Protein AF-A0A4Z2HVF2-F1 (afdb_monomer_lite)

Radius of gyration: 69.21 Å; chains: 1; bounding box: 169×72×236 Å

Foldseek 3Di:
DVVVVVVVVVVVVVVVVVVVVVVVVVVVVVVVVVVVVVVVVVVVVVVVVVVVVVVVVVVVVVVVVVVVVVVVVVVVVVVVVVVVVVVVVVVVVVVVVVVVVVVVVVVVVVVVVVVVVVVVVVVVVVVVVVVVVVVVVVVVVVVVVVVVVVVVVVVVVVVVVVVVVVVVVVVVVVVVVVVVVVVVVVVVVVVVVVVVVCVVCCVPVVPPPPPPPPPPPPPVPPPVVVVVVVVVVVVVVVVVVVVVVVVVVVVVVVVVVVVVVVVVVVVVVVVVVVVVVVVVVVVVVVVVVVVVVLVVVLVVLVVVLVVLVVVLVVLVVVLVVLVVVVVVDPDDDCVVVSVVVNVVSVVVSVVSVVVSVVSVVVSVVSVVVVVVVVVVVVVVVVVVVVVVVVVVVVVVVVVVVVVVVPDDDPDDDPPPPVVVVVVVVVVVVVVVVVVVVVVVVVVVVVVVVVVVVVVVVVVVVVVVVVVVVVVVVVVCVVPPDVVVVVVVVVVVVVVVVVVVVVVVVVVD

Structure (mmCIF, N/CA/C/O backbone):
data_AF-A0A4Z2HVF2-F1
#
_entry.id   AF-A0A4Z2HVF2-F1
#
loop_
_atom_site.group_PDB
_atom_site.id
_atom_site.type_symbol
_atom_site.label_atom_id
_atom_site.label_alt_id
_atom_site.label_comp_id
_atom_site.label_asym_id
_atom_site.label_entity_id
_atom_site.label_seq_id
_atom_site.pdbx_PDB_ins_code
_atom_site.Cartn_x
_atom_site.Cartn_y
_atom_site.Cartn_z
_atom_site.occupancy
_atom_site.B_iso_or_equiv
_atom_site.auth_seq_id
_atom_site.auth_comp_id
_atom_site.auth_asym_id
_atom_site.auth_atom_id
_atom_site.pdbx_PDB_model_num
ATOM 1 N N . MET A 1 1 ? 98.915 38.001 -119.840 1.00 54.41 1 MET A N 1
ATOM 2 C CA . MET A 1 1 ? 99.800 37.610 -118.722 1.00 54.41 1 MET A CA 1
ATOM 3 C C . MET A 1 1 ? 99.458 38.220 -117.356 1.00 54.41 1 MET A C 1
ATOM 5 O O . MET A 1 1 ? 99.476 37.451 -116.409 1.00 54.41 1 MET A O 1
ATOM 9 N N . MET A 1 2 ? 99.127 39.516 -117.177 1.00 54.62 2 MET A N 1
ATOM 10 C CA . MET A 1 2 ? 98.705 40.011 -115.836 1.00 54.62 2 MET A CA 1
ATOM 11 C C . MET A 1 2 ? 97.279 39.586 -115.437 1.00 54.62 2 MET A C 1
ATOM 13 O O . MET A 1 2 ? 97.072 39.146 -114.314 1.00 54.62 2 MET A O 1
ATOM 17 N N . LYS A 1 3 ? 96.329 39.585 -116.382 1.00 58.31 3 LYS A N 1
ATOM 18 C CA . LYS A 1 3 ? 94.930 39.187 -116.129 1.00 58.31 3 LYS A CA 1
ATOM 19 C C . LYS A 1 3 ? 94.741 37.699 -115.782 1.00 58.31 3 LYS A C 1
ATOM 21 O O . LYS A 1 3 ? 93.771 37.351 -115.129 1.00 58.31 3 LYS A O 1
ATOM 26 N N . GLU A 1 4 ? 95.658 36.816 -116.184 1.00 60.16 4 GLU A N 1
ATOM 27 C CA . GLU A 1 4 ? 95.572 35.376 -115.868 1.00 60.16 4 GLU A CA 1
ATOM 28 C C . GLU A 1 4 ? 95.997 35.071 -114.427 1.00 60.16 4 GLU A C 1
ATOM 30 O O . GLU A 1 4 ? 95.377 34.227 -113.791 1.00 60.16 4 GLU A O 1
ATOM 35 N N . LYS A 1 5 ? 96.988 35.797 -113.885 1.00 64.69 5 LYS A N 1
ATOM 36 C CA . LYS A 1 5 ? 97.424 35.654 -112.484 1.00 64.69 5 LYS A CA 1
ATOM 37 C C . LYS A 1 5 ? 96.377 36.168 -111.492 1.00 64.69 5 LYS A C 1
ATOM 39 O O . LYS A 1 5 ? 96.221 35.610 -110.410 1.00 64.69 5 LYS A O 1
ATOM 44 N N . GLU A 1 6 ? 95.646 37.207 -111.883 1.00 67.94 6 GLU A N 1
ATOM 45 C CA . GLU A 1 6 ? 94.556 37.798 -111.102 1.00 67.94 6 GLU A CA 1
ATOM 46 C C . GLU A 1 6 ? 93.340 36.857 -111.047 1.00 67.94 6 GLU A C 1
ATOM 48 O O . GLU A 1 6 ? 92.784 36.615 -109.982 1.00 67.94 6 GLU A O 1
ATOM 53 N N . VAL A 1 7 ? 92.999 36.212 -112.170 1.00 72.50 7 VAL A N 1
ATOM 54 C CA . VAL A 1 7 ? 91.928 35.202 -112.235 1.00 72.50 7 VAL A CA 1
ATOM 55 C C . VAL A 1 7 ? 92.284 33.939 -111.442 1.00 72.50 7 VAL A C 1
ATOM 57 O O . VAL A 1 7 ? 91.407 33.358 -110.806 1.00 72.50 7 VAL A O 1
ATOM 60 N N . THR A 1 8 ? 93.551 33.506 -111.427 1.00 70.75 8 THR A N 1
ATOM 61 C CA . THR A 1 8 ? 93.975 32.368 -110.590 1.00 70.75 8 THR A CA 1
ATOM 62 C C . THR A 1 8 ? 93.982 32.704 -109.100 1.00 70.75 8 THR A C 1
ATOM 64 O O . THR A 1 8 ? 93.539 31.876 -108.311 1.00 70.75 8 THR A O 1
ATOM 67 N N . ALA A 1 9 ? 94.398 33.916 -108.713 1.00 74.94 9 ALA A N 1
ATOM 68 C CA . ALA A 1 9 ? 94.361 34.365 -107.320 1.00 74.94 9 ALA A CA 1
ATOM 69 C C . ALA A 1 9 ? 92.918 34.480 -106.799 1.00 74.94 9 ALA A C 1
ATOM 71 O O . ALA A 1 9 ? 92.613 33.939 -105.741 1.00 74.94 9 ALA A O 1
ATOM 72 N N . LEU A 1 10 ? 92.007 35.060 -107.593 1.00 76.62 10 LEU A N 1
ATOM 73 C CA . LEU A 1 10 ? 90.577 35.127 -107.266 1.00 76.62 10 LEU A CA 1
ATOM 74 C C . LEU A 1 10 ? 89.929 33.737 -107.177 1.00 76.62 10 LEU A C 1
ATOM 76 O O . LEU A 1 10 ? 89.015 33.527 -106.385 1.00 76.62 10 LEU A O 1
ATOM 80 N N . ARG A 1 11 ? 90.399 32.762 -107.966 1.00 75.12 11 ARG A N 1
ATOM 81 C CA . ARG A 1 11 ? 89.903 31.378 -107.916 1.00 75.12 11 ARG A CA 1
ATOM 82 C C . ARG A 1 11 ? 90.407 30.622 -106.685 1.00 75.12 11 ARG A C 1
ATOM 84 O O . ARG A 1 11 ? 89.641 29.862 -106.101 1.00 75.12 11 ARG A O 1
ATOM 91 N N . GLU A 1 12 ? 91.657 30.837 -106.279 1.00 76.88 12 GLU A N 1
ATOM 92 C CA . GLU A 1 12 ? 92.207 30.289 -105.031 1.00 76.88 12 GLU A CA 1
ATOM 93 C C . GLU A 1 12 ? 91.579 30.936 -103.791 1.00 76.88 12 GLU A C 1
ATOM 95 O O . GLU A 1 12 ? 91.306 30.239 -102.816 1.00 76.88 12 GLU A O 1
ATOM 100 N N . GLU A 1 13 ? 91.305 32.240 -103.831 1.00 78.69 13 GLU A N 1
ATOM 101 C CA . GLU A 1 13 ? 90.608 32.976 -102.774 1.00 78.69 13 GLU A CA 1
ATOM 102 C C . GLU A 1 13 ? 89.149 32.520 -102.653 1.00 78.69 13 GLU A C 1
ATOM 104 O O . GLU A 1 13 ? 88.727 32.125 -101.570 1.00 78.69 13 GLU A O 1
ATOM 109 N N . ALA A 1 14 ? 88.424 32.394 -103.770 1.00 79.62 14 ALA A N 1
ATOM 110 C CA . ALA A 1 14 ? 87.077 31.820 -103.784 1.00 79.62 14 ALA A CA 1
ATOM 111 C C . ALA A 1 14 ? 87.047 30.362 -103.285 1.00 79.62 14 ALA A C 1
ATOM 113 O O . ALA A 1 14 ? 86.094 29.946 -102.626 1.00 79.62 14 ALA A O 1
ATOM 114 N N . GLN A 1 15 ? 88.085 29.567 -103.567 1.00 81.81 15 GLN A N 1
ATOM 115 C CA . GLN A 1 15 ? 88.184 28.192 -103.072 1.00 81.81 15 GLN A CA 1
ATOM 116 C C . GLN A 1 15 ? 88.533 28.127 -101.576 1.00 81.81 15 GLN A C 1
ATOM 118 O O . GLN A 1 15 ? 88.050 27.232 -100.881 1.00 81.81 15 GLN A O 1
ATOM 123 N N . LYS A 1 16 ? 89.351 29.055 -101.064 1.00 81.56 16 LYS A N 1
ATOM 124 C CA . LYS A 1 16 ? 89.611 29.203 -99.623 1.00 81.56 16 LYS A CA 1
ATOM 125 C C . LYS A 1 16 ? 88.353 29.644 -98.888 1.00 81.56 16 LYS A C 1
ATOM 127 O O . LYS A 1 16 ? 87.978 28.978 -97.933 1.00 81.56 16 LYS A O 1
ATOM 132 N N . GLU A 1 17 ? 87.646 30.651 -99.396 1.00 81.12 17 GLU A N 1
ATOM 133 C CA . GLU A 1 17 ? 86.355 31.069 -98.846 1.00 81.12 17 GLU A CA 1
ATOM 134 C C . GLU A 1 17 ? 85.331 29.933 -98.854 1.00 81.12 17 GLU A C 1
ATOM 136 O O . GLU A 1 17 ? 84.559 29.799 -97.911 1.00 81.12 17 GLU A O 1
ATOM 141 N N . HIS A 1 18 ? 85.301 29.100 -99.899 1.00 80.62 18 HIS A N 1
ATOM 142 C CA . HIS A 1 18 ? 84.403 27.947 -99.937 1.00 80.62 18 HIS A CA 1
ATOM 143 C C . HIS A 1 18 ? 84.735 26.934 -98.837 1.00 80.62 18 HIS A C 1
ATOM 145 O O . HIS A 1 18 ? 83.837 26.478 -98.138 1.00 80.62 18 HIS A O 1
ATOM 151 N N . LYS A 1 19 ? 86.021 26.617 -98.638 1.00 85.69 19 LYS A N 1
ATOM 152 C CA . LYS A 1 19 ? 86.470 25.712 -97.568 1.00 85.69 19 LYS A CA 1
ATOM 153 C C . LYS A 1 19 ? 86.231 26.295 -96.176 1.00 85.69 19 LYS A C 1
ATOM 155 O O . LYS A 1 19 ? 85.876 25.560 -95.262 1.00 85.69 19 LYS A O 1
ATOM 160 N N . GLU A 1 20 ? 86.408 27.603 -96.009 1.00 85.44 20 GLU A N 1
ATOM 161 C CA . GLU A 1 20 ? 86.086 28.305 -94.765 1.00 85.44 20 GLU A CA 1
ATOM 162 C C . GLU A 1 20 ? 84.579 28.300 -94.502 1.00 85.44 20 GLU A C 1
ATOM 164 O O . GLU A 1 20 ? 84.167 28.006 -93.385 1.00 85.44 20 GLU A O 1
ATOM 169 N N . LYS A 1 21 ? 83.744 28.529 -95.524 1.00 83.06 21 LYS A N 1
ATOM 170 C CA . LYS A 1 21 ? 82.281 28.414 -95.422 1.00 83.06 21 LYS A CA 1
ATOM 171 C C . LYS A 1 21 ? 81.849 26.992 -95.077 1.00 83.06 21 LYS A C 1
ATOM 173 O O . LYS A 1 21 ? 81.005 26.837 -94.205 1.00 83.06 21 LYS A O 1
ATOM 178 N N . GLU A 1 22 ? 82.444 25.968 -95.689 1.00 86.69 22 GLU A N 1
ATOM 179 C CA . GLU A 1 22 ? 82.188 24.562 -95.345 1.00 86.69 22 GLU A CA 1
ATOM 180 C C . GLU A 1 22 ? 82.606 24.240 -93.906 1.00 86.69 22 GLU A C 1
ATOM 182 O O . GLU A 1 22 ? 81.837 23.625 -93.172 1.00 86.69 22 GLU A O 1
ATOM 187 N N . TYR A 1 23 ? 83.779 24.701 -93.465 1.00 89.25 23 TYR A N 1
ATOM 188 C CA . TYR A 1 23 ? 84.242 24.518 -92.088 1.00 89.25 23 TYR A CA 1
ATOM 189 C C . TYR A 1 23 ? 83.333 25.237 -91.077 1.00 89.25 23 TYR A C 1
ATOM 191 O O . TYR A 1 23 ? 82.935 24.663 -90.061 1.00 89.25 23 TYR A O 1
ATOM 199 N N . VAL A 1 24 ? 82.939 26.481 -91.365 1.00 87.75 24 VAL A N 1
ATOM 200 C CA . VAL A 1 24 ? 81.997 27.250 -90.540 1.00 87.75 24 VAL A CA 1
ATOM 201 C C . VAL A 1 24 ? 80.624 26.577 -90.518 1.00 87.75 24 VAL A C 1
ATOM 203 O O . VAL A 1 24 ? 80.025 26.445 -89.457 1.00 87.75 24 VAL A O 1
ATOM 206 N N . GLN A 1 25 ? 80.141 26.076 -91.652 1.00 88.12 25 GLN A N 1
ATOM 207 C CA . GLN A 1 25 ? 78.884 25.339 -91.719 1.00 88.12 25 GLN A CA 1
ATOM 208 C C . GLN A 1 25 ? 78.952 24.028 -90.928 1.00 88.12 25 GLN A C 1
ATOM 210 O O . GLN A 1 25 ? 78.017 23.706 -90.203 1.00 88.12 25 GLN A O 1
ATOM 215 N N . GLU A 1 26 ? 80.054 23.281 -91.004 1.00 89.25 26 GLU A N 1
ATOM 216 C CA . GLU A 1 26 ? 80.221 22.042 -90.243 1.00 89.25 26 GLU A CA 1
ATOM 217 C C . GLU A 1 26 ? 80.300 22.307 -88.732 1.00 89.25 26 GLU A C 1
ATOM 219 O O . GLU A 1 26 ? 79.666 21.605 -87.942 1.00 89.25 26 GLU A O 1
ATOM 224 N N . THR A 1 27 ? 81.038 23.340 -88.316 1.00 89.25 27 THR A N 1
ATOM 225 C CA . THR A 1 27 ? 81.101 23.762 -86.907 1.00 89.25 27 THR A CA 1
ATOM 226 C C . THR A 1 27 ? 79.752 24.259 -86.393 1.00 89.25 27 THR A C 1
ATOM 228 O O . THR A 1 27 ? 79.365 23.875 -85.292 1.00 89.25 27 THR A O 1
ATOM 231 N N . LEU A 1 28 ? 78.993 25.006 -87.198 1.00 89.62 28 LEU A N 1
ATOM 232 C CA . LEU A 1 28 ? 77.630 25.437 -86.879 1.00 89.62 28 LEU A CA 1
ATOM 233 C C . LEU A 1 28 ? 76.669 24.242 -86.768 1.00 89.62 28 LEU A C 1
ATOM 235 O O . LEU A 1 28 ? 75.921 24.140 -85.805 1.00 89.62 28 LEU A O 1
ATOM 239 N N . MET A 1 29 ? 76.758 23.262 -87.672 1.00 88.00 29 MET A N 1
ATOM 240 C CA . MET A 1 29 ? 75.983 22.017 -87.575 1.00 88.00 29 MET A CA 1
ATOM 241 C C . MET A 1 29 ? 76.338 21.200 -86.322 1.00 88.00 29 MET A C 1
ATOM 243 O O . MET A 1 29 ? 75.484 20.496 -85.778 1.00 88.00 29 MET A O 1
ATOM 247 N N . ARG A 1 30 ? 77.595 21.245 -85.858 1.00 90.50 30 ARG A N 1
ATOM 248 C CA . ARG A 1 30 ? 78.015 20.596 -84.603 1.00 90.50 30 ARG A CA 1
ATOM 249 C C . ARG A 1 30 ? 77.453 21.331 -83.387 1.00 90.50 30 ARG A C 1
ATOM 251 O O . ARG A 1 30 ? 76.879 20.670 -82.526 1.00 90.50 30 ARG A O 1
ATOM 258 N N . THR A 1 31 ? 77.543 22.660 -83.342 1.00 88.81 31 THR A N 1
ATOM 259 C CA . THR A 1 31 ? 77.005 23.449 -82.223 1.00 88.81 31 THR A CA 1
ATOM 260 C C . THR A 1 31 ? 75.480 23.397 -82.170 1.00 88.81 31 THR A C 1
ATOM 262 O O . THR A 1 31 ? 74.923 23.251 -81.088 1.00 88.81 31 THR A O 1
ATOM 265 N N . GLU A 1 32 ? 74.781 23.403 -83.308 1.00 87.88 32 GLU A N 1
ATOM 266 C CA . GLU A 1 32 ? 73.329 23.190 -83.358 1.00 87.88 32 GLU A CA 1
ATOM 267 C C . GLU A 1 32 ? 72.934 21.814 -82.811 1.00 87.88 32 GLU A C 1
ATOM 269 O O . GLU A 1 32 ? 71.981 21.706 -82.038 1.00 87.88 32 GLU A O 1
ATOM 274 N N . LYS A 1 33 ? 73.683 20.756 -83.150 1.00 90.56 33 LYS A N 1
ATOM 275 C CA . LYS A 1 33 ? 73.463 19.413 -82.589 1.00 90.56 33 LYS A CA 1
ATOM 276 C C . LYS A 1 33 ? 73.728 19.361 -81.085 1.00 90.56 33 LYS A C 1
ATOM 278 O O . LYS A 1 33 ? 72.997 18.671 -80.375 1.00 90.56 33 LYS A O 1
ATOM 283 N N . GLU A 1 34 ? 74.742 20.065 -80.591 1.00 90.94 34 GLU A N 1
ATOM 284 C CA . GLU A 1 34 ? 75.025 20.174 -79.154 1.00 90.94 34 GLU A CA 1
ATOM 285 C C . GLU A 1 34 ? 73.916 20.932 -78.421 1.00 90.94 34 GLU A C 1
ATOM 287 O O . GLU A 1 34 ? 73.387 20.423 -77.436 1.00 90.94 34 GLU A O 1
ATOM 292 N N . VAL A 1 35 ? 73.465 22.069 -78.959 1.00 91.69 35 VAL A N 1
ATOM 293 C CA . VAL A 1 35 ? 72.330 22.832 -78.420 1.00 91.69 35 VAL A CA 1
ATOM 294 C C . VAL A 1 35 ? 71.056 21.987 -78.416 1.00 91.69 35 VAL A C 1
ATOM 296 O O . VAL A 1 35 ? 70.349 21.959 -77.411 1.00 91.69 35 VAL A O 1
ATOM 299 N N . GLN A 1 36 ? 70.769 21.242 -79.488 1.00 91.12 36 GLN A N 1
ATOM 300 C CA . GLN A 1 36 ? 69.631 20.318 -79.525 1.00 91.12 36 GLN A CA 1
ATOM 301 C C . GLN A 1 36 ? 69.764 19.201 -78.482 1.00 91.12 36 GLN A C 1
ATOM 303 O O . GLN A 1 36 ? 68.779 18.836 -77.839 1.00 91.12 36 GLN A O 1
ATOM 308 N N . LYS A 1 37 ? 70.969 18.653 -78.291 1.00 93.06 37 LYS A N 1
ATOM 309 C CA . LYS A 1 37 ? 71.235 17.620 -77.281 1.00 93.06 37 LYS A CA 1
ATOM 310 C C . LYS A 1 37 ? 71.032 18.158 -75.864 1.00 93.06 37 LYS A C 1
ATOM 312 O O . LYS A 1 37 ? 70.430 17.469 -75.044 1.00 93.06 37 LYS A O 1
ATOM 317 N N . ASP A 1 38 ? 71.480 19.374 -75.582 1.00 92.81 38 ASP A N 1
ATOM 318 C CA . ASP A 1 38 ? 71.315 20.005 -74.272 1.00 92.81 38 ASP A CA 1
ATOM 319 C C . ASP A 1 38 ? 69.866 20.437 -74.015 1.00 92.81 38 ASP A C 1
ATOM 321 O O . ASP A 1 38 ? 69.369 20.277 -72.900 1.00 92.81 38 ASP A O 1
ATOM 325 N N . GLN A 1 39 ? 69.142 20.888 -75.045 1.00 90.31 39 GLN A N 1
ATOM 326 C CA . GLN A 1 39 ? 67.699 21.129 -74.957 1.00 90.31 39 GLN A CA 1
ATOM 327 C C . GLN A 1 39 ? 66.929 19.847 -74.619 1.00 90.31 39 GLN A C 1
ATOM 329 O O . GLN A 1 39 ? 66.069 19.880 -73.741 1.00 90.31 39 GLN A O 1
ATOM 334 N N . ARG A 1 40 ? 67.266 18.713 -75.252 1.00 90.88 40 ARG A N 1
ATOM 335 C CA . ARG A 1 40 ? 66.664 17.406 -74.929 1.00 90.88 40 ARG A CA 1
ATOM 336 C C . ARG A 1 40 ? 66.937 16.997 -73.486 1.00 90.88 40 ARG A C 1
ATOM 338 O O . ARG A 1 40 ? 65.992 16.725 -72.761 1.00 90.88 40 ARG A O 1
ATOM 345 N N . LYS A 1 41 ? 68.192 17.072 -73.030 1.00 94.06 41 LYS A N 1
ATOM 346 C CA . LYS A 1 41 ? 68.548 16.778 -71.630 1.00 94.06 41 LYS A CA 1
ATOM 347 C C . LYS A 1 41 ? 67.829 17.683 -70.630 1.00 94.06 41 LYS A C 1
ATOM 349 O O . LYS A 1 41 ? 67.467 17.235 -69.549 1.00 94.06 41 LYS A O 1
ATOM 354 N N . LYS A 1 42 ? 67.638 18.967 -70.959 1.00 93.19 42 LYS A N 1
ATOM 355 C CA . LYS A 1 42 ? 66.912 19.909 -70.096 1.00 93.19 42 LYS A CA 1
ATOM 356 C C . LYS A 1 42 ? 65.433 19.535 -69.977 1.00 93.19 42 LYS A C 1
ATOM 358 O O . LYS A 1 42 ? 64.893 19.615 -68.877 1.00 93.19 42 LYS A O 1
ATOM 363 N N . LEU A 1 43 ? 64.802 19.134 -71.082 1.00 93.31 43 LEU A N 1
ATOM 364 C CA . LEU A 1 43 ? 63.425 18.635 -71.078 1.00 93.31 43 LEU A CA 1
ATOM 365 C C . LEU A 1 43 ? 63.315 17.324 -70.294 1.00 93.31 43 LEU A C 1
ATOM 367 O O . LEU A 1 43 ? 62.481 17.242 -69.402 1.00 93.31 43 LEU A O 1
ATOM 371 N N . GLU A 1 44 ? 64.210 16.363 -70.533 1.00 92.25 44 GLU A N 1
ATOM 372 C CA . GLU A 1 44 ? 64.268 15.094 -69.789 1.00 92.25 44 GLU A CA 1
ATOM 373 C C . GLU A 1 44 ? 64.429 15.332 -68.277 1.00 92.25 44 GLU A C 1
ATOM 375 O O . GLU A 1 44 ? 63.673 14.788 -67.477 1.00 92.25 44 GLU A O 1
ATOM 380 N N . ALA A 1 45 ? 65.344 16.218 -67.867 1.00 93.38 45 ALA A N 1
ATOM 381 C CA . ALA A 1 45 ? 65.522 16.574 -66.459 1.00 93.38 45 ALA A CA 1
ATOM 382 C C . ALA A 1 45 ? 64.284 17.269 -65.861 1.00 93.38 45 ALA A C 1
ATOM 384 O O . ALA A 1 45 ? 63.958 17.061 -64.691 1.00 93.38 45 ALA A O 1
ATOM 385 N N . GLN A 1 46 ? 63.581 18.096 -66.641 1.00 91.19 46 GLN A N 1
ATOM 386 C CA . GLN A 1 46 ? 62.337 18.729 -66.204 1.00 91.19 46 GLN A CA 1
ATOM 387 C C . GLN A 1 46 ? 61.206 17.702 -66.057 1.00 91.19 46 GLN A C 1
ATOM 389 O O . GLN A 1 46 ? 60.468 17.761 -65.076 1.00 91.19 46 GLN A O 1
ATOM 394 N N . GLU A 1 47 ? 61.090 16.751 -66.982 1.00 92.56 47 GLU A N 1
ATOM 395 C CA . GLU A 1 47 ? 60.130 15.649 -66.907 1.00 92.56 47 GLU A CA 1
ATOM 396 C C . GLU A 1 47 ? 60.407 14.737 -65.709 1.00 92.56 47 GLU A C 1
ATOM 398 O O . GLU A 1 47 ? 59.479 14.401 -64.979 1.00 92.56 47 GLU A O 1
ATOM 403 N N . GLU A 1 48 ? 61.667 14.384 -65.436 1.00 93.19 48 GLU A N 1
ATOM 404 C CA . GLU A 1 48 ? 62.031 13.619 -64.236 1.00 93.19 48 GLU A CA 1
ATOM 405 C C . GLU A 1 48 ? 61.696 14.371 -62.943 1.00 93.19 48 GLU A C 1
ATOM 407 O O . GLU A 1 48 ? 61.189 13.778 -61.990 1.00 93.19 48 GLU A O 1
ATOM 412 N N . LEU A 1 49 ? 61.942 15.685 -62.898 1.00 94.56 49 LEU A N 1
ATOM 413 C CA . LEU A 1 49 ? 61.550 16.514 -61.758 1.00 94.56 49 LEU A CA 1
ATOM 414 C C . LEU A 1 49 ? 60.029 16.563 -61.580 1.00 94.56 49 LEU A C 1
ATOM 416 O O . LEU A 1 49 ? 59.560 16.529 -60.443 1.00 94.56 49 LEU A O 1
ATOM 420 N N . MET A 1 50 ? 59.265 16.638 -62.672 1.00 91.81 50 MET A N 1
ATOM 421 C CA . MET A 1 50 ? 57.802 16.589 -62.622 1.00 91.81 50 MET A CA 1
ATOM 422 C C . MET A 1 50 ? 57.314 15.228 -62.127 1.00 91.81 50 MET A C 1
ATOM 424 O O . MET A 1 50 ? 56.518 15.199 -61.195 1.00 91.81 50 MET A O 1
ATOM 428 N N . LYS A 1 51 ? 57.874 14.122 -62.630 1.00 94.62 51 LYS A N 1
ATOM 429 C CA . LYS A 1 51 ? 57.550 12.765 -62.163 1.00 94.62 51 LYS A CA 1
ATOM 430 C C . LYS A 1 51 ? 57.812 12.587 -60.670 1.00 94.62 51 LYS A C 1
ATOM 432 O O . LYS A 1 51 ? 56.917 12.174 -59.947 1.00 94.62 51 LYS A O 1
ATOM 437 N N . ARG A 1 52 ? 58.983 13.000 -60.167 1.00 94.38 52 ARG A N 1
ATOM 438 C CA . ARG A 1 52 ? 59.290 12.930 -58.722 1.00 94.38 52 ARG A CA 1
ATOM 439 C C . ARG A 1 52 ? 58.338 13.773 -57.875 1.00 94.38 52 ARG A C 1
ATOM 441 O O . ARG A 1 52 ? 58.007 13.396 -56.754 1.00 94.38 52 ARG A O 1
ATOM 448 N N . ARG A 1 53 ? 57.920 14.939 -58.381 1.00 93.62 53 ARG A N 1
ATOM 449 C CA . ARG A 1 53 ? 56.927 15.787 -57.702 1.00 93.62 53 ARG A CA 1
ATOM 450 C C . ARG A 1 53 ? 55.553 15.130 -57.692 1.00 93.62 53 ARG A C 1
ATOM 452 O O . ARG A 1 53 ? 54.900 15.163 -56.657 1.00 93.62 53 ARG A O 1
ATOM 459 N N . GLU A 1 54 ? 55.129 14.545 -58.806 1.00 91.69 54 GLU A N 1
ATOM 460 C CA . GLU A 1 54 ? 53.866 13.811 -58.912 1.00 91.69 54 GLU A CA 1
ATOM 461 C C . GLU A 1 54 ? 53.849 12.607 -57.969 1.00 91.69 54 GLU A C 1
ATOM 463 O O . GLU A 1 54 ? 52.918 12.484 -57.178 1.00 91.69 54 GLU A O 1
ATOM 468 N N . GLU A 1 55 ? 54.916 11.805 -57.957 1.00 93.75 55 GLU A N 1
ATOM 469 C CA . GLU A 1 55 ? 55.100 10.685 -57.027 1.00 93.75 55 GLU A CA 1
ATOM 470 C C . GLU A 1 55 ? 55.016 11.153 -55.566 1.00 93.75 55 GLU A C 1
ATOM 472 O O . GLU A 1 55 ? 54.234 10.613 -54.782 1.00 93.75 55 GLU A O 1
ATOM 477 N N . HIS A 1 56 ? 55.734 12.219 -55.198 1.00 94.50 56 HIS A N 1
ATOM 478 C CA . HIS A 1 56 ? 55.678 12.758 -53.839 1.00 94.50 56 HIS A CA 1
ATOM 479 C C . HIS A 1 56 ? 54.277 13.264 -53.462 1.00 94.50 56 HIS A C 1
ATOM 481 O O . HIS A 1 56 ? 53.809 13.004 -52.355 1.00 94.50 56 HIS A O 1
ATOM 487 N N . ILE A 1 57 ? 53.579 13.937 -54.384 1.00 94.94 57 ILE A N 1
ATOM 488 C CA . ILE A 1 57 ? 52.194 14.381 -54.177 1.00 94.94 57 ILE A CA 1
ATOM 489 C C . ILE A 1 57 ? 51.268 13.176 -53.983 1.00 94.94 57 ILE A C 1
ATOM 491 O O . ILE A 1 57 ? 50.390 13.234 -53.124 1.00 94.94 57 ILE A O 1
ATOM 495 N N . THR A 1 58 ? 51.446 12.089 -54.740 1.00 92.81 58 THR A N 1
ATOM 496 C CA . THR A 1 58 ? 50.643 10.872 -54.558 1.00 92.81 58 THR A CA 1
ATOM 497 C C . THR A 1 58 ? 50.900 10.212 -53.207 1.00 92.81 58 THR A C 1
ATOM 499 O O . THR A 1 58 ? 49.938 9.944 -52.493 1.00 92.81 58 THR A O 1
ATOM 502 N N . SER A 1 59 ? 52.161 10.066 -52.785 1.00 93.50 59 SER A N 1
ATOM 503 C CA . SER A 1 59 ? 52.488 9.508 -51.466 1.00 93.50 59 SER A CA 1
ATOM 504 C C . SER A 1 59 ? 51.934 10.355 -50.319 1.00 93.50 59 SER A C 1
ATOM 506 O O . SER A 1 59 ? 51.367 9.804 -49.380 1.00 93.50 59 SER A O 1
ATOM 508 N N . LEU A 1 60 ? 52.029 11.688 -50.411 1.00 95.12 60 LEU A N 1
ATOM 509 C CA . LEU A 1 60 ? 51.450 12.594 -49.413 1.00 95.12 60 LEU A CA 1
ATOM 510 C C . LEU A 1 60 ? 49.921 12.502 -49.368 1.00 95.12 60 LEU A C 1
ATOM 512 O O . LEU A 1 60 ? 49.336 12.549 -48.292 1.00 95.12 60 LEU A O 1
ATOM 516 N N . ARG A 1 61 ? 49.249 12.357 -50.518 1.00 93.38 61 ARG A N 1
ATOM 517 C CA . ARG A 1 61 ? 47.789 12.163 -50.555 1.00 93.38 61 ARG A CA 1
ATOM 518 C C . ARG A 1 61 ? 47.377 10.863 -49.878 1.00 93.38 61 ARG A C 1
ATOM 520 O O . ARG A 1 61 ? 46.401 10.864 -49.137 1.00 93.38 61 ARG A O 1
ATOM 527 N N . GLU A 1 62 ? 48.109 9.782 -50.119 1.00 94.31 62 GLU A N 1
ATOM 528 C CA . GLU A 1 62 ? 47.859 8.500 -49.457 1.00 94.31 62 GLU A CA 1
ATOM 529 C C . GLU A 1 62 ? 48.096 8.577 -47.945 1.00 94.31 62 GLU A C 1
ATOM 531 O O . GLU A 1 62 ? 47.344 7.981 -47.180 1.00 94.31 62 GLU A O 1
ATOM 536 N N . GLU A 1 63 ? 49.119 9.312 -47.506 1.00 93.56 63 GLU A N 1
ATOM 537 C CA . GLU A 1 63 ? 49.408 9.524 -46.085 1.00 93.56 63 GLU A CA 1
ATOM 538 C C . GLU A 1 63 ? 48.310 10.331 -45.395 1.00 93.56 63 GLU A C 1
ATOM 540 O O . GLU A 1 63 ? 47.752 9.865 -44.407 1.00 93.56 63 GLU A O 1
ATOM 545 N N . VAL A 1 64 ? 47.888 11.449 -45.991 1.00 94.50 64 VAL A N 1
ATOM 546 C CA . VAL A 1 64 ? 46.753 12.239 -45.491 1.00 94.50 64 VAL A CA 1
ATOM 547 C C . VAL A 1 64 ? 45.468 11.407 -45.447 1.00 94.50 64 VAL A C 1
ATOM 549 O O . VAL A 1 64 ? 44.713 11.498 -44.484 1.00 94.50 64 VAL A O 1
ATOM 552 N N . GLN A 1 65 ? 45.206 10.565 -46.452 1.00 93.56 65 GLN A N 1
ATOM 553 C CA . GLN A 1 65 ? 44.038 9.675 -46.437 1.00 93.56 65 GLN A CA 1
ATOM 554 C C . GLN A 1 65 ? 44.117 8.607 -45.340 1.00 93.56 65 GLN A C 1
ATOM 556 O O . GLN A 1 65 ? 43.091 8.265 -44.753 1.00 93.56 65 GLN A O 1
ATOM 561 N N . ARG A 1 66 ? 45.308 8.062 -45.063 1.00 94.94 66 ARG A N 1
ATOM 562 C CA . ARG A 1 66 ? 45.515 7.122 -43.951 1.00 94.94 66 ARG A CA 1
ATOM 563 C C . ARG A 1 66 ? 45.256 7.804 -42.612 1.00 94.94 66 ARG A C 1
ATOM 565 O O . ARG A 1 66 ? 44.455 7.294 -41.838 1.00 94.94 66 ARG A O 1
ATOM 572 N N . GLU A 1 67 ? 45.828 8.984 -42.395 1.00 93.00 67 GLU A N 1
ATOM 573 C CA . GLU A 1 67 ? 45.599 9.771 -41.178 1.00 93.00 67 GLU A CA 1
ATOM 574 C C . GLU A 1 67 ? 44.126 10.171 -41.005 1.00 93.00 67 GLU A C 1
ATOM 576 O O . GLU A 1 67 ? 43.616 10.192 -39.888 1.00 93.00 67 GLU A O 1
ATOM 581 N N . GLN A 1 68 ? 43.409 10.472 -42.091 1.00 89.94 68 GLN A N 1
ATOM 582 C CA . GLN A 1 68 ? 41.970 10.753 -42.034 1.00 89.94 68 GLN A CA 1
ATOM 583 C C . GLN A 1 68 ? 41.176 9.541 -41.543 1.00 89.94 68 GLN A C 1
ATOM 585 O O . GLN A 1 68 ? 40.389 9.675 -40.610 1.00 89.94 68 GLN A O 1
ATOM 590 N N . LYS A 1 69 ? 41.439 8.355 -42.102 1.00 93.31 69 LYS A N 1
ATOM 591 C CA . LYS A 1 69 ? 40.790 7.109 -41.667 1.00 93.31 69 LYS A CA 1
ATOM 592 C C . LYS A 1 69 ? 41.137 6.746 -40.224 1.00 93.31 69 LYS A C 1
ATOM 594 O O . LYS A 1 69 ? 40.274 6.292 -39.480 1.00 93.31 69 LYS A O 1
ATOM 599 N N . GLU A 1 70 ? 42.389 6.947 -39.817 1.00 94.31 70 GLU A N 1
ATOM 600 C CA . GLU A 1 70 ? 42.812 6.728 -38.430 1.00 94.31 70 GLU A CA 1
ATOM 601 C C . GLU A 1 70 ? 42.113 7.694 -37.467 1.00 94.31 70 GLU A C 1
ATOM 603 O O . GLU A 1 70 ? 41.649 7.269 -36.412 1.00 94.31 70 GLU A O 1
ATOM 608 N N . ASN A 1 71 ? 41.966 8.970 -37.833 1.00 92.00 71 ASN A N 1
ATOM 609 C CA . ASN A 1 71 ? 41.227 9.943 -37.026 1.00 92.00 71 ASN A CA 1
ATOM 610 C C . ASN A 1 71 ? 39.733 9.611 -36.927 1.00 92.00 71 ASN A C 1
ATOM 612 O O . ASN A 1 71 ? 39.169 9.731 -35.843 1.00 92.00 71 ASN A O 1
ATOM 616 N N . GLU A 1 72 ? 39.100 9.170 -38.018 1.00 94.38 72 GLU A N 1
ATOM 617 C CA . GLU A 1 72 ? 37.704 8.710 -38.008 1.00 94.38 72 GLU A CA 1
ATOM 618 C C . GLU A 1 72 ? 37.531 7.516 -37.060 1.00 94.38 72 GLU A C 1
ATOM 620 O O . GLU A 1 72 ? 36.682 7.550 -36.169 1.00 94.38 72 GLU A O 1
ATOM 625 N N . TYR A 1 73 ? 38.408 6.513 -37.163 1.00 93.94 73 TYR A N 1
ATOM 626 C CA . TYR A 1 73 ? 38.412 5.363 -36.258 1.00 93.94 73 TYR A CA 1
ATOM 627 C C . TYR A 1 73 ? 38.613 5.777 -34.791 1.00 93.94 73 TYR A C 1
ATOM 629 O O . TYR A 1 73 ? 37.895 5.325 -33.896 1.00 93.94 73 TYR A O 1
ATOM 637 N N . LEU A 1 74 ? 39.558 6.680 -34.517 1.00 94.69 74 LEU A N 1
ATOM 638 C CA . LEU A 1 74 ? 39.772 7.198 -33.167 1.00 94.69 74 LEU A CA 1
ATOM 639 C C . LEU A 1 74 ? 38.546 7.962 -32.655 1.00 94.69 74 LEU A C 1
ATOM 641 O O . LEU A 1 74 ? 38.175 7.791 -31.499 1.00 94.69 74 LEU A O 1
ATOM 645 N N . GLN A 1 75 ? 37.869 8.743 -33.495 1.00 91.00 75 GLN A N 1
ATOM 646 C CA . GLN A 1 75 ? 36.660 9.466 -33.105 1.00 91.00 75 GLN A CA 1
ATOM 647 C C . GLN A 1 75 ? 35.498 8.516 -32.783 1.00 91.00 75 GLN A C 1
ATOM 649 O O . GLN A 1 75 ? 34.776 8.740 -31.809 1.00 91.00 75 GLN A O 1
ATOM 654 N N . GLU A 1 76 ? 35.333 7.439 -33.552 1.00 93.88 76 GLU A N 1
ATOM 655 C CA . GLU A 1 76 ? 34.333 6.404 -33.276 1.00 93.88 76 GLU A CA 1
ATOM 656 C C . GLU A 1 76 ? 34.617 5.679 -31.958 1.00 93.88 76 GLU A C 1
ATOM 658 O O . GLU A 1 76 ? 33.720 5.542 -31.122 1.00 93.88 76 GLU A O 1
ATOM 663 N N . THR A 1 77 ? 35.867 5.265 -31.727 1.00 93.50 77 THR A N 1
ATOM 664 C CA . THR A 1 77 ? 36.246 4.623 -30.455 1.00 93.50 77 THR A CA 1
ATOM 665 C C . THR A 1 77 ? 36.029 5.559 -29.265 1.00 93.50 77 THR A C 1
ATOM 667 O O . THR A 1 77 ? 35.472 5.141 -28.251 1.00 93.50 77 THR A O 1
ATOM 670 N N . LEU A 1 78 ? 36.368 6.843 -29.403 1.00 94.94 78 LEU A N 1
ATOM 671 C CA . LEU A 1 78 ? 36.136 7.855 -28.375 1.00 94.94 78 LEU A CA 1
ATOM 672 C C . LEU A 1 78 ? 34.633 8.007 -28.088 1.00 94.94 78 LEU A C 1
ATOM 674 O O . LEU A 1 78 ? 34.231 7.921 -26.928 1.00 94.94 78 LEU A O 1
ATOM 678 N N . MET A 1 79 ? 33.784 8.088 -29.120 1.00 92.75 79 MET A N 1
ATOM 679 C CA . MET A 1 79 ? 32.324 8.143 -28.959 1.00 92.75 79 MET A CA 1
ATOM 680 C C . MET A 1 79 ? 31.770 6.910 -28.224 1.00 92.75 79 MET A C 1
ATOM 682 O O . MET A 1 79 ? 30.874 7.037 -27.387 1.00 92.75 79 MET A O 1
ATOM 686 N N . MET A 1 80 ? 32.285 5.713 -28.518 1.00 93.25 80 MET A N 1
ATOM 687 C CA . MET A 1 80 ? 31.877 4.487 -27.824 1.00 93.25 80 MET A CA 1
ATOM 688 C C . MET A 1 80 ? 32.271 4.522 -26.346 1.00 93.25 80 MET A C 1
ATOM 690 O O . MET A 1 80 ? 31.426 4.282 -25.485 1.00 93.25 80 MET A O 1
ATOM 694 N N . THR A 1 81 ? 33.507 4.919 -26.039 1.00 92.38 81 THR A N 1
ATOM 695 C CA . THR A 1 81 ? 33.963 5.034 -24.644 1.00 92.38 81 THR A CA 1
ATOM 696 C C . THR A 1 81 ? 33.219 6.121 -23.865 1.00 92.38 81 THR A C 1
ATOM 698 O O . THR A 1 81 ? 32.935 5.948 -22.682 1.00 92.38 81 THR A O 1
ATOM 701 N N . GLU A 1 82 ? 32.834 7.228 -24.506 1.00 93.00 82 GLU A N 1
ATOM 702 C CA . GLU A 1 82 ? 32.007 8.262 -23.878 1.00 93.00 82 GLU A CA 1
ATOM 703 C C . GLU A 1 82 ? 30.615 7.733 -23.522 1.00 93.00 82 GLU A C 1
ATOM 705 O O . GLU A 1 82 ? 30.141 7.977 -22.409 1.00 93.00 82 GLU A O 1
ATOM 710 N N . LYS A 1 83 ? 29.988 6.958 -24.419 1.00 93.69 83 LYS A N 1
ATOM 711 C CA . LYS A 1 83 ? 28.706 6.289 -24.146 1.00 93.69 83 LYS A CA 1
ATOM 712 C C . LYS A 1 83 ? 28.828 5.312 -22.975 1.00 93.69 83 LYS A C 1
ATOM 714 O O . LYS A 1 83 ? 28.007 5.359 -22.058 1.00 93.69 83 LYS A O 1
ATOM 719 N N . GLU A 1 84 ? 29.873 4.487 -22.952 1.00 93.88 84 GLU A N 1
ATOM 720 C CA 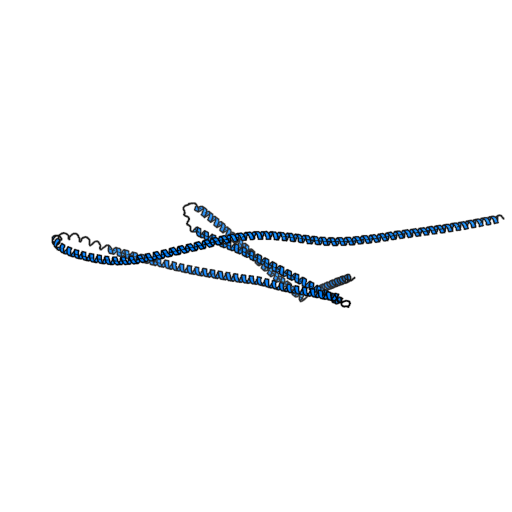. GLU A 1 84 ? 30.148 3.570 -21.837 1.00 93.88 84 GLU A CA 1
ATOM 721 C C . GLU A 1 84 ? 30.339 4.321 -20.511 1.00 93.88 84 GLU A C 1
ATOM 723 O O . GLU A 1 84 ? 29.760 3.948 -19.491 1.00 93.88 84 GLU A O 1
ATOM 728 N N . LEU A 1 85 ? 31.079 5.434 -20.515 1.00 91.44 85 LEU A N 1
ATOM 729 C CA . LEU A 1 85 ? 31.263 6.269 -19.327 1.00 91.44 85 LEU A CA 1
ATOM 730 C C . LEU A 1 85 ? 29.957 6.908 -18.846 1.00 91.44 85 LEU A C 1
ATOM 732 O O . LEU A 1 85 ? 29.780 7.080 -17.639 1.00 91.44 85 LEU A O 1
ATOM 736 N N . THR A 1 86 ? 29.049 7.287 -19.748 1.00 91.75 86 THR A N 1
ATOM 737 C CA . THR A 1 86 ? 27.729 7.789 -19.343 1.00 91.75 86 THR A CA 1
ATOM 738 C C . THR A 1 86 ? 26.872 6.698 -18.710 1.00 91.75 86 THR A C 1
ATOM 740 O O . THR A 1 86 ? 26.317 6.944 -17.641 1.00 91.75 86 THR A O 1
ATOM 743 N N . ALA A 1 87 ? 26.862 5.489 -19.278 1.00 93.00 87 ALA A N 1
ATOM 744 C CA . ALA A 1 87 ? 26.139 4.349 -18.716 1.00 93.00 87 ALA A CA 1
ATOM 745 C C . ALA A 1 87 ? 26.674 3.971 -17.324 1.00 93.00 87 ALA A C 1
ATOM 747 O O . ALA A 1 87 ? 25.913 3.877 -16.364 1.00 93.00 87 ALA A O 1
ATOM 748 N N . LEU A 1 88 ? 28.000 3.879 -17.162 1.00 93.06 88 LEU A N 1
ATOM 749 C CA . LEU A 1 88 ? 28.619 3.595 -15.862 1.00 93.06 88 LEU A CA 1
ATOM 750 C C . LEU A 1 88 ? 28.319 4.678 -14.813 1.00 93.06 88 LEU A C 1
ATOM 752 O O . LEU A 1 88 ? 28.161 4.369 -13.633 1.00 93.06 88 LEU A O 1
ATOM 756 N N . LYS A 1 89 ? 28.223 5.954 -15.209 1.00 93.38 89 LYS A N 1
ATOM 757 C CA . LYS A 1 89 ? 27.820 7.033 -14.290 1.00 93.38 89 LYS A CA 1
ATOM 758 C C . LYS A 1 89 ? 26.374 6.883 -13.822 1.00 93.38 89 LYS A C 1
ATOM 760 O O . LYS A 1 89 ? 26.086 7.231 -12.680 1.00 93.38 89 LYS A O 1
ATOM 765 N N . GLU A 1 90 ? 25.476 6.426 -14.686 1.00 93.31 90 GLU A N 1
ATOM 766 C CA . GLU A 1 90 ? 24.083 6.153 -14.320 1.00 93.31 90 GLU A CA 1
ATOM 767 C C . GLU A 1 90 ? 23.998 4.959 -13.363 1.00 93.31 90 GLU A C 1
ATOM 769 O O . GLU A 1 90 ? 23.422 5.102 -12.286 1.00 93.31 90 GLU A O 1
ATOM 774 N N . GLU A 1 91 ? 24.699 3.858 -13.652 1.00 93.25 91 GLU A N 1
ATOM 775 C CA . GLU A 1 91 ? 24.770 2.695 -12.752 1.00 93.25 91 GLU A CA 1
ATOM 776 C C . GLU A 1 91 ? 25.314 3.046 -11.356 1.00 93.25 91 GLU A C 1
ATOM 778 O O . GLU A 1 91 ? 24.861 2.507 -10.344 1.00 93.25 91 GLU A O 1
ATOM 783 N N . VAL A 1 92 ? 26.301 3.945 -11.266 1.00 91.69 92 VAL A N 1
ATOM 784 C CA . VAL A 1 92 ? 26.830 4.404 -9.970 1.00 91.69 92 VAL A CA 1
ATOM 785 C C . VAL A 1 92 ? 25.769 5.177 -9.185 1.00 91.69 92 VAL A C 1
ATOM 787 O O . VAL A 1 92 ? 25.604 4.920 -7.993 1.00 91.69 92 VAL A O 1
ATOM 790 N N . LYS A 1 93 ? 25.002 6.060 -9.836 1.00 93.38 93 LYS A N 1
ATOM 791 C CA . LYS A 1 93 ? 23.900 6.788 -9.181 1.00 93.38 93 LYS A CA 1
ATOM 792 C C . LYS A 1 93 ? 22.801 5.843 -8.699 1.00 93.38 93 LYS A C 1
ATOM 794 O O . LYS A 1 93 ? 22.267 6.034 -7.610 1.00 93.38 93 LYS A O 1
ATOM 799 N N . GLU A 1 94 ? 22.473 4.819 -9.485 1.00 92.62 94 GLU A N 1
ATOM 800 C CA . GLU A 1 94 ? 21.510 3.790 -9.081 1.00 92.62 94 GLU A CA 1
ATOM 801 C C . GLU A 1 94 ? 21.998 3.016 -7.852 1.00 92.62 94 GLU A C 1
ATOM 803 O O . GLU A 1 94 ? 21.238 2.820 -6.904 1.00 92.62 94 GLU A O 1
ATOM 808 N N . LYS A 1 95 ? 23.281 2.634 -7.815 1.00 90.06 95 LYS A N 1
ATOM 809 C CA . LYS A 1 95 ? 23.883 1.971 -6.647 1.00 90.06 95 LYS A CA 1
ATOM 810 C C . LYS A 1 95 ? 23.867 2.855 -5.401 1.00 90.06 95 LYS A C 1
ATOM 812 O O . LYS A 1 95 ? 23.561 2.352 -4.323 1.00 90.06 95 LYS A O 1
ATOM 817 N N . GLU A 1 96 ? 24.151 4.149 -5.531 1.00 92.81 96 GLU A N 1
ATOM 818 C CA . GLU A 1 96 ? 24.065 5.107 -4.419 1.00 92.81 96 GLU A CA 1
ATOM 819 C C . GLU A 1 96 ? 22.629 5.237 -3.892 1.00 92.81 96 GLU A C 1
ATOM 821 O O . GLU A 1 96 ? 22.407 5.187 -2.680 1.00 92.81 96 GLU A O 1
ATOM 826 N N . TYR A 1 97 ? 21.644 5.325 -4.790 1.00 91.88 97 TYR A N 1
ATOM 827 C CA . TYR A 1 97 ? 20.230 5.351 -4.416 1.00 91.88 97 TYR A CA 1
ATOM 828 C C . TYR A 1 97 ? 19.816 4.068 -3.682 1.00 91.88 97 TYR A C 1
ATOM 830 O O . TYR A 1 97 ? 19.227 4.129 -2.600 1.00 91.88 97 TYR A O 1
ATOM 838 N N . LEU A 1 98 ? 20.180 2.899 -4.219 1.00 93.25 98 LEU A N 1
ATOM 839 C CA . LEU A 1 98 ? 19.910 1.613 -3.578 1.00 93.25 98 LEU A CA 1
ATOM 840 C C . LEU A 1 98 ? 20.575 1.522 -2.199 1.00 93.25 98 LEU A C 1
ATOM 842 O O . LEU A 1 98 ? 19.937 1.088 -1.241 1.00 93.25 98 LEU A O 1
ATOM 846 N N . GLN A 1 99 ? 21.810 2.001 -2.055 1.00 91.06 99 GLN A N 1
ATOM 847 C CA . GLN A 1 99 ? 22.496 2.045 -0.765 1.00 91.06 99 GLN A CA 1
ATOM 848 C C . GLN A 1 99 ? 21.770 2.943 0.248 1.00 91.06 99 GLN A C 1
ATOM 850 O O . GLN A 1 99 ? 21.639 2.572 1.416 1.00 91.06 99 GLN A O 1
ATOM 855 N N . GLU A 1 100 ? 21.259 4.102 -0.173 1.00 93.25 100 GLU A N 1
ATOM 856 C CA . GLU A 1 100 ? 20.483 4.975 0.709 1.00 93.25 100 GLU A CA 1
ATOM 857 C C . GLU A 1 100 ? 19.165 4.320 1.144 1.00 93.25 100 GLU A C 1
ATOM 859 O O . GLU A 1 100 ? 18.809 4.369 2.325 1.00 93.25 100 GLU A O 1
ATOM 864 N N . THR A 1 101 ? 18.454 3.665 0.220 1.00 92.19 101 THR A N 1
ATOM 865 C CA . THR A 1 101 ? 17.221 2.932 0.554 1.00 92.19 101 THR A CA 1
ATOM 866 C C . THR A 1 101 ? 17.488 1.784 1.526 1.00 92.19 101 THR A C 1
ATOM 868 O O . THR A 1 101 ? 16.753 1.634 2.502 1.00 92.19 101 THR A O 1
ATOM 871 N N . LEU A 1 102 ? 18.591 1.054 1.344 1.00 93.81 102 LEU A N 1
ATOM 872 C CA . LEU A 1 102 ? 19.021 -0.006 2.250 1.00 93.81 102 LEU A CA 1
ATOM 873 C C . LEU A 1 102 ? 19.324 0.546 3.649 1.00 93.81 102 LEU A C 1
ATOM 875 O O . LEU A 1 102 ? 18.815 0.012 4.630 1.00 93.81 102 LEU A O 1
ATOM 879 N N . MET A 1 103 ? 20.048 1.667 3.762 1.00 92.56 103 MET A N 1
ATOM 880 C CA . MET A 1 103 ? 20.302 2.311 5.061 1.00 92.56 103 MET A CA 1
ATOM 881 C C . MET A 1 103 ? 19.016 2.765 5.767 1.00 92.56 103 MET A C 1
ATOM 883 O O . MET A 1 103 ? 18.946 2.751 6.998 1.00 92.56 103 MET A O 1
ATOM 887 N N . ARG A 1 104 ? 17.993 3.204 5.021 1.00 94.12 104 ARG A N 1
ATOM 888 C CA . ARG A 1 104 ? 16.682 3.550 5.598 1.00 94.12 104 ARG A CA 1
ATOM 889 C C . ARG A 1 104 ? 15.973 2.305 6.122 1.00 94.12 104 ARG A C 1
ATOM 891 O O . ARG A 1 104 ? 15.532 2.309 7.268 1.00 94.12 104 ARG A O 1
ATOM 898 N N . MET A 1 105 ? 15.948 1.234 5.331 1.00 91.19 105 MET A N 1
ATOM 899 C CA . MET A 1 105 ? 15.363 -0.042 5.742 1.00 91.19 105 MET A CA 1
ATOM 900 C C . MET A 1 105 ? 16.067 -0.638 6.965 1.00 91.19 105 MET A C 1
ATOM 902 O O . MET A 1 105 ? 15.404 -1.124 7.875 1.00 91.19 105 MET A O 1
ATOM 906 N N . GLU A 1 106 ? 17.397 -0.569 7.045 1.00 91.56 106 GLU A N 1
ATOM 907 C CA . GLU A 1 106 ? 18.141 -1.047 8.216 1.00 91.56 106 GLU A CA 1
ATOM 908 C C . GLU A 1 106 ? 17.745 -0.297 9.493 1.00 91.56 106 GLU A C 1
ATOM 910 O O . GLU A 1 106 ? 17.531 -0.924 10.533 1.00 91.56 106 GLU A O 1
ATOM 915 N N . LYS A 1 107 ? 17.573 1.030 9.413 1.00 92.44 107 LYS A N 1
ATOM 916 C CA . LYS A 1 107 ? 17.083 1.839 10.541 1.00 92.44 107 LYS A CA 1
ATOM 917 C C . LYS A 1 107 ? 15.670 1.432 10.958 1.00 92.44 107 LYS A C 1
ATOM 919 O O . LYS A 1 107 ? 15.414 1.274 12.152 1.00 92.44 107 LYS A O 1
ATOM 924 N N . GLU A 1 108 ? 14.774 1.212 9.999 1.00 90.94 108 GLU A N 1
ATOM 925 C CA . GLU A 1 108 ? 13.414 0.732 10.274 1.00 90.94 108 GLU A CA 1
ATOM 926 C C . GLU A 1 108 ? 13.426 -0.647 10.945 1.00 90.94 108 GLU A C 1
ATOM 928 O O . GLU A 1 108 ? 12.755 -0.846 11.956 1.00 90.94 108 GLU A O 1
ATOM 933 N N . VAL A 1 109 ? 14.257 -1.577 10.468 1.00 91.31 109 VAL A N 1
ATOM 934 C CA . VAL A 1 109 ? 14.418 -2.903 11.084 1.00 91.31 109 VAL A CA 1
ATOM 935 C C . VAL A 1 109 ? 14.938 -2.790 12.517 1.00 91.31 109 VAL A C 1
ATOM 937 O O . VAL A 1 109 ? 14.479 -3.528 13.390 1.00 91.31 109 VAL A O 1
ATOM 940 N N . THR A 1 110 ? 15.877 -1.882 12.797 1.00 90.94 110 THR A N 1
ATOM 941 C CA . THR A 1 110 ? 16.350 -1.673 14.174 1.00 90.94 110 THR A CA 1
ATOM 942 C C . THR A 1 110 ? 15.263 -1.107 15.085 1.00 90.94 110 THR A C 1
ATOM 944 O O . THR A 1 110 ? 15.103 -1.622 16.189 1.00 90.94 110 THR A O 1
ATOM 947 N N . ALA A 1 111 ? 14.462 -0.149 14.608 1.00 92.81 111 ALA A N 1
ATOM 948 C CA . ALA A 1 111 ? 13.344 0.406 15.370 1.00 92.81 111 ALA A CA 1
ATOM 949 C C . ALA A 1 111 ? 12.269 -0.658 15.655 1.00 92.81 111 ALA A C 1
ATOM 951 O O . ALA A 1 111 ? 11.849 -0.830 16.796 1.00 92.81 111 ALA A O 1
ATOM 952 N N . LEU A 1 112 ? 11.898 -1.460 14.650 1.00 91.56 112 LEU A N 1
ATOM 953 C CA . LEU A 1 112 ? 10.943 -2.559 14.823 1.00 91.56 112 LEU A CA 1
ATOM 954 C C . LEU A 1 112 ? 11.446 -3.615 15.818 1.00 91.56 112 LEU A C 1
ATOM 956 O O . LEU A 1 112 ? 10.664 -4.153 16.598 1.00 91.56 112 LEU A O 1
ATOM 960 N N . ARG A 1 113 ? 12.753 -3.906 15.838 1.00 91.75 113 ARG A N 1
ATOM 961 C CA . ARG A 1 113 ? 13.343 -4.813 16.838 1.00 91.75 113 ARG A CA 1
ATOM 962 C C . ARG A 1 113 ? 13.239 -4.266 18.262 1.00 91.75 113 ARG A C 1
ATOM 964 O O . ARG A 1 113 ? 13.123 -5.063 19.189 1.00 91.75 113 ARG A O 1
ATOM 971 N N . GLU A 1 114 ? 13.316 -2.953 18.453 1.00 93.56 114 GLU A N 1
ATOM 972 C CA . GLU A 1 114 ? 13.117 -2.323 19.763 1.00 93.56 114 GLU A CA 1
ATOM 973 C C . GLU A 1 114 ? 11.644 -2.377 20.182 1.00 93.56 114 GLU A C 1
ATOM 975 O O . GLU A 1 114 ? 11.354 -2.837 21.285 1.00 93.56 114 GLU A O 1
ATOM 980 N N . GLU A 1 115 ? 10.713 -2.055 19.278 1.00 91.75 115 GLU A N 1
ATOM 981 C CA . GLU A 1 115 ? 9.270 -2.166 19.542 1.00 91.75 115 GLU A CA 1
ATOM 982 C C . GLU A 1 115 ? 8.847 -3.600 19.910 1.00 91.75 115 GLU A C 1
ATOM 984 O O . GLU A 1 115 ? 8.009 -3.802 20.790 1.00 91.75 115 GLU A O 1
ATOM 989 N N . VAL A 1 116 ? 9.434 -4.622 19.273 1.00 90.12 116 VAL A N 1
ATOM 990 C CA . VAL A 1 116 ? 9.174 -6.030 19.622 1.00 90.12 116 VAL A CA 1
ATOM 991 C C . VAL A 1 116 ? 9.627 -6.340 21.051 1.00 90.12 116 VAL A C 1
ATOM 993 O O . VAL A 1 116 ? 8.868 -6.954 21.800 1.00 90.12 116 VAL A O 1
ATOM 996 N N . LYS A 1 117 ? 10.809 -5.868 21.469 1.00 91.75 117 LYS A N 1
ATOM 997 C CA . LYS A 1 117 ? 11.290 -6.051 22.850 1.00 91.75 117 LYS A CA 1
ATOM 998 C C . LYS A 1 117 ? 10.384 -5.360 23.871 1.00 91.75 117 LYS A C 1
ATOM 1000 O O . LYS A 1 117 ? 10.140 -5.908 24.943 1.00 91.75 117 LYS A O 1
ATOM 1005 N N . GLU A 1 118 ? 9.869 -4.172 23.551 1.00 93.12 118 GLU A N 1
ATOM 1006 C CA . GLU A 1 118 ? 8.908 -3.476 24.414 1.00 93.12 118 GLU A CA 1
ATOM 1007 C C . GLU A 1 118 ? 7.591 -4.251 24.538 1.00 93.12 118 GLU A C 1
ATOM 1009 O O . GLU A 1 118 ? 7.066 -4.400 25.645 1.00 93.12 118 GLU A O 1
ATOM 1014 N N . LYS A 1 119 ? 7.075 -4.801 23.431 1.00 89.31 119 LYS A N 1
ATOM 1015 C CA . LYS A 1 119 ? 5.873 -5.648 23.450 1.00 89.31 119 LYS A CA 1
ATOM 1016 C C . LYS A 1 119 ? 6.070 -6.908 24.291 1.00 89.31 119 LYS A C 1
ATOM 1018 O O . LYS A 1 119 ? 5.177 -7.246 25.063 1.00 89.31 119 LYS A O 1
ATOM 1023 N N . GLU A 1 120 ? 7.222 -7.568 24.196 1.00 91.56 120 GLU A N 1
ATOM 1024 C CA . GLU A 1 120 ? 7.554 -8.732 25.031 1.00 91.56 120 GLU A CA 1
ATOM 1025 C C . GLU A 1 120 ? 7.571 -8.375 26.526 1.00 91.56 120 GLU A C 1
ATOM 1027 O O . GLU A 1 120 ? 6.976 -9.083 27.341 1.00 91.56 120 GLU A O 1
ATOM 1032 N N . TYR A 1 121 ? 8.172 -7.238 26.892 1.00 92.38 121 TYR A N 1
ATOM 1033 C CA . TYR A 1 121 ? 8.166 -6.750 28.274 1.00 92.38 121 TYR A CA 1
ATOM 1034 C C . TYR A 1 121 ? 6.742 -6.453 28.780 1.00 92.38 121 TYR A C 1
ATOM 1036 O O . TYR A 1 121 ? 6.362 -6.844 29.889 1.00 92.38 121 TYR A O 1
ATOM 1044 N N . LEU A 1 122 ? 5.914 -5.799 27.960 1.00 93.31 122 LEU A N 1
ATOM 1045 C CA . LEU A 1 122 ? 4.514 -5.537 28.298 1.00 93.31 122 LEU A CA 1
ATOM 1046 C C . LEU A 1 122 ? 3.702 -6.832 28.422 1.00 93.31 122 LEU A C 1
ATOM 1048 O O . LEU A 1 122 ? 2.878 -6.958 29.325 1.00 93.31 122 LEU A O 1
ATOM 1052 N N . GLN A 1 123 ? 3.967 -7.829 27.582 1.00 91.50 123 GLN A N 1
ATOM 1053 C CA . GLN A 1 123 ? 3.319 -9.134 27.674 1.00 91.50 123 GLN A CA 1
ATOM 1054 C C . GLN A 1 123 ? 3.695 -9.869 28.968 1.00 91.50 123 GLN A C 1
ATOM 1056 O O . GLN A 1 123 ? 2.832 -10.470 29.609 1.00 91.50 123 GLN A O 1
ATOM 1061 N N . GLU A 1 124 ? 4.956 -9.796 29.400 1.00 93.38 124 GLU A N 1
ATOM 1062 C CA . GLU A 1 124 ? 5.377 -10.385 30.674 1.00 93.38 124 GLU A CA 1
ATOM 1063 C C . GLU A 1 124 ? 4.705 -9.698 31.871 1.00 93.38 124 GLU A C 1
ATOM 1065 O O . GLU A 1 124 ? 4.246 -10.369 32.799 1.00 93.38 124 GLU A O 1
ATOM 1070 N N . THR A 1 125 ? 4.596 -8.367 31.849 1.00 91.88 125 THR A N 1
ATOM 1071 C CA . THR A 1 125 ? 3.913 -7.624 32.921 1.00 91.88 125 THR A CA 1
ATOM 1072 C C . THR A 1 125 ? 2.411 -7.914 32.954 1.00 91.88 125 THR A C 1
ATOM 1074 O O . THR A 1 125 ? 1.866 -8.116 34.040 1.00 91.88 125 THR A O 1
ATOM 1077 N N . LEU A 1 126 ? 1.756 -8.047 31.796 1.00 93.06 126 LEU A N 1
ATOM 1078 C CA . LEU A 1 126 ? 0.368 -8.512 31.701 1.00 93.06 126 LEU A CA 1
ATOM 1079 C C . LEU A 1 126 ? 0.196 -9.917 32.284 1.00 93.06 126 LEU A C 1
ATOM 1081 O O . LEU A 1 126 ? -0.669 -10.104 33.134 1.00 93.06 126 LEU A O 1
ATOM 1085 N N . MET A 1 127 ? 1.061 -10.876 31.934 1.00 92.88 127 MET A N 1
ATOM 1086 C CA . MET A 1 127 ? 1.007 -12.229 32.508 1.00 92.88 127 MET A CA 1
ATOM 1087 C C . MET A 1 127 ? 1.164 -12.237 34.036 1.00 92.88 127 MET A C 1
ATOM 1089 O O . MET A 1 127 ? 0.588 -13.093 34.710 1.00 92.88 127 MET A O 1
ATOM 1093 N N . ARG A 1 128 ? 1.950 -11.315 34.610 1.00 94.69 128 ARG A N 1
ATOM 1094 C CA . ARG A 1 128 ? 2.055 -11.166 36.073 1.00 94.69 128 ARG A CA 1
ATOM 1095 C C . ARG A 1 128 ? 0.755 -10.632 36.671 1.00 94.69 128 ARG A C 1
ATOM 1097 O O . ARG A 1 128 ? 0.251 -11.230 37.616 1.00 94.69 128 ARG A O 1
ATOM 1104 N N . MET A 1 129 ? 0.188 -9.580 36.085 1.00 91.75 129 MET A N 1
ATOM 1105 C CA . MET A 1 129 ? -1.080 -9.006 36.549 1.00 91.75 129 MET A CA 1
ATOM 1106 C C . MET A 1 129 ? -2.247 -9.992 36.420 1.00 91.75 129 MET A C 1
ATOM 1108 O O . MET A 1 129 ? -3.072 -10.080 37.322 1.00 91.75 129 MET A O 1
ATOM 1112 N N . GLU A 1 130 ? -2.313 -10.784 35.348 1.00 90.75 130 GLU A N 1
ATOM 1113 C CA . GLU A 1 130 ? -3.343 -11.819 35.185 1.00 90.75 130 GLU A CA 1
ATOM 1114 C C . GLU A 1 130 ? -3.275 -12.869 36.298 1.00 90.75 130 GLU A C 1
ATOM 1116 O O . GLU A 1 130 ? -4.307 -13.225 36.867 1.00 90.75 130 GLU A O 1
ATOM 1121 N N . LYS A 1 131 ? -2.065 -13.312 36.667 1.00 92.38 131 LYS A N 1
ATOM 1122 C CA . LYS A 1 131 ? -1.864 -14.235 37.793 1.00 92.38 131 LYS A CA 1
ATOM 1123 C C . LYS A 1 131 ? -2.320 -13.626 39.119 1.00 92.38 131 LYS A C 1
ATOM 1125 O O . LYS A 1 131 ? -2.991 -14.303 39.898 1.00 92.38 131 LYS A O 1
ATOM 1130 N N . GLU A 1 132 ? -2.006 -12.356 39.364 1.00 91.19 132 GLU A N 1
ATOM 1131 C CA . GLU A 1 132 ? -2.468 -11.639 40.561 1.00 91.19 132 GLU A CA 1
ATOM 1132 C C . GLU A 1 132 ? -3.997 -11.531 40.603 1.00 91.19 132 GLU A C 1
ATOM 1134 O O . GLU A 1 132 ? -4.611 -11.824 41.627 1.00 91.19 132 GLU A O 1
ATOM 1139 N N . VAL A 1 133 ? -4.638 -11.199 39.478 1.00 92.00 133 VAL A N 1
ATOM 1140 C CA . VAL A 1 133 ? -6.104 -11.140 39.379 1.00 92.00 133 VAL A CA 1
ATOM 1141 C C . VAL A 1 133 ? -6.735 -12.508 39.636 1.00 92.00 133 VAL A C 1
ATOM 1143 O O . VAL A 1 133 ? -7.759 -12.586 40.318 1.00 92.00 133 VAL A O 1
ATOM 1146 N N . THR A 1 134 ? -6.147 -13.594 39.125 1.00 89.00 134 THR A N 1
ATOM 1147 C CA . THR A 1 134 ? -6.649 -14.944 39.415 1.00 89.00 134 THR A CA 1
ATOM 1148 C C . THR A 1 134 ? -6.518 -15.303 40.892 1.00 89.00 134 THR A C 1
ATOM 1150 O O . THR A 1 134 ? -7.484 -15.807 41.458 1.00 89.00 134 THR A O 1
ATOM 1153 N N . ALA A 1 135 ? -5.400 -14.958 41.538 1.00 91.44 135 ALA A N 1
ATOM 1154 C CA . ALA A 1 135 ? -5.198 -15.213 42.963 1.00 91.44 135 ALA A CA 1
ATOM 1155 C C . ALA A 1 135 ? -6.200 -14.433 43.833 1.00 91.44 135 ALA A C 1
ATOM 1157 O O . ALA A 1 135 ? -6.850 -15.013 44.697 1.00 91.44 135 ALA A O 1
ATOM 1158 N N . LEU A 1 136 ? -6.415 -13.144 43.542 1.00 90.75 136 LEU A N 1
ATOM 1159 C CA . LEU A 1 136 ? -7.409 -12.325 44.250 1.00 90.75 136 LEU A CA 1
ATOM 1160 C C . LEU A 1 136 ? -8.839 -12.846 44.059 1.00 90.75 136 LEU A C 1
ATOM 1162 O O . LEU A 1 136 ? -9.680 -12.739 44.953 1.00 90.75 136 LEU A O 1
ATOM 1166 N N . ARG A 1 137 ? -9.143 -13.411 42.885 1.00 89.62 137 ARG A N 1
ATOM 1167 C CA . ARG A 1 137 ? -10.447 -14.027 42.621 1.00 89.62 137 ARG A CA 1
ATOM 1168 C C . ARG A 1 137 ? -10.655 -15.289 43.457 1.00 89.62 137 ARG A C 1
ATOM 1170 O O . ARG A 1 137 ? -11.770 -15.497 43.931 1.00 89.62 137 ARG A O 1
ATOM 1177 N N . GLU A 1 138 ? -9.622 -16.110 43.615 1.00 91.31 138 GLU A N 1
ATOM 1178 C CA . GLU A 1 138 ? -9.654 -17.306 44.462 1.00 91.31 138 GLU A CA 1
ATOM 1179 C C . GLU A 1 138 ? -9.802 -16.928 45.943 1.00 91.31 138 GLU A C 1
ATOM 1181 O O . GLU A 1 138 ? -10.722 -17.424 46.592 1.00 91.31 138 GLU A O 1
ATOM 1186 N N . GLU A 1 139 ? -9.016 -15.967 46.445 1.00 88.94 139 GLU A N 1
ATOM 1187 C CA . GLU A 1 139 ? -9.164 -15.439 47.815 1.00 88.94 139 GLU A CA 1
ATOM 1188 C C . GLU A 1 139 ? -10.582 -14.912 48.075 1.00 88.94 139 GLU A C 1
ATOM 1190 O O . GLU A 1 139 ? -11.222 -15.291 49.057 1.00 88.94 139 GLU A O 1
ATOM 1195 N N . GLY A 1 140 ? -11.130 -14.104 47.162 1.00 89.19 140 GLY A N 1
ATOM 1196 C CA . GLY A 1 140 ? -12.498 -13.599 47.292 1.00 89.19 140 GLY A CA 1
ATOM 1197 C C . GLY A 1 140 ? -13.559 -14.709 47.291 1.00 89.19 140 GLY A C 1
ATOM 1198 O O . GLY A 1 140 ? -14.580 -14.596 47.971 1.00 89.19 140 GLY A O 1
ATOM 1199 N N . GLN A 1 141 ? -13.337 -15.807 46.559 1.00 87.62 141 GLN A N 1
ATOM 1200 C CA . GLN A 1 141 ? -14.224 -16.974 46.600 1.00 87.62 141 GLN A CA 1
ATOM 1201 C C . GLN A 1 141 ? -14.115 -17.738 47.923 1.00 87.62 141 GLN A C 1
ATOM 1203 O O . GLN A 1 141 ? -15.142 -18.168 48.450 1.00 87.62 141 GLN A O 1
ATOM 1208 N N . GLU A 1 142 ? -12.914 -17.885 48.481 1.00 89.69 142 GLU A N 1
ATOM 1209 C CA . GLU A 1 142 ? -12.716 -18.514 49.789 1.00 89.69 142 GLU A CA 1
ATOM 1210 C C . GLU A 1 142 ? -13.369 -17.711 50.920 1.00 89.69 142 GLU A C 1
ATOM 1212 O O . GLU A 1 142 ? -14.037 -18.288 51.780 1.00 89.69 142 GLU A O 1
ATOM 1217 N N . GLU A 1 143 ? -13.246 -16.382 50.910 1.00 88.25 143 GLU A N 1
ATOM 1218 C CA . GLU A 1 143 ? -13.930 -15.518 51.879 1.00 88.25 143 GLU A CA 1
ATOM 1219 C C . GLU A 1 143 ? -15.457 -15.625 51.768 1.00 88.25 143 GLU A C 1
ATOM 1221 O O . GLU A 1 143 ? -16.165 -15.709 52.778 1.00 88.25 143 GLU A O 1
ATOM 1226 N N . LEU A 1 144 ? -15.989 -15.701 50.545 1.00 88.69 144 LEU A N 1
ATOM 1227 C CA . LEU A 1 144 ? -17.414 -15.950 50.323 1.00 88.69 144 LEU A CA 1
ATOM 1228 C C . LEU A 1 144 ? -17.856 -17.325 50.843 1.00 88.69 144 LEU A C 1
ATOM 1230 O O . LEU A 1 144 ? -18.958 -17.451 51.377 1.00 88.69 144 LEU A O 1
ATOM 1234 N N . MET A 1 145 ? -17.018 -18.356 50.715 1.00 87.62 145 MET A N 1
ATOM 1235 C CA . MET A 1 145 ? -17.311 -19.678 51.274 1.00 87.62 145 MET A CA 1
ATOM 1236 C C . MET A 1 145 ? -17.332 -19.643 52.805 1.00 87.62 145 MET A C 1
ATOM 1238 O O . MET A 1 145 ? -18.308 -20.109 53.390 1.00 87.62 145 MET A O 1
ATOM 1242 N N . LYS A 1 146 ? -16.348 -18.999 53.446 1.00 92.06 146 LYS A N 1
ATOM 1243 C CA . LYS A 1 146 ? -16.315 -18.822 54.911 1.00 92.06 146 LYS A CA 1
ATOM 1244 C C . LYS A 1 146 ? -17.540 -18.068 55.424 1.00 92.06 146 LYS A C 1
ATOM 1246 O O . LYS A 1 146 ? -18.249 -18.555 56.296 1.00 92.06 146 LYS A O 1
ATOM 1251 N N . THR A 1 147 ? -17.863 -16.922 54.826 1.00 88.00 147 THR A N 1
ATOM 1252 C CA . THR A 1 147 ? -19.042 -16.134 55.232 1.00 88.00 147 THR A CA 1
ATOM 1253 C C . THR A 1 147 ? -20.353 -16.893 55.019 1.00 88.00 147 THR A C 1
ATOM 1255 O O . THR A 1 147 ? -21.291 -16.754 55.806 1.00 88.00 147 THR A O 1
ATOM 1258 N N . ARG A 1 148 ? -20.438 -17.734 53.981 1.00 89.88 148 ARG A N 1
ATOM 1259 C CA . ARG A 1 148 ? -21.587 -18.618 53.759 1.00 89.88 148 ARG A CA 1
ATOM 1260 C C . ARG A 1 148 ? -21.684 -19.705 54.828 1.00 89.88 148 ARG A C 1
ATOM 1262 O O . ARG A 1 148 ? -22.792 -19.960 55.297 1.00 89.88 148 ARG A O 1
ATOM 1269 N N . GLU A 1 149 ? -20.570 -20.322 55.208 1.00 90.69 149 GLU A N 1
ATOM 1270 C CA . GLU A 1 149 ? -20.504 -21.311 56.291 1.00 90.69 149 GLU A CA 1
ATOM 1271 C C . GLU A 1 149 ? -20.916 -20.696 57.638 1.00 90.69 149 GLU A C 1
ATOM 1273 O O . GLU A 1 149 ? -21.770 -21.253 58.340 1.00 90.69 149 GLU A O 1
ATOM 1278 N N . ASP A 1 150 ? -20.424 -19.496 57.946 1.00 90.44 150 ASP A N 1
ATOM 1279 C CA . ASP A 1 150 ? -20.809 -18.731 59.137 1.00 90.44 150 ASP A CA 1
ATOM 1280 C C . ASP A 1 150 ? -22.310 -18.409 59.131 1.00 90.44 150 ASP A C 1
ATOM 1282 O O . ASP A 1 150 ? -23.017 -18.650 60.111 1.00 90.44 150 ASP A O 1
ATOM 1286 N N . MET A 1 151 ? -22.842 -17.947 57.995 1.00 84.25 151 MET A N 1
ATOM 1287 C CA . MET A 1 151 ? -24.276 -17.699 57.811 1.00 84.25 151 MET A CA 1
ATOM 1288 C C . MET A 1 151 ? -25.117 -18.964 58.005 1.00 84.25 151 MET A C 1
ATOM 1290 O O . MET A 1 151 ? -26.200 -18.900 58.594 1.00 84.25 151 MET A O 1
ATOM 1294 N N . THR A 1 152 ? -24.654 -20.122 57.522 1.00 88.12 152 THR A N 1
ATOM 1295 C CA . THR A 1 152 ? -25.356 -21.389 57.764 1.00 88.12 152 THR A CA 1
ATOM 1296 C C . THR A 1 152 ? -25.317 -21.793 59.233 1.00 88.12 152 THR A C 1
ATOM 1298 O O . THR A 1 152 ? -26.357 -22.177 59.768 1.00 88.12 152 THR A O 1
ATOM 1301 N N . SER A 1 153 ? -24.179 -21.611 59.905 1.00 89.56 153 SER A N 1
ATOM 1302 C CA . SER A 1 153 ? -24.013 -21.911 61.331 1.00 89.56 153 SER A CA 1
ATOM 1303 C C . SER A 1 153 ? -24.923 -21.034 62.197 1.00 89.56 153 SER A C 1
ATOM 1305 O O . SER A 1 153 ? -25.702 -21.549 63.002 1.00 89.56 153 SER A O 1
ATOM 1307 N N . LEU A 1 154 ? -24.939 -19.719 61.950 1.00 89.75 154 LEU A N 1
ATOM 1308 C CA . LEU A 1 154 ? -25.840 -18.775 62.621 1.00 89.75 154 LEU A CA 1
ATOM 1309 C C . LEU A 1 154 ? -27.314 -19.123 62.384 1.00 89.75 154 LEU A C 1
ATOM 1311 O O . LEU A 1 154 ? -28.142 -19.028 63.289 1.00 89.75 154 LEU A O 1
ATOM 1315 N N . ARG A 1 155 ? -27.671 -19.568 61.173 1.00 91.06 155 ARG A N 1
ATOM 1316 C CA . ARG A 1 155 ? -29.045 -19.983 60.857 1.00 91.06 155 ARG A CA 1
ATOM 1317 C C . ARG A 1 155 ? -29.484 -21.198 61.673 1.00 91.06 155 ARG A C 1
ATOM 1319 O O . ARG A 1 155 ? -30.638 -21.252 62.105 1.00 91.06 155 ARG A O 1
ATOM 1326 N N . GLU A 1 156 ? -28.600 -22.172 61.864 1.00 89.44 156 GLU A N 1
ATOM 1327 C CA . GLU A 1 156 ? -28.867 -23.340 62.707 1.00 89.44 156 GLU A CA 1
ATOM 1328 C C . GLU A 1 156 ? -29.009 -22.958 64.182 1.00 89.44 156 GLU A C 1
ATOM 1330 O O . GLU A 1 156 ? -29.907 -23.458 64.866 1.00 89.44 156 GLU A O 1
ATOM 1335 N N . GLU A 1 157 ? -28.169 -22.044 64.662 1.00 88.81 157 GLU A N 1
ATOM 1336 C CA . GLU A 1 157 ? -28.202 -21.548 66.036 1.00 88.81 157 GLU A CA 1
ATOM 1337 C C . GLU A 1 157 ? -29.501 -20.781 66.330 1.00 88.81 157 GLU A C 1
ATOM 1339 O O . GLU A 1 157 ? -30.228 -21.131 67.262 1.00 88.81 157 GLU A O 1
ATOM 1344 N N . VAL A 1 158 ? -29.905 -19.866 65.440 1.00 90.00 158 VAL A N 1
ATOM 1345 C CA . VAL A 1 158 ? -31.204 -19.170 65.507 1.00 90.00 158 VAL A CA 1
ATOM 1346 C C . VAL A 1 158 ? -32.376 -20.160 65.502 1.00 90.00 158 VAL A C 1
ATOM 1348 O O . VAL A 1 158 ? -33.369 -19.974 66.213 1.00 90.00 158 VAL A O 1
ATOM 1351 N N . GLN A 1 159 ? -32.295 -21.250 64.728 1.00 88.62 159 GLN A N 1
ATOM 1352 C CA . GLN A 1 159 ? -33.326 -22.291 64.758 1.00 88.62 159 GLN A CA 1
ATOM 1353 C C . GLN A 1 159 ? -33.377 -23.045 66.092 1.00 88.62 159 GLN A C 1
ATOM 1355 O O . GLN A 1 159 ? -34.477 -23.397 66.535 1.00 88.62 159 GLN A O 1
ATOM 1360 N N . LYS A 1 160 ? -32.229 -23.325 66.722 1.00 90.12 160 LYS A N 1
ATOM 1361 C CA . LYS A 1 160 ? -32.169 -23.958 68.049 1.00 90.12 160 LYS A CA 1
ATOM 1362 C C . LYS A 1 160 ? -32.776 -23.046 69.108 1.00 90.12 160 LYS A C 1
ATOM 1364 O O . LYS A 1 160 ? -33.715 -23.479 69.778 1.00 90.12 160 LYS A O 1
ATOM 1369 N N . GLU A 1 161 ? -32.363 -21.781 69.167 1.00 87.25 161 GLU A N 1
ATOM 1370 C CA . GLU A 1 161 ? -32.945 -20.800 70.090 1.00 87.25 161 GLU A CA 1
ATOM 1371 C C . GLU A 1 161 ? -34.460 -20.670 69.900 1.00 87.25 161 GLU A C 1
ATOM 1373 O O . GLU A 1 161 ? -35.222 -20.620 70.865 1.00 87.25 161 GLU A O 1
ATOM 1378 N N . HIS A 1 162 ? -34.947 -20.680 68.655 1.00 85.81 162 HIS A N 1
ATOM 1379 C CA . HIS A 1 162 ? -36.384 -20.621 68.395 1.00 85.81 162 HIS A CA 1
ATOM 1380 C C . HIS A 1 162 ? -37.141 -21.842 68.954 1.00 85.81 162 HIS A C 1
ATOM 1382 O O . HIS A 1 162 ? -38.266 -21.709 69.453 1.00 85.81 162 HIS A O 1
ATOM 1388 N N . LYS A 1 163 ? -36.544 -23.041 68.892 1.00 90.44 163 LYS A N 1
ATOM 1389 C CA . LYS A 1 163 ? -37.115 -24.262 69.488 1.00 90.44 163 LYS A CA 1
ATOM 1390 C C . LYS A 1 163 ? -37.093 -24.198 71.015 1.00 90.44 163 LYS A C 1
ATOM 1392 O O . LYS A 1 163 ? -38.101 -24.536 71.639 1.00 90.44 163 LYS A O 1
ATOM 1397 N N . GLU A 1 164 ? -36.000 -23.729 71.607 1.00 90.38 164 GLU A N 1
ATOM 1398 C CA . GLU A 1 164 ? -35.881 -23.535 73.056 1.00 90.38 164 GLU A CA 1
ATOM 1399 C C . GLU A 1 164 ? -36.879 -22.498 73.565 1.00 90.38 164 GLU A C 1
ATOM 1401 O O . GLU A 1 164 ? -37.617 -22.774 74.508 1.00 90.38 164 GLU A O 1
ATOM 1406 N N . LYS A 1 165 ? -37.022 -21.360 72.877 1.00 88.12 165 LYS A N 1
ATOM 1407 C CA . LYS A 1 165 ? -38.019 -20.333 73.199 1.00 88.12 165 LYS A CA 1
ATOM 1408 C C . LYS A 1 165 ? -39.441 -20.898 73.193 1.00 88.12 165 LYS A C 1
ATOM 1410 O O . LYS A 1 165 ? -40.209 -20.611 74.108 1.00 88.12 165 LYS A O 1
ATOM 1415 N N . LYS A 1 166 ? -39.793 -21.750 72.219 1.00 89.25 166 LYS A N 1
ATOM 1416 C CA . LYS A 1 166 ? -41.088 -22.463 72.203 1.00 89.25 166 LYS A CA 1
ATOM 1417 C C . LYS A 1 166 ? -41.245 -23.420 73.385 1.00 89.25 166 LYS A C 1
ATOM 1419 O O . LYS A 1 166 ? -42.338 -23.524 73.943 1.00 89.25 166 LYS A O 1
ATOM 1424 N N . TYR A 1 167 ? -40.182 -24.126 73.766 1.00 88.69 167 TYR A N 1
ATOM 1425 C CA . TYR A 1 167 ? -40.196 -25.019 74.923 1.00 88.69 167 TYR A CA 1
ATOM 1426 C C . TYR A 1 167 ? -40.393 -24.238 76.230 1.00 88.69 167 TYR A C 1
ATOM 1428 O O . TYR A 1 167 ? -41.311 -24.557 76.986 1.00 88.69 167 TYR A O 1
ATOM 1436 N N . VAL A 1 168 ? -39.616 -23.170 76.438 1.00 87.75 168 VAL A N 1
ATOM 1437 C CA . VAL A 1 168 ? -39.719 -22.269 77.596 1.00 87.75 168 VAL A CA 1
ATOM 1438 C C . VAL A 1 168 ? -41.097 -21.616 77.660 1.00 87.75 168 VAL A C 1
ATOM 1440 O O . VAL A 1 168 ? -41.712 -21.574 78.720 1.00 87.75 168 VAL A O 1
ATOM 1443 N N . GLN A 1 169 ? -41.644 -21.174 76.527 1.00 88.19 169 GLN A N 1
ATOM 1444 C CA . GLN A 1 169 ? -43.002 -20.635 76.471 1.00 88.19 169 GLN A CA 1
ATOM 1445 C C . GLN A 1 169 ? -44.038 -21.680 76.910 1.00 88.19 169 GLN A C 1
ATOM 1447 O O . GLN A 1 169 ? -44.957 -21.371 77.663 1.00 88.19 169 GLN A O 1
ATOM 1452 N N . LYS A 1 170 ? -43.882 -22.944 76.497 1.00 89.62 170 LYS A N 1
ATOM 1453 C CA . LYS A 1 170 ? -44.777 -24.031 76.914 1.00 89.62 170 LYS A CA 1
ATOM 1454 C C . LYS A 1 170 ? -44.648 -24.352 78.405 1.00 89.62 170 LYS A C 1
ATOM 1456 O O . LYS A 1 170 ? -45.660 -24.667 79.030 1.00 89.62 170 LYS A O 1
ATOM 1461 N N . THR A 1 171 ? -43.444 -24.299 78.976 1.00 87.00 171 THR A N 1
ATOM 1462 C CA . THR A 1 171 ? -43.250 -24.469 80.424 1.00 87.00 171 THR A CA 1
ATOM 1463 C C . THR A 1 171 ? -43.819 -23.292 81.200 1.00 87.00 171 THR A C 1
ATOM 1465 O O . THR A 1 171 ? -44.513 -23.524 82.182 1.00 87.00 171 THR A O 1
ATOM 1468 N N . LEU A 1 172 ? -43.639 -22.063 80.708 1.00 87.56 172 LEU A N 1
ATOM 1469 C CA . LEU A 1 172 ? -44.215 -20.858 81.301 1.00 87.56 172 LEU A CA 1
ATOM 1470 C C . LEU A 1 172 ? -45.747 -20.949 81.344 1.00 87.56 172 LEU A C 1
ATOM 1472 O O . LEU A 1 172 ? -46.341 -20.786 82.400 1.00 87.56 172 LEU A O 1
ATOM 1476 N N . MET A 1 173 ? -46.384 -21.350 80.238 1.00 84.12 173 MET A N 1
ATOM 1477 C CA . MET A 1 173 ? -47.836 -21.576 80.175 1.00 84.12 173 MET A CA 1
ATOM 1478 C C . MET A 1 173 ? -48.329 -22.665 81.147 1.00 84.12 173 MET A C 1
ATOM 1480 O O . MET A 1 173 ? -49.505 -22.681 81.505 1.00 84.12 173 MET A O 1
ATOM 1484 N N . ARG A 1 174 ? -47.478 -23.621 81.549 1.00 87.75 174 ARG A N 1
ATOM 1485 C CA . ARG A 1 174 ? -47.817 -24.619 82.581 1.00 87.75 174 ARG A CA 1
ATOM 1486 C C . ARG A 1 174 ? -47.685 -24.025 83.975 1.00 87.75 174 ARG A C 1
ATOM 1488 O O . ARG A 1 174 ? -48.628 -24.133 84.749 1.00 87.75 174 ARG A O 1
ATOM 1495 N N . THR A 1 175 ? -46.576 -23.347 84.257 1.00 80.69 175 THR A N 1
ATOM 1496 C CA . THR A 1 175 ? -46.357 -22.692 85.550 1.00 80.69 175 THR A CA 1
ATOM 1497 C C . THR A 1 175 ? -47.364 -21.574 85.795 1.00 80.69 175 THR A C 1
ATOM 1499 O O . THR A 1 175 ? -47.823 -21.414 86.912 1.00 80.69 175 THR A O 1
ATOM 1502 N N . GLU A 1 176 ? -47.780 -20.832 84.766 1.00 84.81 176 GLU A N 1
ATOM 1503 C CA . GLU A 1 176 ? -48.850 -19.833 84.875 1.00 84.81 176 GLU A CA 1
ATOM 1504 C C . GLU A 1 176 ? -50.174 -20.483 85.282 1.00 84.81 176 GLU A C 1
ATOM 1506 O O . GLU A 1 176 ? -50.850 -19.978 86.173 1.00 84.81 176 GLU A O 1
ATOM 1511 N N . LYS A 1 177 ? -50.523 -21.638 84.699 1.00 86.12 177 LYS A N 1
ATOM 1512 C CA . LYS A 1 177 ? -51.709 -22.406 85.110 1.00 86.12 177 LYS A CA 1
ATOM 1513 C C . LYS A 1 177 ? -51.597 -22.914 86.544 1.00 86.12 177 LYS A C 1
ATOM 1515 O O . LYS A 1 177 ? -52.579 -22.851 87.273 1.00 86.12 177 LYS A O 1
ATOM 1520 N N . GLU A 1 178 ? -50.422 -23.386 86.954 1.00 84.44 178 GLU A N 1
ATOM 1521 C CA . GLU A 1 178 ? -50.158 -23.803 88.336 1.00 84.44 178 GLU A CA 1
ATOM 1522 C C . GLU A 1 178 ? -50.243 -22.622 89.307 1.00 84.44 178 GLU A C 1
ATOM 1524 O O . GLU A 1 178 ? -50.858 -22.748 90.356 1.00 84.44 178 GLU A O 1
ATOM 1529 N N . VAL A 1 179 ? -49.704 -21.451 88.955 1.00 82.31 179 VAL A N 1
ATOM 1530 C CA . VAL A 1 179 ? -49.808 -20.225 89.760 1.00 82.31 179 VAL A CA 1
ATOM 1531 C C . VAL A 1 179 ? -51.253 -19.748 89.847 1.00 82.31 179 VAL A C 1
ATOM 1533 O O . VAL A 1 179 ? -51.662 -19.295 90.910 1.00 82.31 179 VAL A O 1
ATOM 1536 N N . ILE A 1 180 ? -52.041 -19.853 88.773 1.00 85.25 180 ILE A N 1
ATOM 1537 C CA . ILE A 1 180 ? -53.481 -19.565 88.813 1.00 85.25 180 ILE A CA 1
ATOM 1538 C C . ILE A 1 180 ? -54.183 -20.553 89.751 1.00 85.25 180 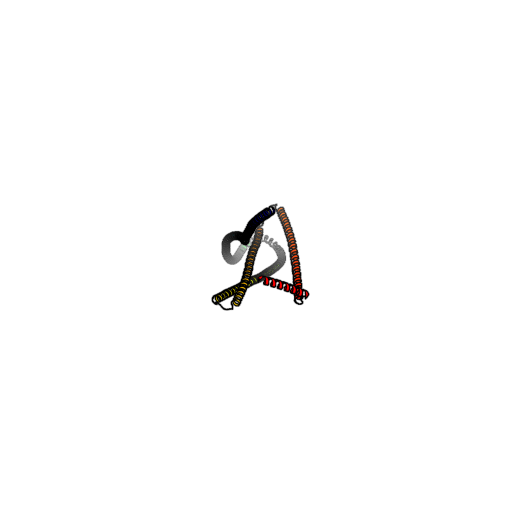ILE A C 1
ATOM 1540 O O . ILE A 1 180 ? -54.905 -20.111 90.637 1.00 85.25 180 ILE A O 1
ATOM 1544 N N . ALA A 1 181 ? -53.914 -21.856 89.636 1.00 83.62 181 ALA A N 1
ATOM 1545 C CA . ALA A 1 181 ? -54.495 -22.870 90.516 1.00 83.62 181 ALA A CA 1
ATOM 1546 C C . ALA A 1 181 ? -54.098 -22.657 91.988 1.00 83.62 181 ALA A C 1
ATOM 1548 O O . ALA A 1 181 ? -54.950 -22.685 92.868 1.00 83.62 181 ALA A O 1
ATOM 1549 N N . LEU A 1 182 ? -52.826 -22.353 92.261 1.00 83.25 182 LEU A N 1
ATOM 1550 C CA . LEU A 1 182 ? -52.339 -22.016 93.597 1.00 83.25 182 LEU A CA 1
ATOM 1551 C C . LEU A 1 182 ? -52.922 -20.694 94.098 1.00 83.25 182 LEU A C 1
ATOM 1553 O O . LEU A 1 182 ? -53.206 -20.584 95.282 1.00 83.25 182 LEU A O 1
ATOM 1557 N N . ARG A 1 183 ? -53.136 -19.693 93.236 1.00 83.00 183 ARG A N 1
ATOM 1558 C CA . ARG A 1 183 ? -53.857 -18.462 93.600 1.00 83.00 183 ARG A CA 1
ATOM 1559 C C . ARG A 1 183 ? -55.309 -18.754 93.949 1.00 83.00 183 ARG A C 1
ATOM 1561 O O . ARG A 1 183 ? -55.801 -18.178 94.908 1.00 83.00 183 ARG A O 1
ATOM 1568 N N . GLU A 1 184 ? -55.981 -19.632 93.213 1.00 80.62 184 GLU A N 1
ATOM 1569 C CA . GLU A 1 184 ? -57.339 -20.082 93.532 1.00 80.62 184 GLU A CA 1
ATOM 1570 C C . GLU A 1 184 ? -57.374 -20.876 94.843 1.00 80.62 184 GLU A C 1
ATOM 1572 O O . GLU A 1 184 ? -58.304 -20.730 95.631 1.00 80.62 184 GLU A O 1
ATOM 1577 N N . GLU A 1 185 ? -56.357 -21.691 95.112 1.00 79.00 185 GLU A N 1
ATOM 1578 C CA . GLU A 1 185 ? -56.235 -22.474 96.341 1.00 79.00 185 GLU A CA 1
ATOM 1579 C C . GLU A 1 185 ? -55.898 -21.593 97.549 1.00 79.00 185 GLU A C 1
ATOM 1581 O O . GLU A 1 185 ? -56.531 -21.721 98.592 1.00 79.00 185 GLU A O 1
ATOM 1586 N N . VAL A 1 186 ? -54.997 -20.620 97.387 1.00 81.31 186 VAL A N 1
ATOM 1587 C CA . VAL A 1 186 ? -54.730 -19.561 98.370 1.00 81.31 186 VAL A CA 1
ATOM 1588 C C . VAL A 1 186 ? -55.967 -18.699 98.576 1.00 81.31 186 VAL A C 1
ATOM 1590 O O . VAL A 1 186 ? -56.243 -18.356 99.713 1.00 81.31 186 VAL A O 1
ATOM 1593 N N . GLN A 1 187 ? -56.747 -18.388 97.536 1.00 76.62 187 GLN A N 1
ATOM 1594 C CA . GLN A 1 187 ? -58.032 -17.704 97.696 1.00 76.62 187 GLN A CA 1
ATOM 1595 C C . GLN A 1 187 ? -59.047 -18.565 98.445 1.00 76.62 187 GLN A C 1
ATOM 1597 O O . GLN A 1 187 ? -59.810 -18.032 99.237 1.00 76.62 187 GLN A O 1
ATOM 1602 N N . LYS A 1 188 ? -59.083 -19.883 98.228 1.00 76.12 188 LYS A N 1
ATOM 1603 C CA . LYS A 1 188 ? -59.943 -20.792 98.999 1.00 76.12 188 LYS A CA 1
ATOM 1604 C C . LYS A 1 188 ? -59.495 -20.900 100.454 1.00 76.12 188 LYS A C 1
ATOM 1606 O O . LYS A 1 188 ? -60.346 -20.936 101.330 1.00 76.12 188 LYS A O 1
ATOM 1611 N N . GLU A 1 189 ? -58.194 -20.938 100.723 1.00 75.94 189 GLU A N 1
ATOM 1612 C CA . GLU A 1 189 ? -57.657 -20.878 102.086 1.00 75.94 189 GLU A CA 1
ATOM 1613 C C . GLU A 1 189 ? -57.880 -19.511 102.728 1.00 75.94 189 GLU A C 1
ATOM 1615 O O . GLU A 1 189 ? -58.244 -19.442 103.890 1.00 75.94 189 GLU A O 1
ATOM 1620 N N . GLN A 1 190 ? -57.744 -18.421 101.973 1.00 68.44 190 GLN A N 1
ATOM 1621 C CA . GLN A 1 190 ? -58.135 -17.092 102.427 1.00 68.44 190 GLN A CA 1
ATOM 1622 C C . GLN A 1 190 ? -59.620 -17.051 102.736 1.00 68.44 190 GLN A C 1
ATOM 1624 O O . GLN A 1 190 ? -59.940 -16.567 103.796 1.00 68.44 190 GLN A O 1
ATOM 1629 N N . ARG A 1 191 ? -60.503 -17.643 101.925 1.00 72.31 191 ARG A N 1
ATOM 1630 C CA . ARG A 1 191 ? -61.932 -17.754 102.258 1.00 72.31 191 ARG A CA 1
ATOM 1631 C C . ARG A 1 191 ? -62.173 -18.569 103.524 1.00 72.31 191 ARG A C 1
ATOM 1633 O O . ARG A 1 191 ? -62.996 -18.178 104.324 1.00 72.31 191 ARG A O 1
ATOM 1640 N N . LYS A 1 192 ? -61.428 -19.652 103.759 1.00 70.38 192 LYS A N 1
ATOM 1641 C CA . LYS A 1 192 ? -61.525 -20.430 105.010 1.00 70.38 192 LYS A CA 1
ATOM 1642 C C . LYS A 1 192 ? -60.954 -19.691 106.222 1.00 70.38 192 LYS A C 1
ATOM 1644 O O . LYS A 1 192 ? -61.457 -19.851 107.328 1.00 70.38 192 LYS A O 1
ATOM 1649 N N . ARG A 1 193 ? -59.895 -18.898 106.034 1.00 64.06 193 ARG A N 1
ATOM 1650 C CA . ARG A 1 193 ? -59.334 -18.009 107.060 1.00 64.06 193 ARG A CA 1
ATOM 1651 C C . ARG A 1 193 ? -60.211 -16.793 107.295 1.00 64.06 193 ARG A C 1
ATOM 1653 O O . ARG A 1 193 ? -60.281 -16.374 108.429 1.00 64.06 193 ARG A O 1
ATOM 1660 N N . GLU A 1 194 ? -60.867 -16.270 106.268 1.00 62.91 194 GLU A N 1
ATOM 1661 C CA . GLU A 1 194 ? -61.876 -15.215 106.328 1.00 62.91 194 GLU A CA 1
ATOM 1662 C C . GLU A 1 194 ? -63.147 -15.753 106.976 1.00 62.91 194 GLU A C 1
ATOM 1664 O O . GLU A 1 194 ? -63.708 -15.039 107.769 1.00 62.91 194 GLU A O 1
ATOM 1669 N N . GLU A 1 195 ? -63.552 -17.008 106.774 1.00 61.88 195 GLU A N 1
ATOM 1670 C CA . GLU A 1 195 ? -64.644 -17.650 107.527 1.00 61.88 195 GLU A CA 1
ATOM 1671 C C . GLU A 1 195 ? -64.243 -17.878 109.004 1.00 61.88 195 GLU A C 1
ATOM 1673 O O . GLU A 1 195 ? -65.036 -17.640 109.911 1.00 61.88 195 GLU A O 1
ATOM 1678 N N . ALA A 1 196 ? -62.985 -18.258 109.276 1.00 57.34 196 ALA A N 1
ATOM 1679 C CA . ALA A 1 196 ? -62.448 -18.383 110.640 1.00 57.34 196 ALA A CA 1
ATOM 1680 C C . ALA A 1 196 ? -62.186 -17.022 111.323 1.00 57.34 196 ALA A C 1
ATOM 1682 O O . ALA A 1 196 ? -62.261 -16.915 112.546 1.00 57.34 196 ALA A O 1
ATOM 1683 N N . GLN A 1 197 ? -61.886 -15.981 110.543 1.00 49.47 197 GLN A N 1
ATOM 1684 C CA . GLN A 1 197 ? -61.783 -14.595 110.986 1.00 49.47 197 GLN A CA 1
ATOM 1685 C C . GLN A 1 197 ? -63.147 -13.908 110.995 1.00 49.47 197 GLN A C 1
ATOM 1687 O O . GLN A 1 197 ? -63.296 -13.008 111.784 1.00 49.47 197 GLN A O 1
ATOM 1692 N N . GLU A 1 198 ? -64.168 -14.317 110.242 1.00 51.59 198 GLU A N 1
ATOM 1693 C CA . GLU A 1 198 ? -65.552 -13.827 110.357 1.00 51.59 198 GLU A CA 1
ATOM 1694 C C . GLU A 1 198 ? -66.149 -14.291 111.690 1.00 51.59 198 GLU A C 1
ATOM 1696 O O . GLU A 1 198 ? -66.918 -13.559 112.309 1.00 51.59 198 GLU A O 1
ATOM 1701 N N . GLU A 1 199 ? -65.723 -15.443 112.214 1.00 51.09 199 GLU A N 1
ATOM 1702 C CA . GLU A 1 199 ? -66.000 -15.833 113.599 1.00 51.09 199 GLU A CA 1
ATOM 1703 C C . GLU A 1 199 ? -65.264 -14.938 114.626 1.00 51.09 199 GLU A C 1
ATOM 1705 O O . GLU A 1 199 ? -65.847 -14.612 115.660 1.00 51.09 199 GLU A O 1
ATOM 1710 N N . GLU A 1 200 ? -64.045 -14.456 114.341 1.00 46.88 200 GLU A N 1
ATOM 1711 C CA . GLU A 1 200 ? -63.256 -13.571 115.233 1.00 46.88 200 GLU A CA 1
ATOM 1712 C C . GLU A 1 200 ? -63.627 -12.070 115.107 1.00 46.88 200 GLU A C 1
ATOM 1714 O O . GLU A 1 200 ? -63.647 -11.320 116.083 1.00 46.88 200 GLU A O 1
ATOM 1719 N N . GLU A 1 201 ? -63.994 -11.636 113.907 1.00 47.09 201 GLU A N 1
ATOM 1720 C CA . GLU A 1 201 ? -64.310 -10.275 113.480 1.00 47.09 201 GLU A CA 1
ATOM 1721 C C . GLU A 1 201 ? -65.822 -10.007 113.443 1.00 47.09 201 GLU A C 1
ATOM 1723 O O . GLU A 1 201 ? -66.230 -8.845 113.366 1.00 47.09 201 GLU A O 1
ATOM 1728 N N . SER A 1 202 ? -66.674 -11.019 113.672 1.00 45.72 202 SER A N 1
ATOM 1729 C CA . SER A 1 202 ? -68.053 -10.810 114.158 1.00 45.72 202 SER A CA 1
ATOM 1730 C C . SER A 1 202 ? -68.103 -9.999 115.467 1.00 45.72 202 SER A C 1
ATOM 1732 O O . SER A 1 202 ? -69.163 -9.502 115.852 1.00 45.72 202 SER A O 1
ATOM 1734 N N . LEU A 1 203 ? -66.949 -9.790 116.119 1.00 48.47 203 LEU A N 1
ATOM 1735 C CA . LEU A 1 203 ? -66.759 -8.880 117.248 1.00 48.47 203 LEU A CA 1
ATOM 1736 C C . LEU A 1 203 ? -66.097 -7.523 116.898 1.00 48.47 203 LEU A C 1
ATOM 1738 O O . LEU A 1 203 ? -66.068 -6.651 117.767 1.00 48.47 203 LEU A O 1
ATOM 1742 N N . THR A 1 204 ? -65.624 -7.265 115.667 1.00 50.91 204 THR A N 1
ATOM 1743 C CA . THR A 1 204 ? -64.905 -6.009 115.313 1.00 50.91 204 THR A CA 1
ATOM 1744 C C . THR A 1 204 ? -65.282 -5.346 113.973 1.00 50.91 204 THR A C 1
ATOM 1746 O O . THR A 1 204 ? -65.037 -4.148 113.813 1.00 50.91 204 THR A O 1
ATOM 1749 N N . VAL A 1 205 ? -65.963 -6.025 113.042 1.00 49.16 205 VAL A N 1
ATOM 1750 C CA . VAL A 1 205 ? -66.357 -5.481 111.716 1.00 49.16 205 VAL A CA 1
ATOM 1751 C C . VAL A 1 205 ? -67.613 -4.594 111.744 1.00 49.16 205 VAL A C 1
ATOM 1753 O O . VAL A 1 205 ? -67.920 -3.908 110.771 1.00 49.16 205 VAL A O 1
ATOM 1756 N N . ALA A 1 206 ? -68.240 -4.409 112.909 1.00 47.56 206 ALA A N 1
ATOM 1757 C CA . ALA A 1 206 ? -69.245 -3.357 113.111 1.00 47.56 206 ALA A CA 1
ATOM 1758 C C . ALA A 1 206 ? -68.690 -1.908 113.015 1.00 47.56 206 ALA A C 1
ATOM 1760 O O . ALA A 1 206 ? -69.454 -0.960 113.191 1.00 47.56 206 ALA A O 1
ATOM 1761 N N . LEU A 1 207 ? -67.386 -1.693 112.756 1.00 48.19 207 LEU A N 1
ATOM 1762 C CA . LEU A 1 207 ? -66.760 -0.360 112.817 1.00 48.19 207 LEU A CA 1
ATOM 1763 C C . LEU A 1 207 ? -65.985 0.132 111.575 1.00 48.19 207 LEU A C 1
ATOM 1765 O O . LEU A 1 207 ? -65.530 1.275 111.608 1.00 48.19 207 LEU A O 1
ATOM 1769 N N . GLN A 1 208 ? -65.835 -0.623 110.474 1.00 52.28 208 GLN A N 1
ATOM 1770 C CA . GLN A 1 208 ? -64.988 -0.174 109.338 1.00 52.28 208 GLN A CA 1
ATOM 1771 C C . GLN A 1 208 ? -65.587 -0.299 107.917 1.00 52.28 208 GLN A C 1
ATOM 1773 O O . GLN A 1 208 ? -64.868 -0.130 106.932 1.00 52.28 208 GLN A O 1
ATOM 1778 N N . GLU A 1 209 ? -66.909 -0.449 107.770 1.00 51.97 209 GLU A N 1
ATOM 1779 C CA . GLU A 1 209 ? -67.607 -0.351 106.465 1.00 51.97 209 GLU A CA 1
ATOM 1780 C C . GLU A 1 209 ? -67.645 1.073 105.861 1.00 51.97 209 GLU A C 1
ATOM 1782 O O . GLU A 1 209 ? -68.006 1.262 104.699 1.00 51.97 209 GLU A O 1
ATOM 1787 N N . VAL A 1 210 ? -67.222 2.106 106.594 1.00 50.78 210 VAL A N 1
ATOM 1788 C CA . VAL A 1 210 ? -67.366 3.511 106.162 1.00 50.78 210 VAL A CA 1
ATOM 1789 C C . VAL A 1 210 ? -66.311 3.956 105.131 1.00 50.78 210 VAL A C 1
ATOM 1791 O O . VAL A 1 210 ? -66.504 4.957 104.441 1.00 50.78 210 VAL A O 1
ATOM 1794 N N . THR A 1 211 ? -65.211 3.223 104.939 1.00 53.66 211 THR A N 1
ATOM 1795 C CA . THR A 1 211 ? -64.058 3.769 104.192 1.00 53.66 211 THR A CA 1
ATOM 1796 C C . THR A 1 211 ? -63.915 3.285 102.744 1.00 53.66 211 THR A C 1
ATOM 1798 O O . THR A 1 211 ? -63.135 3.873 101.995 1.00 53.66 211 THR A O 1
ATOM 1801 N N . ARG A 1 212 ? -64.658 2.262 102.286 1.00 45.81 212 ARG A N 1
ATOM 1802 C CA . ARG A 1 212 ? -64.355 1.589 100.999 1.00 45.81 212 ARG A CA 1
ATOM 1803 C C . ARG A 1 212 ? -65.334 1.817 99.838 1.00 45.81 212 ARG A C 1
ATOM 1805 O O . ARG A 1 212 ? -64.983 1.509 98.704 1.00 45.81 212 ARG A O 1
ATOM 1812 N N . LEU A 1 213 ? -66.485 2.461 100.034 1.00 50.78 213 LEU A N 1
ATOM 1813 C CA . LEU A 1 213 ? -67.400 2.788 98.918 1.00 50.78 213 LEU A CA 1
ATOM 1814 C C . LEU A 1 213 ? -67.208 4.200 98.331 1.00 50.78 213 LEU A C 1
ATOM 1816 O O . LEU A 1 213 ? -68.040 4.687 97.573 1.00 50.78 213 LEU A O 1
ATOM 1820 N N . LYS A 1 214 ? -66.069 4.842 98.627 1.00 50.38 214 LYS A N 1
ATOM 1821 C CA . LYS A 1 214 ? -65.671 6.150 98.078 1.00 50.38 214 LYS A CA 1
ATOM 1822 C C . LYS A 1 214 ? -64.807 6.064 96.805 1.00 50.38 214 LYS A C 1
ATOM 1824 O O . LYS A 1 214 ? -64.616 7.081 96.151 1.00 50.38 214 LYS A O 1
ATOM 1829 N N . LEU A 1 215 ? -64.289 4.890 96.426 1.00 53.91 215 LEU A N 1
ATOM 1830 C CA . LEU A 1 215 ? -63.255 4.786 95.376 1.00 53.91 215 LEU A CA 1
ATOM 1831 C C . LEU A 1 215 ? -63.657 4.050 94.085 1.00 53.91 215 LEU A C 1
ATOM 1833 O O . LEU A 1 215 ? -62.885 4.066 93.133 1.00 53.91 215 LEU A O 1
ATOM 1837 N N . LEU A 1 216 ? -64.854 3.464 93.991 1.00 52.47 216 LEU A N 1
ATOM 1838 C CA . LEU A 1 216 ? -65.257 2.686 92.803 1.00 52.47 216 LEU A CA 1
ATOM 1839 C C . LEU A 1 216 ? -66.097 3.454 91.767 1.00 52.47 216 LEU A C 1
ATOM 1841 O O . LEU A 1 216 ? -66.448 2.888 90.739 1.00 52.47 216 LEU A O 1
ATOM 1845 N N . LEU A 1 217 ? -66.367 4.748 91.978 1.00 53.59 217 LEU A N 1
ATOM 1846 C CA . LEU A 1 217 ? -67.192 5.555 91.063 1.00 53.59 217 LEU A CA 1
ATOM 1847 C C . LEU A 1 217 ? -66.383 6.481 90.126 1.00 53.59 217 LEU A C 1
ATOM 1849 O O . LEU A 1 217 ? -66.957 7.106 89.244 1.00 53.59 217 LEU A O 1
ATOM 1853 N N . GLN A 1 218 ? -65.052 6.568 90.267 1.00 55.41 218 GLN A N 1
ATOM 1854 C CA . GLN A 1 218 ? -64.218 7.488 89.467 1.00 55.41 218 GLN A CA 1
ATOM 1855 C C . GLN A 1 218 ? -63.487 6.848 88.271 1.00 55.41 218 GLN A C 1
ATOM 1857 O O . GLN A 1 218 ? -63.002 7.577 87.411 1.00 55.41 218 GLN A O 1
ATOM 1862 N N . ALA A 1 219 ? -63.426 5.516 88.158 1.00 55.59 219 ALA A N 1
ATOM 1863 C CA . ALA A 1 219 ? -62.662 4.846 87.094 1.00 55.59 219 ALA A CA 1
ATOM 1864 C C . ALA A 1 219 ? -63.456 4.591 85.792 1.00 55.59 219 ALA A C 1
ATOM 1866 O O . ALA A 1 219 ? -62.856 4.421 84.736 1.00 55.59 219 ALA A O 1
ATOM 1867 N N . SER A 1 220 ? -64.793 4.621 85.840 1.00 56.88 220 SER A N 1
ATOM 1868 C CA . SER A 1 220 ? -65.666 4.221 84.721 1.00 56.88 220 SER A CA 1
ATOM 1869 C C . SER A 1 220 ? -65.800 5.263 83.600 1.00 56.88 220 SER A C 1
ATOM 1871 O O . SER A 1 220 ? -66.290 4.929 82.527 1.00 56.88 220 SER A O 1
ATOM 1873 N N . HIS A 1 221 ? -65.387 6.517 83.811 1.00 54.88 221 HIS A N 1
ATOM 1874 C CA . HIS A 1 221 ? -65.565 7.594 82.823 1.00 54.88 221 HIS A CA 1
ATOM 1875 C C . HIS A 1 221 ? -64.322 7.877 81.958 1.00 54.88 221 HIS A C 1
ATOM 1877 O O . HIS A 1 221 ? -64.391 8.710 81.062 1.00 54.88 221 HIS A O 1
ATOM 1883 N N . ALA A 1 222 ? -63.200 7.179 82.173 1.00 58.34 222 ALA A N 1
ATOM 1884 C CA . ALA A 1 222 ? -61.945 7.415 81.444 1.00 58.34 222 ALA A CA 1
ATOM 1885 C C . ALA A 1 222 ? -61.686 6.446 80.267 1.00 58.34 222 ALA A C 1
ATOM 1887 O O . ALA A 1 222 ? -60.734 6.645 79.509 1.00 58.34 222 ALA A O 1
ATOM 1888 N N . GLU A 1 223 ? -62.492 5.393 80.104 1.00 57.88 223 GLU A N 1
ATOM 1889 C CA . GLU A 1 223 ? -62.291 4.362 79.068 1.00 57.88 223 GLU A CA 1
ATOM 1890 C C . GLU A 1 223 ? -63.014 4.675 77.744 1.00 57.88 223 GLU A C 1
ATOM 1892 O O . GLU A 1 223 ? -62.475 4.390 76.673 1.00 57.88 223 GLU A O 1
ATOM 1897 N N . ASP A 1 224 ? -64.152 5.375 77.784 1.00 57.12 224 ASP A N 1
ATOM 1898 C CA . ASP A 1 224 ? -64.954 5.674 76.585 1.00 57.12 224 ASP A CA 1
ATOM 1899 C C . ASP A 1 224 ? -64.341 6.746 75.659 1.00 57.12 224 ASP A C 1
ATOM 1901 O O . ASP A 1 224 ? -64.575 6.734 74.447 1.00 57.12 224 ASP A O 1
ATOM 1905 N N . GLU A 1 225 ? -63.517 7.662 76.179 1.00 61.12 225 GLU A N 1
ATOM 1906 C CA . GLU A 1 225 ? -62.815 8.668 75.360 1.00 61.12 225 GLU A CA 1
ATOM 1907 C C . GLU A 1 225 ? -61.550 8.111 74.687 1.00 61.12 225 GLU A C 1
ATOM 1909 O O . GLU A 1 225 ? -61.188 8.531 73.584 1.00 61.12 225 GLU A O 1
ATOM 1914 N N . ARG A 1 226 ? -60.904 7.106 75.293 1.00 62.00 226 ARG A N 1
ATOM 1915 C CA . ARG A 1 226 ? -59.708 6.456 74.728 1.00 62.00 226 ARG A CA 1
ATOM 1916 C C . ARG A 1 226 ? -60.043 5.628 73.487 1.00 62.00 226 ARG A C 1
ATOM 1918 O O . ARG A 1 226 ? -59.283 5.644 72.521 1.00 62.00 226 ARG A O 1
ATOM 1925 N N . LEU A 1 227 ? -61.210 4.983 73.471 1.00 65.19 227 LEU A N 1
ATOM 1926 C CA . LEU A 1 227 ? -61.675 4.177 72.338 1.00 65.19 227 LEU A CA 1
ATOM 1927 C C . LEU A 1 227 ? -62.074 5.029 71.120 1.00 65.19 227 LEU A C 1
ATOM 1929 O O . LEU A 1 227 ? -61.834 4.626 69.984 1.00 65.19 227 LEU A O 1
ATOM 1933 N N . ARG A 1 228 ? -62.615 6.239 71.328 1.00 64.88 228 ARG A N 1
ATOM 1934 C CA . ARG A 1 228 ? -62.981 7.152 70.223 1.00 64.88 228 ARG A CA 1
ATOM 1935 C C . ARG A 1 228 ? -61.768 7.791 69.543 1.00 64.88 228 ARG A C 1
ATOM 1937 O O . ARG A 1 228 ? -61.819 8.035 68.339 1.00 64.88 228 ARG A O 1
ATOM 1944 N N . ASN A 1 229 ? -60.689 8.036 70.287 1.00 65.50 229 ASN A N 1
ATOM 1945 C CA . ASN A 1 229 ? -59.441 8.553 69.722 1.00 65.50 229 ASN A CA 1
ATOM 1946 C C . ASN A 1 229 ? -58.649 7.463 68.981 1.00 65.50 229 ASN A C 1
ATOM 1948 O O . ASN A 1 229 ? -58.152 7.729 67.892 1.00 65.50 229 ASN A O 1
ATOM 1952 N N . ALA A 1 230 ? -58.623 6.225 69.489 1.00 69.12 230 ALA A N 1
ATOM 1953 C CA . ALA A 1 230 ? -57.987 5.101 68.794 1.00 69.12 230 ALA A CA 1
ATOM 1954 C C . ALA A 1 230 ? -58.646 4.790 67.434 1.00 69.12 230 ALA A C 1
ATOM 1956 O O . ALA A 1 230 ? -57.950 4.543 66.453 1.00 69.12 230 ALA A O 1
ATOM 1957 N N . LEU A 1 231 ? -59.981 4.877 67.345 1.00 65.69 231 LEU A N 1
ATOM 1958 C CA . LEU A 1 231 ? -60.702 4.617 66.093 1.00 65.69 231 LEU A CA 1
ATOM 1959 C C . LEU A 1 231 ? -60.469 5.699 65.021 1.00 65.69 231 LEU A C 1
ATOM 1961 O O . LEU A 1 231 ? -60.484 5.401 63.831 1.00 65.69 231 LEU A O 1
ATOM 1965 N N . LYS A 1 232 ? -60.275 6.962 65.427 1.00 68.75 232 LYS A N 1
ATOM 1966 C CA . LYS A 1 232 ? -59.968 8.065 64.498 1.00 68.75 232 LYS A CA 1
ATOM 1967 C C . LYS A 1 232 ? -58.544 7.987 63.951 1.00 68.75 232 LYS A C 1
ATOM 1969 O O . LYS A 1 232 ? -58.345 8.306 62.783 1.00 68.75 232 LYS A O 1
ATOM 1974 N N . GLU A 1 233 ? -57.588 7.562 64.771 1.00 67.25 233 GLU A N 1
ATOM 1975 C CA . GLU A 1 233 ? -56.208 7.347 64.326 1.00 67.25 233 GLU A CA 1
ATOM 1976 C C . GLU A 1 233 ? -56.101 6.150 63.368 1.00 67.25 233 GLU A C 1
ATOM 1978 O O . GLU A 1 233 ? -55.433 6.256 62.346 1.00 67.25 233 GLU A O 1
ATOM 1983 N N . GLU A 1 234 ? -56.848 5.060 63.587 1.00 68.69 234 GLU A N 1
ATOM 1984 C CA . GLU A 1 234 ? -56.876 3.941 62.627 1.00 68.69 234 GLU A CA 1
ATOM 1985 C C . GLU A 1 234 ? -57.409 4.327 61.237 1.00 68.69 234 GLU A C 1
ATOM 1987 O O . GLU A 1 234 ? -56.903 3.840 60.226 1.00 68.69 234 GLU A O 1
ATOM 1992 N N . VAL A 1 235 ? -58.416 5.204 61.158 1.00 70.94 235 VAL A N 1
ATOM 1993 C CA . VAL A 1 235 ? -58.963 5.649 59.863 1.00 70.94 235 VAL A CA 1
ATOM 1994 C C . VAL A 1 235 ? -57.954 6.515 59.104 1.00 70.94 235 VAL A C 1
ATOM 1996 O O . VAL A 1 235 ? -57.795 6.324 57.901 1.00 70.94 235 VAL A O 1
ATOM 1999 N N . LYS A 1 236 ? -57.216 7.394 59.795 1.00 70.88 236 LYS A N 1
ATOM 2000 C CA . LYS A 1 236 ? -56.144 8.192 59.174 1.00 70.88 236 LYS A CA 1
ATOM 2001 C C . LYS A 1 236 ? -54.993 7.331 58.661 1.00 70.88 236 LYS A C 1
ATOM 2003 O O . LYS A 1 236 ? -54.593 7.484 57.514 1.00 70.88 236 LYS A O 1
ATOM 2008 N N . VAL A 1 237 ? -54.520 6.383 59.472 1.00 67.38 237 VAL A N 1
ATOM 2009 C CA . VAL A 1 237 ? -53.443 5.456 59.077 1.00 67.38 237 VAL A CA 1
ATOM 2010 C C . VAL A 1 237 ? -53.849 4.627 57.853 1.00 67.38 237 VAL A C 1
ATOM 2012 O O . VAL A 1 237 ? -53.018 4.306 57.007 1.00 67.38 237 VAL A O 1
ATOM 2015 N N . ARG A 1 238 ? -55.138 4.296 57.719 1.00 69.75 238 ARG A N 1
ATOM 2016 C CA . ARG A 1 238 ? -55.653 3.556 56.565 1.00 69.75 238 ARG A CA 1
ATOM 2017 C C . ARG A 1 238 ? -55.709 4.395 55.284 1.00 69.75 238 ARG A C 1
ATOM 2019 O O . ARG A 1 238 ? -55.371 3.868 54.229 1.00 69.75 238 ARG A O 1
ATOM 2026 N N . GLU A 1 239 ? -56.104 5.664 55.366 1.00 69.06 239 GLU A N 1
ATOM 2027 C CA . GLU A 1 239 ? -56.089 6.582 54.215 1.00 69.06 239 GLU A CA 1
ATOM 2028 C C . GLU A 1 239 ? -54.652 6.873 53.743 1.00 69.06 239 GLU A C 1
ATOM 2030 O O . GLU A 1 239 ? -54.383 6.850 52.542 1.00 69.06 239 GLU A O 1
ATOM 2035 N N . GLU A 1 240 ? -53.707 7.046 54.673 1.00 69.50 240 GLU A N 1
ATOM 2036 C CA . GLU A 1 240 ? -52.277 7.200 54.362 1.00 69.50 240 GLU A CA 1
ATOM 2037 C C . GLU A 1 240 ? -51.698 5.930 53.709 1.00 69.50 240 GLU A C 1
ATOM 2039 O O . GLU A 1 240 ? -51.035 6.012 52.675 1.00 69.50 240 GLU A O 1
ATOM 2044 N N . ALA A 1 241 ? -52.036 4.740 54.218 1.00 70.75 241 ALA A N 1
ATOM 2045 C CA . ALA A 1 241 ? -51.597 3.469 53.634 1.00 70.75 241 ALA A CA 1
ATOM 2046 C C . ALA A 1 241 ? -52.177 3.195 52.228 1.00 70.75 241 ALA A C 1
ATOM 2048 O O . ALA A 1 241 ? -51.556 2.496 51.420 1.00 70.75 241 ALA A O 1
ATOM 2049 N N . GLU A 1 242 ? -53.373 3.706 51.919 1.00 72.31 242 GLU A N 1
ATOM 2050 C CA . GLU A 1 242 ? -53.971 3.612 50.580 1.00 72.31 242 GLU A CA 1
ATOM 2051 C C . GLU A 1 242 ? -53.316 4.592 49.590 1.00 72.31 242 GLU A C 1
ATOM 2053 O O . GLU A 1 242 ? -53.082 4.213 48.439 1.00 72.31 242 GLU A O 1
ATOM 2058 N N . ALA A 1 243 ? -52.926 5.793 50.035 1.00 73.25 243 ALA A N 1
ATOM 2059 C CA . ALA A 1 243 ? -52.143 6.734 49.230 1.00 73.25 243 ALA A CA 1
ATOM 2060 C C . ALA A 1 243 ? -50.737 6.188 48.912 1.00 73.25 243 ALA A C 1
ATOM 2062 O O . ALA A 1 243 ? -50.336 6.155 47.747 1.00 73.25 243 ALA A O 1
ATOM 2063 N N . GLU A 1 244 ? -50.035 5.640 49.910 1.00 77.06 244 GLU A N 1
ATOM 2064 C CA . GLU A 1 244 ? -48.718 5.013 49.719 1.00 77.06 244 GLU A CA 1
ATOM 2065 C C . GLU A 1 244 ? -48.768 3.813 48.756 1.00 77.06 244 GLU A C 1
ATOM 2067 O O . GLU A 1 244 ? -47.834 3.571 47.985 1.00 77.06 244 GLU A O 1
ATOM 2072 N N . ARG A 1 245 ? -49.874 3.055 48.745 1.00 77.19 245 ARG A N 1
ATOM 2073 C CA . ARG A 1 245 ? -50.083 1.984 47.756 1.00 77.19 245 ARG A CA 1
ATOM 2074 C C . ARG A 1 245 ? -50.166 2.514 46.325 1.00 77.19 245 ARG A C 1
ATOM 2076 O O . ARG A 1 245 ? -49.624 1.858 45.435 1.00 77.19 245 ARG A O 1
ATOM 2083 N N . GLY A 1 246 ? -50.806 3.664 46.107 1.00 80.00 246 GLY A N 1
ATOM 2084 C CA . GLY A 1 246 ? -50.885 4.311 44.795 1.00 80.00 246 GLY A CA 1
ATOM 2085 C C . GLY A 1 246 ? -49.507 4.710 44.261 1.00 80.00 246 GLY A C 1
ATOM 2086 O O . GLY A 1 246 ? -49.153 4.354 43.134 1.00 80.00 246 GLY A O 1
ATOM 2087 N N . ASP A 1 247 ? -48.685 5.337 45.102 1.00 82.88 247 ASP A N 1
ATOM 2088 C CA . ASP A 1 247 ? -47.322 5.751 44.741 1.00 82.88 247 ASP A CA 1
ATOM 2089 C C . ASP A 1 247 ? -46.419 4.544 44.428 1.00 82.88 247 ASP A C 1
ATOM 2091 O O . ASP A 1 247 ? -45.648 4.544 43.461 1.00 82.88 247 ASP A O 1
ATOM 2095 N N . LEU A 1 248 ? -46.550 3.458 45.198 1.00 82.06 248 LEU A N 1
ATOM 2096 C CA . LEU A 1 248 ? -45.831 2.206 44.942 1.00 82.06 248 LEU A CA 1
ATOM 2097 C C . LEU A 1 248 ? -46.245 1.549 43.619 1.00 82.06 248 LEU A C 1
ATOM 2099 O O . LEU A 1 248 ? -45.410 0.940 42.939 1.00 82.06 248 LEU A O 1
ATOM 2103 N N . GLU A 1 249 ? -47.516 1.640 43.236 1.00 86.25 249 GLU A N 1
ATOM 2104 C CA . GLU A 1 249 ? -47.998 1.140 41.949 1.00 86.25 249 GLU A CA 1
ATOM 2105 C C . GLU A 1 249 ? -47.492 1.989 40.777 1.00 86.25 249 GLU A C 1
ATOM 2107 O O . GLU A 1 249 ? -47.067 1.423 39.762 1.00 86.25 249 GLU A O 1
ATOM 2112 N N . GLU A 1 250 ? -47.422 3.313 40.932 1.00 87.25 250 GLU A N 1
ATOM 2113 C CA . GLU A 1 250 ? -46.831 4.202 39.929 1.00 87.25 250 GLU A CA 1
ATOM 2114 C C . GLU A 1 250 ? -45.327 3.934 39.750 1.00 87.25 250 GLU A C 1
ATOM 2116 O O . GLU A 1 250 ? -44.843 3.782 38.622 1.00 87.25 250 GLU A O 1
ATOM 2121 N N . LEU A 1 251 ? -44.579 3.779 40.847 1.00 88.69 251 LEU A N 1
ATOM 2122 C CA . LEU A 1 251 ? -43.159 3.422 40.804 1.00 88.69 251 LEU A CA 1
ATOM 2123 C C . LEU A 1 251 ? -42.933 2.058 40.140 1.00 88.69 251 LEU A C 1
ATOM 2125 O O . LEU A 1 251 ? -42.016 1.909 39.329 1.00 88.69 251 LEU A O 1
ATOM 2129 N N . ARG A 1 252 ? -43.799 1.071 40.402 1.00 90.50 252 ARG A N 1
ATOM 2130 C CA . ARG A 1 252 ? -43.762 -0.229 39.708 1.00 90.50 252 ARG A CA 1
ATOM 2131 C C . ARG A 1 252 ? -44.051 -0.097 38.216 1.00 90.50 252 ARG A C 1
ATOM 2133 O O . ARG A 1 252 ? -43.423 -0.797 37.420 1.00 90.50 252 ARG A O 1
ATOM 2140 N N . ALA A 1 253 ? -44.985 0.764 37.816 1.00 91.19 253 ALA A N 1
ATOM 2141 C CA . ALA A 1 253 ? -45.272 1.013 36.406 1.00 91.19 253 ALA A CA 1
ATOM 2142 C C . ALA A 1 253 ? -44.073 1.667 35.698 1.00 91.19 253 ALA A C 1
ATOM 2144 O O . ALA A 1 253 ? -43.667 1.199 34.630 1.00 91.19 253 ALA A O 1
ATOM 2145 N N . ARG A 1 254 ? -43.448 2.672 36.327 1.00 92.19 254 ARG A N 1
ATOM 2146 C CA . ARG A 1 254 ? -42.229 3.332 35.827 1.00 92.19 254 ARG A CA 1
ATOM 2147 C C . ARG A 1 254 ? -41.048 2.363 35.733 1.00 92.19 254 ARG A C 1
ATOM 2149 O O . ARG A 1 254 ? -40.385 2.325 34.699 1.00 92.19 254 ARG A O 1
ATOM 2156 N N . ALA A 1 255 ? -40.834 1.519 36.744 1.00 89.56 255 ALA A N 1
ATOM 2157 C CA . ALA A 1 255 ? -39.796 0.486 36.719 1.00 89.56 255 ALA A CA 1
ATOM 2158 C C . ALA A 1 255 ? -39.994 -0.491 35.546 1.00 89.56 255 ALA A C 1
ATOM 2160 O O . ALA A 1 255 ? -39.075 -0.716 34.762 1.00 89.56 255 ALA A O 1
ATOM 2161 N N . LYS A 1 256 ? -41.224 -0.983 35.339 1.00 94.38 256 LYS A N 1
ATOM 2162 C CA . LYS A 1 256 ? -41.553 -1.856 34.199 1.00 94.38 256 LYS A CA 1
ATOM 2163 C C . LYS A 1 256 ? -41.390 -1.158 32.844 1.00 94.38 256 LYS A C 1
ATOM 2165 O O . LYS A 1 256 ? -41.094 -1.822 31.852 1.00 94.38 256 LYS A O 1
ATOM 2170 N N . ALA A 1 257 ? -41.632 0.150 32.754 1.00 92.38 257 ALA A N 1
ATOM 2171 C CA . ALA A 1 257 ? -41.407 0.917 31.527 1.00 92.38 257 ALA A CA 1
ATOM 2172 C C . ALA A 1 257 ? -39.906 1.046 31.215 1.00 92.38 257 ALA A C 1
ATOM 2174 O O . ALA A 1 257 ? -39.491 0.784 30.088 1.00 92.38 257 ALA A O 1
ATOM 2175 N N . LEU A 1 258 ? -39.086 1.346 32.225 1.00 92.75 258 LEU A N 1
ATOM 2176 C CA . LEU A 1 258 ? -37.629 1.405 32.087 1.00 92.75 258 LEU A CA 1
ATOM 2177 C C . LEU A 1 258 ? -37.019 0.041 31.742 1.00 92.75 258 LEU A C 1
ATOM 2179 O O . LEU A 1 258 ? -36.133 -0.035 30.897 1.00 92.75 258 LEU A O 1
ATOM 2183 N N . GLU A 1 259 ? -37.521 -1.050 32.324 1.00 91.62 259 GLU A N 1
ATOM 2184 C CA . GLU A 1 259 ? -37.090 -2.410 31.974 1.00 91.62 259 GLU A CA 1
ATOM 2185 C C . GLU A 1 259 ? -37.421 -2.792 30.527 1.00 91.62 259 GLU A C 1
ATOM 2187 O O . GLU A 1 259 ? -36.636 -3.495 29.890 1.00 91.62 259 GLU A O 1
ATOM 2192 N N . ARG A 1 260 ? -38.569 -2.347 29.995 1.00 93.19 260 ARG A N 1
ATOM 2193 C CA . ARG A 1 260 ? -38.898 -2.527 28.571 1.00 93.19 260 ARG A CA 1
ATOM 2194 C C . ARG A 1 260 ? -37.950 -1.723 27.693 1.00 93.19 260 ARG A C 1
ATOM 2196 O O . ARG A 1 260 ? -37.337 -2.304 26.809 1.00 93.19 260 ARG A O 1
ATOM 2203 N N . ARG A 1 261 ? -37.735 -0.443 28.010 1.00 94.00 261 ARG A N 1
ATOM 2204 C CA . ARG A 1 261 ? -36.828 0.411 27.235 1.00 94.00 261 ARG A CA 1
ATOM 2205 C C . ARG A 1 261 ? -35.384 -0.093 27.257 1.00 94.00 261 ARG A C 1
ATOM 2207 O O . ARG A 1 261 ? -34.687 -0.003 26.255 1.00 94.00 261 ARG A O 1
ATOM 2214 N N . ARG A 1 262 ? -34.932 -0.652 28.383 1.00 92.19 262 ARG A N 1
ATOM 2215 C CA . ARG A 1 262 ? -33.618 -1.297 28.490 1.00 92.19 262 ARG A CA 1
ATOM 2216 C C . ARG A 1 262 ? -33.519 -2.536 27.598 1.00 92.19 262 ARG A C 1
ATOM 2218 O O . ARG A 1 262 ? -32.467 -2.745 27.012 1.00 92.19 262 ARG A O 1
ATOM 2225 N N . ARG A 1 263 ? -34.577 -3.350 27.504 1.00 93.81 263 ARG A N 1
ATOM 2226 C CA . ARG A 1 263 ? -34.610 -4.509 26.595 1.00 93.81 263 ARG A CA 1
ATOM 2227 C C . ARG A 1 263 ? -34.593 -4.083 25.133 1.00 93.81 263 ARG A C 1
ATOM 2229 O O . ARG A 1 263 ? -33.725 -4.548 24.416 1.00 93.81 263 ARG A O 1
ATOM 2236 N N . GLU A 1 264 ? -35.444 -3.135 24.751 1.00 93.75 264 GLU A N 1
ATOM 2237 C CA . GLU A 1 264 ? -35.456 -2.564 23.395 1.00 93.75 264 GLU A CA 1
ATOM 2238 C C . GLU A 1 264 ? -34.082 -2.000 23.010 1.00 93.75 264 GLU A C 1
ATOM 2240 O O . GLU A 1 264 ? -33.565 -2.315 21.952 1.00 93.75 264 GLU A O 1
ATOM 2245 N N . MET A 1 265 ? -33.430 -1.237 23.897 1.00 93.31 265 MET A N 1
ATOM 2246 C CA . MET A 1 265 ? -32.080 -0.718 23.640 1.00 93.31 265 MET A CA 1
ATOM 2247 C C . MET A 1 265 ? -31.042 -1.840 23.461 1.00 93.31 265 MET A C 1
ATOM 2249 O O . MET A 1 265 ? -30.132 -1.712 22.649 1.00 93.31 265 MET A O 1
ATOM 2253 N N . MET A 1 266 ? -31.135 -2.925 24.234 1.00 88.81 266 MET A N 1
ATOM 2254 C CA . MET A 1 266 ? -30.224 -4.065 24.083 1.00 88.81 266 MET A CA 1
ATOM 2255 C C . MET A 1 266 ? -30.455 -4.794 22.756 1.00 88.81 266 MET A C 1
ATOM 2257 O O . MET A 1 266 ? -29.480 -5.139 22.098 1.00 88.81 266 MET A O 1
ATOM 2261 N N . GLU A 1 267 ? -31.714 -4.970 22.354 1.00 93.44 267 GLU A N 1
ATOM 2262 C CA . GLU A 1 267 ? -32.091 -5.540 21.056 1.00 93.44 267 GLU A CA 1
ATOM 2263 C C . GLU A 1 267 ? -31.592 -4.648 19.903 1.00 93.44 267 GLU A C 1
ATOM 2265 O O . GLU A 1 267 ? -30.891 -5.140 19.025 1.00 93.44 267 GLU A O 1
ATOM 2270 N N . GLU A 1 268 ? -31.810 -3.327 19.964 1.00 94.19 268 GLU A N 1
ATOM 2271 C CA . GLU A 1 268 ? -31.281 -2.353 18.991 1.00 94.19 268 GLU A CA 1
ATOM 2272 C C . GLU A 1 268 ? -29.739 -2.421 18.888 1.00 94.19 268 GLU A C 1
ATOM 2274 O O . GLU A 1 268 ? -29.168 -2.354 17.798 1.00 94.19 268 GLU A O 1
ATOM 2279 N N . LEU A 1 269 ? -29.033 -2.580 20.017 1.00 91.94 269 LEU A N 1
ATOM 2280 C CA . LEU A 1 269 ? -27.572 -2.728 20.037 1.00 91.94 269 LEU A CA 1
ATOM 2281 C C . LEU A 1 269 ? -27.100 -4.063 19.446 1.00 91.94 269 LEU A C 1
ATOM 2283 O O . LEU A 1 269 ? -26.035 -4.106 18.829 1.00 91.94 269 LEU A O 1
ATOM 2287 N N . GLU A 1 270 ? -27.840 -5.148 19.660 1.00 92.44 270 GLU A N 1
ATOM 2288 C CA . GLU A 1 270 ? -27.544 -6.456 19.070 1.00 92.44 270 GLU A CA 1
ATOM 2289 C C . GLU A 1 270 ? -27.804 -6.462 17.562 1.00 92.44 270 GLU A C 1
ATOM 2291 O O . GLU A 1 270 ? -26.958 -6.946 16.810 1.00 92.44 270 GLU A O 1
ATOM 2296 N N . GLU A 1 271 ? -28.901 -5.862 17.102 1.00 93.75 271 GLU A N 1
ATOM 2297 C CA .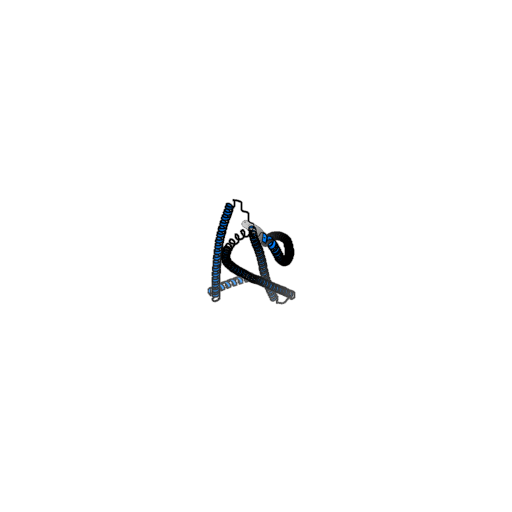 GLU A 1 271 ? -29.192 -5.682 15.677 1.00 93.75 271 GLU A CA 1
ATOM 2298 C C . GLU A 1 271 ? -28.105 -4.847 14.993 1.00 93.75 271 GLU A C 1
ATOM 2300 O O . GLU A 1 271 ? -27.539 -5.280 13.989 1.00 93.75 271 GLU A O 1
ATOM 2305 N N . ALA A 1 272 ? -27.712 -3.715 15.587 1.00 90.44 272 ALA A N 1
ATOM 2306 C CA . ALA A 1 272 ? -26.635 -2.880 15.060 1.00 90.44 272 ALA A CA 1
ATOM 2307 C C . ALA A 1 272 ? -25.286 -3.622 14.992 1.00 90.44 272 ALA A C 1
ATOM 2309 O O . ALA A 1 272 ? -24.508 -3.421 14.056 1.00 90.44 272 ALA A O 1
ATOM 2310 N N . ARG A 1 273 ? -24.994 -4.503 15.961 1.00 88.69 273 ARG A N 1
ATOM 2311 C CA . ARG A 1 273 ? -23.810 -5.378 15.912 1.00 88.69 273 ARG A CA 1
ATOM 2312 C C . ARG A 1 273 ? -23.905 -6.373 14.766 1.00 88.69 273 ARG A C 1
ATOM 2314 O O . ARG A 1 273 ? -22.962 -6.476 13.997 1.00 88.69 273 ARG A O 1
ATOM 2321 N N . GLN A 1 274 ? -25.042 -7.043 14.601 1.00 92.12 274 GLN A N 1
ATOM 2322 C CA . GLN A 1 274 ? -25.230 -7.996 13.507 1.00 92.12 274 GLN A CA 1
ATOM 2323 C C . GLN A 1 274 ? -25.146 -7.329 12.131 1.00 92.12 274 GLN A C 1
ATOM 2325 O O . GLN A 1 274 ? -24.594 -7.912 11.201 1.00 92.12 274 GLN A O 1
ATOM 2330 N N . GLU A 1 275 ? -25.692 -6.124 11.969 1.00 90.94 275 GLU A N 1
ATOM 2331 C CA . GLU A 1 275 ? -25.559 -5.356 10.727 1.00 90.94 275 GLU A CA 1
ATOM 2332 C C . GLU A 1 275 ? -24.106 -4.979 10.452 1.00 90.94 275 GLU A C 1
ATOM 2334 O O . GLU A 1 275 ? -23.636 -5.129 9.321 1.00 90.94 275 GLU A O 1
ATOM 2339 N N . LYS A 1 276 ? -23.379 -4.545 11.488 1.00 89.88 276 LYS A N 1
ATOM 2340 C CA . LYS A 1 276 ? -21.945 -4.273 11.396 1.00 89.88 276 LYS A CA 1
ATOM 2341 C C . LYS A 1 276 ? -21.172 -5.532 10.992 1.00 89.88 276 LYS A C 1
ATOM 2343 O O . LYS A 1 276 ? -20.379 -5.461 10.058 1.00 89.88 276 LYS A O 1
ATOM 2348 N N . ASP A 1 277 ? -21.432 -6.666 11.632 1.00 89.31 277 ASP A N 1
ATOM 2349 C CA . ASP A 1 277 ? -20.740 -7.929 11.362 1.00 89.31 277 ASP A CA 1
ATOM 2350 C C . ASP A 1 277 ? -21.016 -8.409 9.927 1.00 89.31 277 ASP A C 1
ATOM 2352 O O . ASP A 1 277 ? -20.084 -8.708 9.183 1.00 89.31 277 ASP A O 1
ATOM 2356 N N . LYS A 1 278 ? -22.275 -8.358 9.469 1.00 92.88 278 LYS A N 1
ATOM 2357 C CA . LYS A 1 278 ? -22.642 -8.664 8.071 1.00 92.88 278 LYS A CA 1
ATOM 2358 C C . LYS A 1 278 ? -21.964 -7.720 7.078 1.00 92.88 278 LYS A C 1
ATOM 2360 O O . LYS A 1 278 ? -21.520 -8.146 6.010 1.00 92.88 278 LYS A O 1
ATOM 2365 N N . ALA A 1 279 ? -21.891 -6.428 7.400 1.00 89.50 279 ALA A N 1
ATOM 2366 C CA . ALA A 1 279 ? -21.195 -5.461 6.566 1.00 89.50 279 ALA A CA 1
ATOM 2367 C C . ALA A 1 279 ? -19.698 -5.789 6.495 1.00 89.50 279 ALA A C 1
ATOM 2369 O O . ALA A 1 279 ? -19.151 -5.837 5.392 1.00 89.50 279 ALA A O 1
ATOM 2370 N N . GLU A 1 280 ? -19.052 -6.079 7.625 1.00 86.19 280 GLU A N 1
ATOM 2371 C CA . GLU A 1 280 ? -17.650 -6.497 7.679 1.00 86.19 280 GLU A CA 1
ATOM 2372 C C . GLU A 1 280 ? -17.400 -7.778 6.879 1.00 86.19 280 GLU A C 1
ATOM 2374 O O . GLU A 1 280 ? -16.471 -7.811 6.075 1.00 86.19 280 GLU A O 1
ATOM 2379 N N . GLU A 1 281 ? -18.239 -8.803 7.017 1.00 91.38 281 GLU A N 1
ATOM 2380 C CA . GLU A 1 281 ? -18.149 -10.040 6.232 1.00 91.38 281 GLU A CA 1
ATOM 2381 C C . GLU A 1 281 ? -18.286 -9.776 4.728 1.00 91.38 281 GLU A C 1
ATOM 2383 O O . GLU A 1 281 ? -17.511 -10.306 3.925 1.00 91.38 281 GLU A O 1
ATOM 2388 N N . SER A 1 282 ? -19.216 -8.904 4.325 1.00 91.81 282 SER A N 1
ATOM 2389 C CA . SER A 1 282 ? -19.385 -8.515 2.919 1.00 91.81 282 SER A CA 1
ATOM 2390 C C . SER A 1 282 ? -18.175 -7.752 2.368 1.00 91.81 282 SER A C 1
ATOM 2392 O O . SER A 1 282 ? -17.846 -7.862 1.186 1.00 91.81 282 SER A O 1
ATOM 2394 N N . TRP A 1 283 ? -17.516 -6.946 3.203 1.00 88.75 283 TRP A N 1
ATOM 2395 C CA . TRP A 1 283 ? -16.302 -6.221 2.843 1.00 88.75 283 TRP A CA 1
ATOM 2396 C C . TRP A 1 283 ? -15.103 -7.164 2.765 1.00 88.75 283 TRP A C 1
ATOM 2398 O O . TRP A 1 283 ? -14.366 -7.104 1.785 1.00 88.75 283 TRP A O 1
ATOM 2408 N N . ARG A 1 284 ? -14.955 -8.084 3.727 1.00 86.56 284 ARG A N 1
ATOM 2409 C CA . ARG A 1 284 ? -13.926 -9.134 3.714 1.00 86.56 284 ARG A CA 1
ATOM 2410 C C . ARG A 1 284 ? -14.055 -10.027 2.485 1.00 86.56 284 ARG A C 1
ATOM 2412 O O . ARG A 1 284 ? -13.065 -10.243 1.804 1.00 86.56 284 ARG A O 1
ATOM 2419 N N . SER A 1 285 ? -15.271 -10.457 2.150 1.00 92.44 285 SER A N 1
ATOM 2420 C CA . SER A 1 285 ? -15.526 -11.289 0.967 1.00 92.44 285 SER A CA 1
ATOM 2421 C C . SER A 1 285 ? -15.159 -10.566 -0.331 1.00 92.44 285 SER A C 1
ATOM 2423 O O . SER A 1 285 ? -14.549 -11.157 -1.212 1.00 92.44 285 SER A O 1
ATOM 2425 N N . ARG A 1 286 ? -15.483 -9.269 -0.446 1.00 89.69 286 ARG A N 1
ATOM 2426 C CA . ARG A 1 286 ? -15.098 -8.452 -1.610 1.00 89.69 286 ARG A CA 1
ATOM 2427 C C . ARG A 1 286 ? -13.590 -8.240 -1.706 1.00 89.69 286 ARG A C 1
ATOM 2429 O O . ARG A 1 286 ? -13.052 -8.245 -2.807 1.00 89.69 286 ARG A O 1
ATOM 2436 N N . LEU A 1 287 ? -12.923 -8.045 -0.570 1.00 83.94 287 LEU A N 1
ATOM 2437 C CA . LEU A 1 287 ? -11.470 -7.916 -0.517 1.00 83.94 287 LEU A CA 1
ATOM 2438 C C . LEU A 1 287 ? -10.800 -9.220 -0.969 1.00 83.94 287 LEU A C 1
ATOM 2440 O O . LEU A 1 287 ? -9.968 -9.195 -1.867 1.00 83.94 287 LEU A O 1
ATOM 2444 N N . GLN A 1 288 ? -11.244 -10.347 -0.409 1.00 87.31 288 GLN A N 1
ATOM 2445 C CA . GLN A 1 288 ? -10.743 -11.676 -0.740 1.00 87.31 288 GLN A CA 1
ATOM 2446 C C . GLN A 1 288 ? -10.974 -12.016 -2.217 1.00 87.31 288 GLN A C 1
ATOM 2448 O O . GLN A 1 288 ? -10.064 -12.496 -2.877 1.00 87.31 288 GLN A O 1
ATOM 2453 N N . GLN A 1 289 ? -12.146 -11.694 -2.774 1.00 88.50 289 GLN A N 1
ATOM 2454 C CA . GLN A 1 289 ? -12.395 -11.841 -4.212 1.00 88.50 289 GLN A CA 1
ATOM 2455 C C . GLN A 1 289 ? -11.408 -11.024 -5.054 1.00 88.50 289 GLN A C 1
ATOM 2457 O O . GLN A 1 289 ? -10.904 -11.519 -6.055 1.00 88.50 289 GLN A O 1
ATOM 2462 N N . GLY A 1 290 ? -11.099 -9.789 -4.648 1.00 85.06 290 GLY A N 1
ATOM 2463 C CA . GLY A 1 290 ? -10.110 -8.960 -5.337 1.00 85.06 290 GLY A CA 1
ATOM 2464 C C . GLY A 1 290 ? -8.691 -9.538 -5.285 1.00 85.06 290 GLY A C 1
ATOM 2465 O O . GLY A 1 290 ? -7.976 -9.474 -6.285 1.00 85.06 290 GLY A O 1
ATOM 2466 N N . GLU A 1 291 ? -8.295 -10.118 -4.148 1.00 85.25 291 GLU A N 1
ATOM 2467 C CA . GLU A 1 291 ? -7.010 -10.812 -3.976 1.00 85.25 291 GLU A CA 1
ATOM 2468 C C . GLU A 1 291 ? -6.952 -12.090 -4.834 1.00 85.25 291 GLU A C 1
ATOM 2470 O O . GLU A 1 291 ? -6.026 -12.253 -5.630 1.00 85.25 291 GLU A O 1
ATOM 2475 N N . GLU A 1 292 ? -7.986 -12.934 -4.774 1.00 88.69 292 GLU A N 1
ATOM 2476 C CA . GLU A 1 292 ? -8.114 -14.154 -5.585 1.00 88.69 292 GLU A CA 1
ATOM 2477 C C . GLU A 1 292 ? -8.104 -13.841 -7.092 1.00 88.69 292 GLU A C 1
ATOM 2479 O O . GLU A 1 292 ? -7.439 -14.520 -7.875 1.00 88.69 292 GLU A O 1
ATOM 2484 N N . GLU A 1 293 ? -8.782 -12.776 -7.531 1.00 89.94 293 GLU A N 1
ATOM 2485 C CA . GLU A 1 293 ? -8.751 -12.329 -8.927 1.00 89.94 293 GLU A CA 1
ATOM 2486 C C . GLU A 1 293 ? -7.343 -11.924 -9.388 1.00 89.94 293 GLU A C 1
ATOM 2488 O O . GLU A 1 293 ? -6.979 -12.163 -10.545 1.00 89.94 293 GLU A O 1
ATOM 2493 N N . GLN A 1 294 ? -6.554 -11.282 -8.522 1.00 86.12 294 GLN A N 1
ATOM 2494 C CA . GLN A 1 294 ? -5.171 -10.919 -8.838 1.00 86.12 294 GLN A CA 1
ATOM 2495 C C . GLN A 1 294 ? -4.258 -12.146 -8.856 1.00 86.12 294 GLN A C 1
ATOM 2497 O O . GLN A 1 294 ? -3.448 -12.277 -9.774 1.00 86.12 294 GLN A O 1
ATOM 2502 N N . GLU A 1 295 ? -4.444 -13.087 -7.934 1.00 89.12 295 GLU A N 1
ATOM 2503 C CA . GLU A 1 295 ? -3.709 -14.353 -7.913 1.00 89.12 295 GLU A CA 1
ATOM 2504 C C . GLU A 1 295 ? -4.002 -15.202 -9.164 1.00 89.12 295 GLU A C 1
ATOM 2506 O O . GLU A 1 295 ? -3.089 -15.717 -9.815 1.00 89.12 295 GLU A O 1
ATOM 2511 N N . VAL A 1 296 ? -5.265 -15.284 -9.592 1.00 92.81 296 VAL A N 1
ATOM 2512 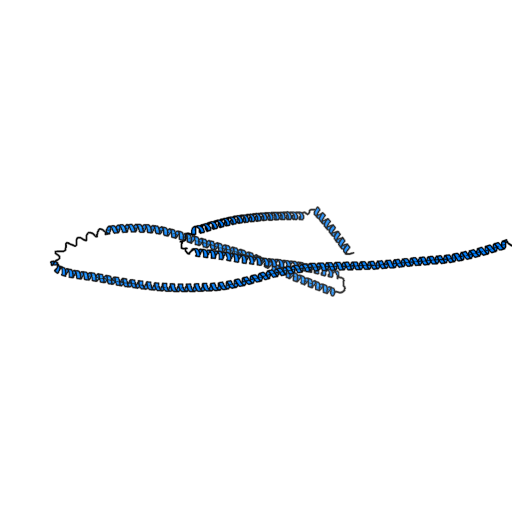C CA . VAL A 1 296 ? -5.644 -15.967 -10.840 1.00 92.81 296 VAL A CA 1
ATOM 2513 C C . VAL A 1 296 ? -4.991 -15.303 -12.059 1.00 92.81 296 VAL A C 1
ATOM 2515 O O . VAL A 1 296 ? -4.515 -16.003 -12.954 1.00 92.81 296 VAL A O 1
ATOM 2518 N N . LYS A 1 297 ? -4.905 -13.966 -12.103 1.00 92.75 297 LYS A N 1
ATOM 2519 C CA . LYS A 1 297 ? -4.203 -13.248 -13.186 1.00 92.75 297 LYS A CA 1
ATOM 2520 C C . LYS A 1 297 ? -2.706 -13.540 -13.184 1.00 92.75 297 LYS A C 1
ATOM 2522 O O . LYS A 1 297 ? -2.156 -13.842 -14.241 1.00 92.75 297 LYS A O 1
ATOM 2527 N N . LEU A 1 298 ? -2.064 -13.506 -12.017 1.00 90.50 298 LEU A N 1
ATOM 2528 C CA . LEU A 1 298 ? -0.643 -13.828 -11.874 1.00 90.50 298 LEU A CA 1
ATOM 2529 C C . LEU A 1 298 ? -0.359 -15.266 -12.312 1.00 90.50 298 LEU A C 1
ATOM 2531 O O . LEU A 1 298 ? 0.507 -15.489 -13.152 1.00 90.50 298 LEU A O 1
ATOM 2535 N N . THR A 1 299 ? -1.141 -16.238 -11.838 1.00 92.94 299 THR A N 1
ATOM 2536 C CA . THR A 1 299 ? -0.968 -17.649 -12.223 1.00 92.94 299 THR A CA 1
ATOM 2537 C C . THR A 1 299 ? -1.235 -17.894 -13.710 1.00 92.94 299 THR A C 1
ATOM 2539 O O . THR A 1 299 ? -0.559 -18.723 -14.324 1.00 92.94 299 THR A O 1
ATOM 2542 N N . ALA A 1 300 ? -2.183 -17.179 -14.322 1.00 95.06 300 ALA A N 1
ATOM 2543 C CA . ALA A 1 300 ? -2.421 -17.235 -15.762 1.00 95.06 300 ALA A CA 1
ATOM 2544 C C . ALA A 1 300 ? -1.236 -16.668 -16.562 1.00 95.06 300 ALA A C 1
ATOM 2546 O O . ALA A 1 300 ? -0.780 -17.319 -17.502 1.00 95.06 300 ALA A O 1
ATOM 2547 N N . LEU A 1 301 ? -0.700 -15.510 -16.161 1.00 92.81 301 LEU A N 1
ATOM 2548 C CA . LEU A 1 301 ? 0.480 -14.909 -16.787 1.00 92.81 301 LEU A CA 1
ATOM 2549 C C . LEU A 1 301 ? 1.730 -15.776 -16.602 1.00 92.81 301 LEU A C 1
ATOM 2551 O O . LEU A 1 301 ? 2.480 -15.959 -17.554 1.00 92.81 301 LEU A O 1
ATOM 2555 N N . SER A 1 302 ? 1.931 -16.384 -15.429 1.00 91.44 302 SER A N 1
ATOM 2556 C CA . SER A 1 302 ? 3.033 -17.329 -15.206 1.00 91.44 302 SER A CA 1
ATOM 2557 C C . SER A 1 302 ? 2.943 -18.546 -16.129 1.00 91.44 302 SER A C 1
ATOM 2559 O O . SER A 1 302 ? 3.953 -18.957 -16.696 1.00 91.44 302 SER A O 1
ATOM 2561 N N . LYS A 1 303 ? 1.737 -19.099 -16.335 1.00 94.44 303 LYS A N 1
ATOM 2562 C CA . LYS A 1 303 ? 1.516 -20.190 -17.302 1.00 94.44 303 LYS A CA 1
ATOM 2563 C C . LYS A 1 303 ? 1.788 -19.743 -18.737 1.00 94.44 303 LYS A C 1
ATOM 2565 O O . LYS A 1 303 ? 2.321 -20.526 -19.514 1.00 94.44 303 LYS A O 1
ATOM 2570 N N . GLU A 1 304 ? 1.432 -18.513 -19.093 1.00 93.38 304 GLU A N 1
ATOM 2571 C CA . GLU A 1 304 ? 1.705 -17.967 -20.425 1.00 93.38 304 GLU A CA 1
ATOM 2572 C C . GLU A 1 304 ? 3.205 -17.757 -20.659 1.00 93.38 304 GLU A C 1
ATOM 2574 O O . GLU A 1 304 ? 3.726 -18.192 -21.680 1.00 93.38 304 GLU A O 1
ATOM 2579 N N . ILE A 1 305 ? 3.925 -17.189 -19.686 1.00 91.75 305 ILE A N 1
ATOM 2580 C CA . ILE A 1 305 ? 5.391 -17.070 -19.724 1.00 91.75 305 ILE A CA 1
ATOM 2581 C C . ILE A 1 305 ? 6.033 -18.449 -19.882 1.00 91.75 305 ILE A C 1
ATOM 2583 O O . ILE A 1 305 ? 6.961 -18.600 -20.671 1.00 91.75 305 ILE A O 1
ATOM 2587 N N . GLN A 1 306 ? 5.533 -19.464 -19.171 1.00 94.56 306 GLN A N 1
ATOM 2588 C CA . GLN A 1 306 ? 6.036 -20.828 -19.308 1.00 94.56 306 GLN A CA 1
ATOM 2589 C C . GLN A 1 306 ? 5.850 -21.365 -20.736 1.00 94.56 306 GLN A C 1
ATOM 2591 O O . GLN A 1 306 ? 6.813 -21.855 -21.317 1.00 94.56 306 GLN A O 1
ATOM 2596 N N . ARG A 1 307 ? 4.661 -21.212 -21.336 1.00 93.31 307 ARG A N 1
ATOM 2597 C CA . ARG A 1 307 ? 4.421 -21.625 -22.733 1.00 93.31 307 ARG A CA 1
ATOM 2598 C C . ARG A 1 307 ? 5.299 -20.863 -23.724 1.00 93.31 307 ARG A C 1
ATOM 2600 O O . ARG A 1 307 ? 5.787 -21.451 -24.682 1.00 93.31 307 ARG A O 1
ATOM 2607 N N . LEU A 1 308 ? 5.500 -19.561 -23.510 1.00 90.94 308 LEU A N 1
ATOM 2608 C CA . LEU A 1 308 ? 6.365 -18.741 -24.361 1.00 90.94 308 LEU A CA 1
ATOM 2609 C C . LEU A 1 308 ? 7.833 -19.168 -24.252 1.00 90.94 308 LEU A C 1
ATOM 2611 O O . LEU A 1 308 ? 8.514 -19.207 -25.269 1.00 90.94 308 LEU A O 1
ATOM 2615 N N . ARG A 1 309 ? 8.305 -19.538 -23.055 1.00 92.25 309 ARG A N 1
ATOM 2616 C CA . ARG A 1 309 ? 9.650 -20.104 -22.847 1.00 92.25 309 ARG A CA 1
ATOM 2617 C C . ARG A 1 309 ? 9.818 -21.441 -23.563 1.00 92.25 309 ARG A C 1
ATOM 2619 O O . ARG A 1 309 ? 10.789 -21.607 -24.290 1.00 92.25 309 ARG A O 1
ATOM 2626 N N . GLU A 1 310 ? 8.857 -22.351 -23.407 1.00 93.56 310 GLU A N 1
ATOM 2627 C CA . GLU A 1 310 ? 8.849 -23.645 -24.106 1.00 93.56 310 GLU A CA 1
ATOM 2628 C C . GLU A 1 310 ? 8.863 -23.444 -25.636 1.00 93.56 310 GLU A C 1
ATOM 2630 O O . GLU A 1 310 ? 9.672 -24.048 -26.335 1.00 93.56 310 GLU A O 1
ATOM 2635 N N . SER A 1 311 ? 8.053 -22.513 -26.152 1.00 88.88 311 SER A N 1
ATOM 2636 C CA . SER A 1 311 ? 8.031 -22.147 -27.577 1.00 88.88 311 SER A CA 1
ATOM 2637 C C . SER A 1 311 ? 9.348 -21.511 -28.054 1.00 88.88 311 SER A C 1
ATOM 2639 O O . SER A 1 311 ? 9.833 -21.832 -29.138 1.00 88.88 311 SER A O 1
ATOM 2641 N N . GLU A 1 312 ? 9.982 -20.642 -27.254 1.00 90.12 312 GLU A N 1
ATOM 2642 C CA . GLU A 1 312 ? 11.305 -20.084 -27.578 1.00 90.12 312 GLU A CA 1
ATOM 2643 C C . GLU A 1 312 ? 12.364 -21.192 -27.676 1.00 90.12 312 GLU A C 1
ATOM 2645 O O . GLU A 1 312 ? 13.157 -21.209 -28.621 1.00 90.12 312 GLU A O 1
ATOM 2650 N N . GLU A 1 313 ? 12.373 -22.126 -26.723 1.00 91.06 313 GLU A N 1
ATOM 2651 C CA . GLU A 1 313 ? 13.289 -23.268 -26.704 1.00 91.06 313 GLU A CA 1
ATOM 2652 C C . GLU A 1 313 ? 13.090 -24.177 -27.924 1.00 91.06 313 GLU A C 1
ATOM 2654 O O . GLU A 1 313 ? 14.074 -24.572 -28.558 1.00 91.06 313 GLU A O 1
ATOM 2659 N N . GLU A 1 314 ? 11.840 -24.444 -28.316 1.00 90.75 314 GLU A N 1
ATOM 2660 C CA . GLU A 1 314 ? 11.517 -25.187 -29.538 1.00 90.75 314 GLU A CA 1
ATOM 2661 C C . GLU A 1 314 ? 12.081 -24.498 -30.788 1.00 90.75 314 GLU A C 1
ATOM 2663 O O . GLU A 1 314 ? 12.758 -25.153 -31.585 1.00 90.75 314 GLU A O 1
ATOM 2668 N N . ARG A 1 315 ? 11.892 -23.177 -30.936 1.00 87.81 315 ARG A N 1
ATOM 2669 C CA . ARG A 1 315 ? 12.428 -22.406 -32.079 1.00 87.81 315 ARG A CA 1
ATOM 2670 C C . ARG A 1 315 ? 13.954 -22.370 -32.087 1.00 87.81 315 ARG A C 1
ATOM 2672 O O . ARG A 1 315 ? 14.572 -22.439 -33.148 1.00 87.81 315 ARG A O 1
ATOM 2679 N N . VAL A 1 316 ? 14.591 -22.291 -30.918 1.00 89.06 316 VAL A N 1
ATOM 2680 C CA . VAL A 1 316 ? 16.057 -22.370 -30.785 1.00 89.06 316 VAL A CA 1
ATOM 2681 C C . VAL A 1 316 ? 16.580 -23.737 -31.227 1.00 89.06 316 VAL A C 1
ATOM 2683 O O . VAL A 1 316 ? 17.582 -23.806 -31.942 1.00 89.06 316 VAL A O 1
ATOM 2686 N N . GLU A 1 317 ? 15.919 -24.818 -30.824 1.00 90.56 317 GLU A N 1
ATOM 2687 C CA . GLU A 1 317 ? 16.306 -26.176 -31.206 1.00 90.56 317 GLU A CA 1
ATOM 2688 C C . GLU A 1 317 ? 16.025 -26.451 -32.696 1.00 90.56 317 GLU A C 1
ATOM 2690 O O . GLU A 1 317 ? 16.797 -27.150 -33.354 1.00 90.56 317 GLU A O 1
ATOM 2695 N N . GLU A 1 318 ? 14.969 -25.862 -33.261 1.00 89.06 318 GLU A N 1
ATOM 2696 C CA . GLU A 1 318 ? 14.649 -25.910 -34.692 1.00 89.06 318 GLU A CA 1
ATOM 2697 C C . GLU A 1 318 ? 15.715 -25.183 -35.530 1.00 89.06 318 GLU A C 1
ATOM 2699 O O . GLU A 1 318 ? 16.294 -25.785 -36.438 1.00 89.06 318 GLU A O 1
ATOM 2704 N N . LEU A 1 319 ? 16.105 -23.966 -35.129 1.00 87.56 319 LEU A N 1
ATOM 2705 C CA . LEU A 1 319 ? 17.243 -23.238 -35.709 1.00 87.56 319 LEU A CA 1
ATOM 2706 C C . LEU A 1 319 ? 18.549 -24.040 -35.630 1.00 87.56 319 LEU A C 1
ATOM 2708 O O . LEU A 1 319 ? 19.339 -24.054 -36.574 1.00 87.56 319 LEU A O 1
ATOM 2712 N N . ARG A 1 320 ? 18.790 -24.736 -34.512 1.00 88.50 320 ARG A N 1
ATOM 2713 C CA . ARG A 1 320 ? 19.984 -25.572 -34.328 1.00 88.50 320 ARG A CA 1
ATOM 2714 C C . ARG A 1 320 ? 20.000 -26.768 -35.281 1.00 88.50 320 ARG A C 1
ATOM 2716 O O . ARG A 1 320 ? 21.060 -27.108 -35.809 1.00 88.50 320 ARG A O 1
ATOM 2723 N N . LYS A 1 321 ? 18.849 -27.414 -35.491 1.00 88.38 321 LYS A N 1
ATOM 2724 C CA . LYS A 1 321 ? 18.701 -28.528 -36.439 1.00 88.38 321 LYS A CA 1
ATOM 2725 C C . LYS A 1 321 ? 18.892 -28.060 -37.876 1.00 88.38 321 LYS A C 1
ATOM 2727 O O . LYS A 1 321 ? 19.583 -28.751 -38.620 1.00 88.38 321 LYS A O 1
ATOM 2732 N N . GLU A 1 322 ? 18.339 -26.907 -38.247 1.00 84.38 322 GLU A N 1
ATOM 2733 C CA . GLU A 1 322 ? 18.480 -26.362 -39.602 1.00 84.38 322 GLU A CA 1
ATOM 2734 C C . GLU A 1 322 ? 19.932 -25.962 -39.894 1.00 84.38 322 GLU A C 1
ATOM 2736 O O . GLU A 1 322 ? 20.511 -26.422 -40.875 1.00 84.38 322 GLU A O 1
ATOM 2741 N N . ALA A 1 323 ? 20.602 -25.291 -38.951 1.00 82.25 323 ALA A N 1
ATOM 2742 C CA . ALA A 1 323 ? 22.030 -24.980 -39.060 1.00 82.25 323 ALA A CA 1
ATOM 2743 C C . ALA A 1 323 ? 22.919 -26.238 -39.201 1.00 82.25 323 ALA A C 1
ATOM 2745 O O . ALA A 1 323 ? 23.898 -26.242 -39.948 1.00 82.25 323 ALA A O 1
ATOM 2746 N N . GLN A 1 324 ? 22.583 -27.340 -38.514 1.00 83.69 324 GLN A N 1
ATOM 2747 C CA . GLN A 1 324 ? 23.299 -28.615 -38.664 1.00 83.69 324 GLN A CA 1
ATOM 2748 C C . GLN A 1 324 ? 23.047 -29.305 -40.012 1.00 83.69 324 GLN A C 1
ATOM 2750 O O . GLN A 1 324 ? 23.926 -30.039 -40.479 1.00 83.69 324 GLN A O 1
ATOM 2755 N N . LYS A 1 325 ? 21.870 -29.123 -40.626 1.00 81.25 325 LYS A N 1
ATOM 2756 C CA . LYS A 1 325 ? 21.568 -29.652 -41.965 1.00 81.25 325 LYS A CA 1
ATOM 2757 C C . LYS A 1 325 ? 22.360 -28.903 -43.029 1.00 81.25 325 LYS A C 1
ATOM 2759 O O . LYS A 1 325 ? 23.010 -29.570 -43.830 1.00 81.25 325 LYS A O 1
ATOM 2764 N N . SER A 1 326 ? 22.411 -27.571 -42.968 1.00 73.19 326 SER A N 1
ATOM 2765 C CA . SER A 1 326 ? 23.225 -26.755 -43.880 1.00 73.19 326 SER A CA 1
ATOM 2766 C C . SER A 1 326 ? 24.724 -27.069 -43.757 1.00 73.19 326 SER A C 1
ATOM 2768 O O . SER A 1 326 ? 25.445 -27.054 -44.745 1.00 73.19 326 SER A O 1
ATOM 2770 N N . GLN A 1 327 ? 25.206 -27.473 -42.572 1.00 73.44 327 GLN A N 1
ATOM 2771 C CA . GLN A 1 327 ? 26.600 -27.907 -42.384 1.00 73.44 327 GLN A CA 1
ATOM 2772 C C . GLN A 1 327 ? 26.901 -29.319 -42.940 1.00 73.44 327 GLN A C 1
ATOM 2774 O O . GLN A 1 327 ? 28.057 -29.639 -43.220 1.00 73.44 327 GLN A O 1
ATOM 2779 N N . LYS A 1 328 ? 25.891 -30.194 -43.061 1.00 74.56 328 LYS A N 1
ATOM 2780 C CA . LYS A 1 328 ? 26.043 -31.582 -43.549 1.00 74.56 328 LYS A CA 1
ATOM 2781 C C . LYS A 1 328 ? 25.675 -31.759 -45.027 1.00 74.56 328 LYS A C 1
ATOM 2783 O O . LYS A 1 328 ? 26.138 -32.723 -45.634 1.00 74.56 328 LYS A O 1
ATOM 2788 N N . GLY A 1 329 ? 24.847 -30.881 -45.589 1.00 61.19 329 GLY A N 1
ATOM 2789 C CA . GLY A 1 329 ? 24.473 -30.865 -47.002 1.00 61.19 329 GLY A CA 1
ATOM 2790 C C . GLY A 1 329 ? 25.448 -30.023 -47.817 1.00 61.19 329 GLY A C 1
ATOM 2791 O O . GLY A 1 329 ? 25.227 -28.836 -47.996 1.00 61.19 329 GLY A O 1
ATOM 2792 N N . GLY A 1 330 ? 26.533 -30.629 -48.295 1.00 54.31 330 GLY A N 1
ATOM 2793 C CA . GLY A 1 330 ? 27.404 -29.993 -49.282 1.00 54.31 330 GLY A CA 1
ATOM 2794 C C . GLY A 1 330 ? 26.775 -30.024 -50.677 1.00 54.31 330 GLY A C 1
ATOM 2795 O O . GLY A 1 330 ? 26.328 -31.082 -51.114 1.00 54.31 330 GLY A O 1
ATOM 2796 N N . GLU A 1 331 ? 26.804 -28.875 -51.354 1.00 50.34 331 GLU A N 1
ATOM 2797 C CA . GLU A 1 331 ? 26.632 -28.696 -52.804 1.00 50.34 331 GLU A CA 1
ATOM 2798 C C . GLU A 1 331 ? 25.268 -29.134 -53.377 1.00 50.34 331 GLU A C 1
ATOM 2800 O O . GLU A 1 331 ? 25.113 -30.226 -53.926 1.00 50.34 331 GLU A O 1
ATOM 2805 N N . GLY A 1 332 ? 24.270 -28.242 -53.338 1.00 47.06 332 GLY A N 1
ATOM 2806 C CA . GLY A 1 332 ? 23.053 -28.449 -54.127 1.00 47.06 332 GLY A CA 1
ATOM 2807 C C . GLY A 1 332 ? 21.949 -27.407 -53.960 1.00 47.06 332 GLY A C 1
ATOM 2808 O O . GLY A 1 332 ? 20.986 -27.662 -53.252 1.00 47.06 332 GLY A O 1
ATOM 2809 N N . GLY A 1 333 ? 22.052 -26.280 -54.672 1.00 50.69 333 GLY A N 1
ATOM 2810 C CA . GLY A 1 333 ? 20.936 -25.560 -55.320 1.00 50.69 333 GLY A CA 1
ATOM 2811 C C . GLY A 1 333 ? 19.734 -25.044 -54.510 1.00 50.69 333 GLY A C 1
ATOM 2812 O O . GLY A 1 333 ? 18.815 -24.534 -55.138 1.00 50.69 333 GLY A O 1
ATOM 2813 N N . GLY A 1 334 ? 19.713 -25.157 -53.181 1.00 57.91 334 GLY A N 1
ATOM 2814 C CA . GLY A 1 334 ? 18.605 -24.706 -52.321 1.00 57.91 334 GLY A CA 1
ATOM 2815 C C . GLY A 1 334 ? 19.051 -23.866 -51.121 1.00 57.91 334 GLY A C 1
ATOM 2816 O O . GLY A 1 334 ? 18.377 -23.872 -50.097 1.00 57.91 334 GLY A O 1
ATOM 2817 N N . GLU A 1 335 ? 20.211 -23.208 -51.215 1.00 64.69 335 GLU A N 1
ATOM 2818 C CA . GLU A 1 335 ? 20.776 -22.381 -50.135 1.00 64.69 335 GLU A CA 1
ATOM 2819 C C . GLU A 1 335 ? 19.895 -21.157 -49.832 1.00 64.69 335 GLU A C 1
ATOM 2821 O O . GLU A 1 335 ? 19.633 -20.892 -48.664 1.00 64.69 335 GLU A O 1
ATOM 2826 N N . GLU A 1 336 ? 19.329 -20.500 -50.853 1.00 67.75 336 GLU A N 1
ATOM 2827 C CA . GLU A 1 336 ? 18.419 -19.354 -50.668 1.00 67.75 336 GLU A CA 1
ATOM 2828 C C . GLU A 1 336 ? 17.143 -19.734 -49.888 1.00 67.75 336 GLU A C 1
ATOM 2830 O O . GLU A 1 336 ? 16.775 -19.049 -48.939 1.00 67.75 336 GLU A O 1
ATOM 2835 N N . GLU A 1 337 ? 16.504 -20.871 -50.200 1.00 72.25 337 GLU A N 1
ATOM 2836 C CA . GLU A 1 337 ? 15.299 -21.328 -49.481 1.00 72.25 337 GLU A CA 1
ATOM 2837 C C . GLU A 1 337 ? 15.592 -21.697 -48.011 1.00 72.25 337 GLU A C 1
ATOM 2839 O O . GLU A 1 337 ? 14.735 -21.532 -47.140 1.00 72.25 337 GLU A O 1
ATOM 2844 N N . GLN A 1 338 ? 16.799 -22.193 -47.711 1.00 72.19 338 GLN A N 1
ATOM 2845 C CA . GLN A 1 338 ? 17.226 -22.495 -46.338 1.00 72.19 338 GLN A CA 1
ATOM 2846 C C . GLN A 1 338 ? 17.565 -21.224 -45.553 1.00 72.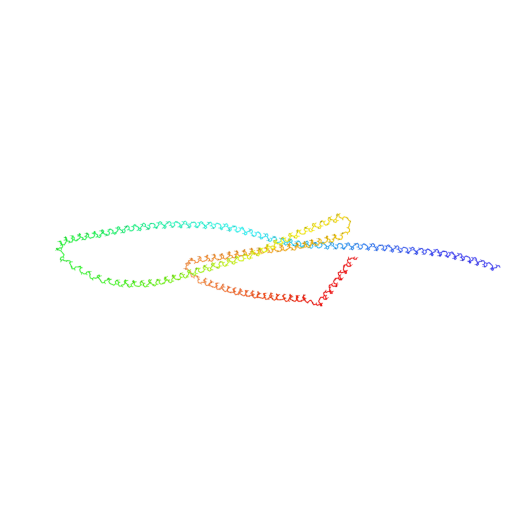19 338 GLN A C 1
ATOM 2848 O O . GLN A 1 338 ? 17.228 -21.124 -44.373 1.00 72.19 338 GLN A O 1
ATOM 2853 N N . GLU A 1 339 ? 18.197 -20.241 -46.194 1.00 76.81 339 GLU A N 1
ATOM 2854 C CA . GLU A 1 339 ? 18.481 -18.937 -45.590 1.00 76.81 339 GLU A CA 1
ATOM 2855 C C . GLU A 1 339 ? 17.190 -18.175 -45.261 1.00 76.81 339 GLU A C 1
ATOM 2857 O O . GLU A 1 339 ? 17.067 -17.632 -44.159 1.00 76.81 339 GLU A O 1
ATOM 2862 N N . GLU A 1 340 ? 16.188 -18.216 -46.144 1.00 81.81 340 GLU A N 1
ATOM 2863 C CA . GLU A 1 340 ? 14.858 -17.651 -45.884 1.00 81.81 340 GLU A CA 1
ATOM 2864 C C . GLU A 1 340 ? 14.162 -18.332 -44.692 1.00 81.81 340 GLU A C 1
ATOM 2866 O O . GLU A 1 340 ? 13.608 -17.653 -43.822 1.00 81.81 340 GLU A O 1
ATOM 2871 N N . GLN A 1 341 ? 14.238 -19.665 -44.584 1.00 82.06 341 GLN A N 1
ATOM 2872 C CA . GLN A 1 341 ? 13.674 -20.410 -43.449 1.00 82.06 341 GLN A CA 1
ATOM 2873 C C . GLN A 1 341 ? 14.379 -20.086 -42.126 1.00 82.06 341 GLN A C 1
ATOM 2875 O O . GLN A 1 341 ? 13.719 -19.908 -41.099 1.00 82.06 341 GLN A O 1
ATOM 2880 N N . ILE A 1 342 ? 15.709 -19.964 -42.135 1.00 84.94 342 ILE A N 1
ATOM 2881 C CA . ILE A 1 342 ? 16.489 -19.578 -40.952 1.00 84.94 342 ILE A CA 1
ATOM 2882 C C . ILE A 1 342 ? 16.157 -18.139 -40.539 1.00 84.94 342 ILE A C 1
ATOM 2884 O O . ILE A 1 342 ? 15.978 -17.884 -39.347 1.00 84.94 342 ILE A O 1
ATOM 2888 N N . SER A 1 343 ? 16.026 -17.214 -41.494 1.00 87.62 343 SER A N 1
ATOM 2889 C CA . SER A 1 343 ? 15.644 -15.823 -41.226 1.00 87.62 343 SER A CA 1
ATOM 2890 C C . SER A 1 343 ? 14.233 -15.724 -40.634 1.00 87.62 343 SER A C 1
ATOM 2892 O O . SER A 1 343 ? 14.041 -15.074 -39.604 1.00 87.62 343 SER A O 1
ATOM 2894 N N . SER A 1 344 ? 13.266 -16.459 -41.194 1.00 88.19 344 SER A N 1
ATOM 2895 C CA . SER A 1 344 ? 11.895 -16.527 -40.671 1.00 88.19 344 SER A CA 1
ATOM 2896 C C . SER A 1 344 ? 11.851 -17.078 -39.240 1.00 88.19 344 SER A C 1
ATOM 2898 O O . SER A 1 344 ? 11.209 -16.495 -38.367 1.00 88.19 344 SER A O 1
ATOM 2900 N N . LEU A 1 345 ? 12.571 -18.170 -38.957 1.00 88.12 345 LEU A N 1
ATOM 2901 C CA . LEU A 1 345 ? 12.639 -18.759 -37.613 1.00 88.12 345 LEU A CA 1
ATOM 2902 C C . LEU A 1 345 ? 13.348 -17.845 -36.600 1.00 88.12 345 LEU A C 1
ATOM 2904 O O . LEU A 1 345 ? 12.996 -17.828 -35.417 1.00 88.12 345 LEU A O 1
ATOM 2908 N N . GLN A 1 346 ? 14.351 -17.078 -37.039 1.00 86.62 346 GLN A N 1
ATOM 2909 C CA . GLN A 1 346 ? 15.002 -16.064 -36.206 1.00 86.62 346 GLN A CA 1
ATOM 2910 C C . GLN A 1 346 ? 14.038 -14.933 -35.852 1.00 86.62 346 GLN A C 1
ATOM 2912 O O . GLN A 1 346 ? 13.969 -14.554 -34.681 1.00 86.62 346 GLN A O 1
ATOM 2917 N N . GLN A 1 347 ? 13.253 -14.457 -36.819 1.00 91.62 347 GLN A N 1
ATOM 2918 C CA . GLN A 1 347 ? 12.242 -13.433 -36.582 1.00 91.62 347 GLN A CA 1
ATOM 2919 C C . GLN A 1 347 ? 11.167 -13.918 -35.594 1.00 91.62 347 GLN A C 1
ATOM 2921 O O . GLN A 1 347 ? 10.893 -13.233 -34.609 1.00 91.62 347 GLN A O 1
ATOM 2926 N N . GLU A 1 348 ? 10.621 -15.125 -35.776 1.00 89.19 348 GLU A N 1
ATOM 2927 C CA . GLU A 1 348 ? 9.645 -15.717 -34.842 1.00 89.19 348 GLU A CA 1
ATOM 2928 C C . GLU A 1 348 ? 10.204 -15.827 -33.414 1.00 89.19 348 GLU A C 1
ATOM 2930 O O . GLU A 1 348 ? 9.537 -15.491 -32.432 1.00 89.19 348 GLU A O 1
ATOM 2935 N N . LYS A 1 349 ? 11.464 -16.253 -33.276 1.00 90.31 349 LYS A N 1
ATOM 2936 C CA . LYS A 1 349 ? 12.156 -16.330 -31.984 1.00 90.31 349 LYS A CA 1
ATOM 2937 C C . LYS A 1 349 ? 12.323 -14.955 -31.332 1.00 90.31 349 LYS A C 1
ATOM 2939 O O . LYS A 1 349 ? 12.174 -14.827 -30.114 1.00 90.31 349 LYS A O 1
ATOM 2944 N N . GLU A 1 350 ? 12.659 -13.925 -32.102 1.00 91.50 350 GLU A N 1
ATOM 2945 C CA . GLU A 1 350 ? 12.767 -12.553 -31.596 1.00 91.50 350 GLU A CA 1
ATOM 2946 C C . GLU A 1 350 ? 11.408 -11.990 -31.166 1.00 91.50 350 GLU A C 1
ATOM 2948 O O . GLU A 1 350 ? 11.313 -11.333 -30.124 1.00 91.50 350 GLU A O 1
ATOM 2953 N N . GLU A 1 351 ? 10.343 -12.310 -31.900 1.00 92.25 351 GLU A N 1
ATOM 2954 C CA . GLU A 1 351 ? 8.974 -11.950 -31.538 1.00 92.25 351 GLU A CA 1
ATOM 2955 C C . GLU A 1 351 ? 8.531 -12.617 -30.228 1.00 92.25 351 GLU A C 1
ATOM 2957 O O . GLU A 1 351 ? 7.995 -11.931 -29.350 1.00 92.25 351 GLU A O 1
ATOM 2962 N N . ILE A 1 352 ? 8.827 -13.910 -30.040 1.00 90.62 352 ILE A N 1
ATOM 2963 C CA . ILE A 1 352 ? 8.565 -14.628 -28.781 1.00 90.62 352 ILE A CA 1
ATOM 2964 C C . ILE A 1 352 ? 9.348 -13.994 -27.630 1.00 90.62 352 ILE A C 1
ATOM 2966 O O . ILE A 1 352 ? 8.764 -13.701 -26.589 1.00 90.62 352 ILE A O 1
ATOM 2970 N N . ARG A 1 353 ? 10.639 -13.689 -27.815 1.00 89.88 353 ARG A N 1
ATOM 2971 C CA . ARG A 1 353 ? 11.459 -13.006 -26.794 1.00 89.88 353 ARG A CA 1
ATOM 2972 C C . ARG A 1 353 ? 10.895 -11.653 -26.392 1.00 89.88 353 ARG A C 1
ATOM 2974 O O . ARG A 1 353 ? 10.952 -11.286 -25.219 1.00 89.88 353 ARG A O 1
ATOM 2981 N N . ARG A 1 354 ? 10.376 -10.889 -27.354 1.00 94.19 354 ARG A N 1
ATOM 2982 C CA . ARG A 1 354 ? 9.736 -9.599 -27.081 1.00 94.19 354 ARG A CA 1
ATOM 2983 C C . ARG A 1 354 ? 8.474 -9.787 -26.239 1.00 94.19 354 ARG A C 1
ATOM 2985 O O . ARG A 1 354 ? 8.328 -9.098 -25.234 1.00 94.19 354 ARG A O 1
ATOM 2992 N N . LEU A 1 355 ? 7.605 -10.727 -26.616 1.00 93.38 355 LEU A N 1
ATOM 2993 C CA . LEU A 1 355 ? 6.389 -11.045 -25.858 1.00 93.38 355 LEU A CA 1
ATOM 2994 C C . LEU A 1 355 ? 6.710 -11.550 -24.447 1.00 93.38 355 LEU A C 1
ATOM 2996 O O . LEU A 1 355 ? 6.042 -11.180 -23.488 1.00 93.38 355 LEU A O 1
ATOM 3000 N N . LEU A 1 356 ? 7.759 -12.355 -24.305 1.00 92.06 356 LEU A N 1
ATOM 3001 C CA . LEU A 1 356 ? 8.219 -12.889 -23.029 1.00 92.06 356 LEU A CA 1
ATOM 3002 C C . LEU A 1 356 ? 8.657 -11.753 -22.090 1.00 92.06 356 LEU A C 1
ATOM 3004 O O . LEU A 1 356 ? 8.169 -11.679 -20.964 1.00 92.06 356 LEU A O 1
ATOM 3008 N N . LYS A 1 357 ? 9.460 -10.799 -22.585 1.00 92.56 357 LYS A N 1
ATOM 3009 C CA . LYS A 1 357 ? 9.832 -9.585 -21.833 1.00 92.56 357 LYS A CA 1
ATOM 3010 C C . LYS A 1 357 ? 8.617 -8.751 -21.423 1.00 92.56 357 LYS A C 1
ATOM 3012 O O . LYS A 1 357 ? 8.580 -8.236 -20.309 1.00 92.56 357 LYS A O 1
ATOM 3017 N N . GLU A 1 358 ? 7.629 -8.611 -22.305 1.00 94.44 358 GLU A N 1
ATOM 3018 C CA . GLU A 1 358 ? 6.396 -7.870 -22.014 1.00 94.44 358 GLU A CA 1
ATOM 3019 C C . GLU A 1 358 ? 5.585 -8.538 -20.891 1.00 94.44 358 GLU A C 1
ATOM 3021 O O . GLU A 1 358 ? 5.170 -7.869 -19.945 1.00 94.44 358 GLU A O 1
ATOM 3026 N N . ARG A 1 359 ? 5.415 -9.866 -20.943 1.00 91.56 359 ARG A N 1
ATOM 3027 C CA . ARG A 1 359 ? 4.671 -10.619 -19.918 1.00 91.56 359 ARG A CA 1
ATOM 3028 C C . ARG A 1 359 ? 5.408 -10.690 -18.586 1.00 91.56 359 ARG A C 1
ATOM 3030 O O . ARG A 1 359 ? 4.772 -10.582 -17.541 1.00 91.56 359 ARG A O 1
ATOM 3037 N N . GLU A 1 360 ? 6.733 -10.818 -18.599 1.00 91.81 360 GLU A N 1
ATOM 3038 C CA . GLU A 1 360 ? 7.555 -10.738 -17.385 1.00 91.81 360 GLU A CA 1
ATOM 3039 C C . GLU A 1 360 ? 7.460 -9.357 -16.724 1.00 91.81 360 GLU A C 1
ATOM 3041 O O . GLU A 1 360 ? 7.316 -9.273 -15.502 1.00 91.81 360 GLU A O 1
ATOM 3046 N N . ALA A 1 361 ? 7.460 -8.279 -17.515 1.00 92.50 361 ALA A N 1
ATOM 3047 C CA . ALA A 1 361 ? 7.246 -6.927 -17.005 1.00 92.50 361 ALA A CA 1
ATOM 3048 C C . ALA A 1 361 ? 5.839 -6.750 -16.407 1.00 92.50 361 ALA A C 1
ATOM 3050 O O . ALA A 1 361 ? 5.690 -6.131 -15.354 1.00 92.50 361 ALA A O 1
ATOM 3051 N N . GLU A 1 362 ? 4.806 -7.323 -17.031 1.00 93.06 362 GLU A N 1
ATOM 3052 C CA . GLU A 1 362 ? 3.434 -7.290 -16.512 1.00 93.06 362 GLU A CA 1
ATOM 3053 C C . GLU A 1 362 ? 3.313 -8.012 -15.158 1.00 93.06 362 GLU A C 1
ATOM 3055 O O . GLU A 1 362 ? 2.727 -7.470 -14.219 1.00 93.06 362 GLU A O 1
ATOM 3060 N N . VAL A 1 363 ? 3.926 -9.194 -15.019 1.00 93.88 363 VAL A N 1
ATOM 3061 C CA . VAL A 1 363 ? 3.986 -9.923 -13.740 1.00 93.88 363 VAL A CA 1
ATOM 3062 C C . VAL A 1 363 ? 4.737 -9.119 -12.683 1.00 93.88 363 VAL A C 1
ATOM 3064 O O . VAL A 1 363 ? 4.260 -9.021 -11.552 1.00 93.88 363 VAL A O 1
ATOM 3067 N N . TYR A 1 364 ? 5.870 -8.507 -13.035 1.00 93.50 364 TYR A N 1
ATOM 3068 C CA . TYR A 1 364 ? 6.638 -7.670 -12.112 1.00 93.50 364 TYR A CA 1
ATOM 3069 C C . TYR A 1 364 ? 5.803 -6.497 -11.579 1.00 93.50 364 TYR A C 1
ATOM 3071 O O . TYR A 1 364 ? 5.725 -6.294 -10.369 1.00 93.50 364 TYR A O 1
ATOM 3079 N N . LEU A 1 365 ? 5.112 -5.771 -12.464 1.00 93.81 365 LEU A N 1
ATOM 3080 C CA . LEU A 1 365 ? 4.265 -4.637 -12.084 1.00 93.81 365 LEU A CA 1
ATOM 3081 C C . LEU A 1 365 ? 3.072 -5.056 -11.218 1.00 93.81 365 LEU A C 1
ATOM 3083 O O . LEU A 1 365 ? 2.732 -4.362 -10.258 1.00 93.81 365 LEU A O 1
ATOM 3087 N N . LEU A 1 366 ? 2.423 -6.177 -11.544 1.00 90.94 366 LEU A N 1
ATOM 3088 C CA . LEU A 1 366 ? 1.318 -6.698 -10.739 1.00 90.94 366 LEU A CA 1
ATOM 3089 C C . LEU A 1 366 ? 1.789 -7.143 -9.352 1.00 90.94 366 LEU A C 1
ATOM 3091 O O . LEU A 1 366 ? 1.123 -6.818 -8.375 1.00 90.94 366 LEU A O 1
ATOM 3095 N N . THR A 1 367 ? 2.948 -7.798 -9.269 1.00 91.31 367 THR A N 1
ATOM 3096 C CA . THR A 1 367 ? 3.550 -8.236 -7.999 1.00 91.31 367 THR A CA 1
ATOM 3097 C C . THR A 1 367 ? 3.948 -7.039 -7.131 1.00 91.31 367 THR A C 1
ATOM 3099 O O . THR A 1 367 ? 3.636 -6.979 -5.946 1.00 91.31 367 THR A O 1
ATOM 3102 N N . GLN A 1 368 ? 4.563 -6.015 -7.727 1.00 93.31 368 GLN A N 1
ATOM 3103 C CA . GLN A 1 368 ? 4.883 -4.784 -7.006 1.00 93.31 368 GLN A CA 1
ATOM 3104 C C . GLN A 1 368 ? 3.616 -4.112 -6.458 1.00 93.31 368 GLN A C 1
ATOM 3106 O O . GLN A 1 368 ? 3.578 -3.661 -5.314 1.00 93.31 368 GLN A O 1
ATOM 3111 N N . ARG A 1 369 ? 2.550 -4.072 -7.264 1.00 90.62 369 ARG A N 1
ATOM 3112 C CA . ARG A 1 369 ? 1.270 -3.496 -6.852 1.00 90.62 369 ARG A CA 1
ATOM 3113 C C . ARG A 1 369 ? 0.603 -4.293 -5.727 1.00 90.62 369 ARG A C 1
ATOM 3115 O O . ARG A 1 369 ? -0.000 -3.664 -4.860 1.00 90.62 369 ARG A O 1
ATOM 3122 N N . THR A 1 370 ? 0.683 -5.626 -5.724 1.00 87.88 370 THR A N 1
ATOM 3123 C CA . THR A 1 370 ? 0.175 -6.448 -4.609 1.00 87.88 370 THR A CA 1
ATOM 3124 C C . THR A 1 370 ? 0.952 -6.182 -3.326 1.00 87.88 370 THR A C 1
ATOM 3126 O O . THR A 1 370 ? 0.331 -5.964 -2.288 1.00 87.88 370 THR A O 1
ATOM 3129 N N . ASP A 1 371 ? 2.281 -6.089 -3.406 1.00 89.31 371 ASP A N 1
ATOM 3130 C CA . ASP A 1 371 ? 3.135 -5.818 -2.244 1.00 89.31 371 ASP A CA 1
ATOM 3131 C C . ASP A 1 371 ? 2.846 -4.439 -1.635 1.00 89.31 371 ASP A C 1
ATOM 3133 O O . ASP A 1 371 ? 2.821 -4.269 -0.416 1.00 89.31 371 ASP A O 1
ATOM 3137 N N . ASP A 1 372 ? 2.621 -3.426 -2.473 1.00 89.69 372 ASP A N 1
ATOM 3138 C CA . ASP A 1 372 ? 2.299 -2.080 -1.999 1.00 89.69 372 ASP A CA 1
ATOM 3139 C C . ASP A 1 372 ? 0.906 -2.013 -1.357 1.00 89.69 372 ASP A C 1
ATOM 3141 O O . ASP A 1 372 ? 0.741 -1.373 -0.315 1.00 89.69 372 ASP A O 1
ATOM 3145 N N . LEU A 1 373 ? -0.081 -2.729 -1.909 1.00 86.50 373 LEU A N 1
ATOM 3146 C CA . LEU A 1 373 ? -1.407 -2.857 -1.296 1.00 86.50 373 LEU A CA 1
ATOM 3147 C C . LEU A 1 373 ? -1.353 -3.599 0.045 1.00 86.50 373 LEU A C 1
ATOM 3149 O O . LEU A 1 373 ? -2.049 -3.211 0.985 1.00 86.50 373 LEU A O 1
ATOM 3153 N N . GLU A 1 374 ? -0.516 -4.628 0.160 1.00 88.44 374 GLU A N 1
ATOM 3154 C CA . GLU A 1 374 ? -0.277 -5.334 1.418 1.00 88.44 374 GLU A CA 1
ATOM 3155 C C . GLU A 1 374 ? 0.339 -4.407 2.478 1.00 88.44 374 GLU A C 1
ATOM 3157 O O . GLU A 1 374 ? -0.175 -4.323 3.598 1.00 88.44 374 GLU A O 1
ATOM 3162 N N . LYS A 1 375 ? 1.366 -3.627 2.118 1.00 92.19 375 LYS A N 1
ATOM 3163 C CA . LYS A 1 375 ? 1.952 -2.622 3.024 1.00 92.19 375 LYS A CA 1
ATOM 3164 C C . LYS A 1 375 ? 0.915 -1.595 3.474 1.00 92.19 375 LYS A C 1
ATOM 3166 O O . LYS A 1 375 ? 0.880 -1.228 4.649 1.00 92.19 375 LYS A O 1
ATOM 3171 N N . ASP A 1 376 ? 0.072 -1.117 2.563 1.00 89.12 376 ASP A N 1
ATOM 3172 C CA . ASP A 1 376 ? -0.974 -0.148 2.891 1.00 89.12 376 ASP A CA 1
ATOM 3173 C C . ASP A 1 376 ? -2.061 -0.753 3.791 1.00 89.12 376 ASP A C 1
ATOM 3175 O O . ASP A 1 376 ? -2.490 -0.106 4.752 1.00 89.12 376 ASP A O 1
ATOM 3179 N N . ARG A 1 377 ? -2.446 -2.016 3.569 1.00 87.69 377 ARG A N 1
ATOM 3180 C CA . ARG A 1 377 ? -3.337 -2.769 4.467 1.00 87.69 377 ARG A CA 1
ATOM 3181 C C . ARG A 1 377 ? -2.755 -2.848 5.877 1.00 87.69 377 ARG A C 1
ATOM 3183 O O . ARG A 1 377 ? -3.464 -2.577 6.847 1.00 87.69 377 ARG A O 1
ATOM 3190 N N . ASP A 1 378 ? -1.476 -3.177 5.999 1.00 91.00 378 ASP A N 1
ATOM 3191 C CA . ASP A 1 378 ? -0.815 -3.324 7.296 1.00 91.00 378 ASP A CA 1
ATOM 3192 C C . ASP A 1 378 ? -0.664 -1.974 8.015 1.00 91.00 378 ASP A C 1
ATOM 3194 O O . ASP A 1 378 ? -0.904 -1.879 9.222 1.00 91.00 378 ASP A O 1
ATOM 3198 N N . ARG A 1 379 ? -0.387 -0.889 7.279 1.00 93.19 379 ARG A N 1
ATOM 3199 C CA . ARG A 1 379 ? -0.413 0.484 7.816 1.00 93.19 379 ARG A CA 1
ATOM 3200 C C . ARG A 1 379 ? -1.788 0.862 8.356 1.00 93.19 379 ARG A C 1
ATOM 3202 O O . ARG A 1 379 ? -1.877 1.420 9.451 1.00 93.19 379 ARG A O 1
ATOM 3209 N N . ILE A 1 380 ? -2.853 0.562 7.611 1.00 90.88 380 ILE A N 1
ATOM 3210 C CA . ILE A 1 380 ? -4.232 0.827 8.039 1.00 90.88 380 ILE A CA 1
ATOM 3211 C C . ILE A 1 380 ? -4.574 -0.007 9.276 1.00 90.88 380 ILE A C 1
ATOM 3213 O O . ILE A 1 380 ? -5.140 0.537 10.224 1.00 90.88 380 ILE A O 1
ATOM 3217 N N . ARG A 1 381 ? -4.190 -1.289 9.313 1.00 91.62 381 ARG A N 1
ATOM 3218 C CA . ARG A 1 381 ? -4.384 -2.157 10.485 1.00 91.62 381 ARG A CA 1
ATOM 3219 C C . ARG A 1 381 ? -3.709 -1.569 11.726 1.00 91.62 381 ARG A C 1
ATOM 3221 O O . ARG A 1 381 ? -4.375 -1.391 12.740 1.00 91.62 381 ARG A O 1
ATOM 3228 N N . LEU A 1 382 ? -2.437 -1.182 11.630 1.00 93.19 382 LEU A N 1
ATOM 3229 C CA . LEU A 1 382 ? -1.706 -0.562 12.743 1.00 93.19 382 LEU A CA 1
ATOM 3230 C C . LEU A 1 382 ? -2.327 0.772 13.181 1.00 93.19 382 LEU A C 1
ATOM 3232 O O . LEU A 1 382 ? -2.387 1.072 14.374 1.00 93.19 382 LEU A O 1
ATOM 3236 N N . ALA A 1 383 ? -2.789 1.594 12.235 1.00 92.19 383 ALA A N 1
ATOM 3237 C CA . ALA A 1 383 ? -3.481 2.839 12.552 1.00 92.19 383 ALA A CA 1
ATOM 3238 C C . ALA A 1 383 ? -4.795 2.575 13.302 1.00 92.19 383 ALA A C 1
ATOM 3240 O O . ALA A 1 383 ? -5.064 3.235 14.307 1.00 92.19 383 ALA A O 1
ATOM 3241 N N . LEU A 1 384 ? -5.573 1.583 12.861 1.00 89.56 384 LEU A N 1
ATOM 3242 C CA . LEU A 1 384 ? -6.809 1.170 13.521 1.00 89.56 384 LEU A CA 1
ATOM 3243 C C . LEU A 1 384 ? -6.544 0.650 14.935 1.00 89.56 384 LEU A C 1
ATOM 3245 O O . LEU A 1 384 ? -7.160 1.161 15.866 1.00 89.56 384 LEU A O 1
ATOM 3249 N N . GLU A 1 385 ? -5.577 -0.251 15.120 1.00 91.38 385 GLU A N 1
ATOM 3250 C CA . GLU A 1 385 ? -5.178 -0.764 16.442 1.00 91.38 385 GLU A CA 1
ATOM 3251 C C . GLU A 1 385 ? -4.783 0.372 17.399 1.00 91.38 385 GLU A C 1
ATOM 3253 O O . GLU A 1 385 ? -5.215 0.408 18.552 1.00 91.38 385 GLU A O 1
ATOM 3258 N N . ARG A 1 386 ? -4.023 1.365 16.915 1.00 91.75 386 ARG A N 1
ATOM 3259 C CA . ARG A 1 386 ? -3.669 2.557 17.705 1.00 91.75 386 ARG A CA 1
ATOM 3260 C C . ARG A 1 386 ? -4.896 3.381 18.084 1.00 91.75 386 ARG A C 1
ATOM 3262 O O . ARG A 1 386 ? -4.998 3.833 19.225 1.00 91.75 386 ARG A O 1
ATOM 3269 N N . THR A 1 387 ? -5.822 3.597 17.150 1.00 91.31 387 THR A N 1
ATOM 3270 C CA . THR A 1 387 ? -7.055 4.343 17.444 1.00 91.31 387 THR A CA 1
ATOM 3271 C C . THR A 1 387 ? -7.972 3.585 18.397 1.00 91.31 387 THR A C 1
ATOM 3273 O O . THR A 1 387 ? -8.527 4.196 19.307 1.00 91.31 387 THR A O 1
ATOM 3276 N N . GLU A 1 388 ? -8.081 2.266 18.259 1.00 92.00 388 GLU A N 1
ATOM 3277 C CA . GLU A 1 388 ? -8.852 1.412 19.157 1.00 92.00 388 GLU A CA 1
ATOM 3278 C C . GLU A 1 388 ? -8.267 1.454 20.572 1.00 92.00 388 GLU A C 1
ATOM 3280 O O . GLU A 1 388 ? -8.991 1.755 21.522 1.00 92.00 388 GLU A O 1
ATOM 3285 N N . ALA A 1 389 ? -6.948 1.295 20.713 1.00 87.56 389 ALA A N 1
ATOM 3286 C CA . ALA A 1 389 ? -6.259 1.436 21.994 1.00 87.56 389 ALA A CA 1
ATOM 3287 C C . ALA A 1 389 ? -6.473 2.829 22.618 1.00 87.56 389 ALA A C 1
ATOM 3289 O O . ALA A 1 389 ? -6.724 2.952 23.820 1.00 87.56 389 ALA A O 1
ATOM 3290 N N . ALA A 1 390 ? -6.441 3.897 21.812 1.00 89.75 390 ALA A N 1
ATOM 3291 C CA . ALA A 1 390 ? -6.703 5.255 22.284 1.00 89.75 390 ALA A CA 1
ATOM 3292 C C . ALA A 1 390 ? -8.155 5.448 22.763 1.00 89.75 390 ALA A C 1
ATOM 3294 O O . ALA A 1 390 ? -8.389 6.132 23.769 1.00 89.75 390 ALA A O 1
ATOM 3295 N N . VAL A 1 391 ? -9.128 4.844 22.073 1.00 89.25 391 VAL A N 1
ATOM 3296 C CA . VAL A 1 391 ? -10.550 4.870 22.448 1.00 89.25 391 VAL A CA 1
ATOM 3297 C C . VAL A 1 391 ? -10.785 4.072 23.729 1.00 89.25 391 VAL A C 1
ATOM 3299 O O . VAL A 1 391 ? -11.422 4.592 24.648 1.00 89.25 391 VAL A O 1
ATOM 3302 N N . ILE A 1 392 ? -10.226 2.863 23.837 1.00 88.81 392 ILE A N 1
ATOM 3303 C CA . ILE A 1 392 ? -10.295 2.028 25.045 1.00 88.81 392 ILE A CA 1
ATOM 3304 C C . ILE A 1 392 ? -9.685 2.777 26.232 1.00 88.81 392 ILE A C 1
ATOM 3306 O O . ILE A 1 392 ? -10.363 2.975 27.239 1.00 88.81 392 ILE A O 1
ATOM 3310 N N . GLY A 1 393 ? -8.474 3.321 26.086 1.00 86.81 393 GLY A N 1
ATOM 3311 C CA . GLY A 1 393 ? -7.828 4.086 27.153 1.00 86.81 393 GLY A CA 1
ATOM 3312 C C . GLY A 1 393 ? -8.603 5.352 27.541 1.00 86.81 393 GLY A C 1
ATOM 3313 O O . GLY A 1 393 ? -8.644 5.734 28.709 1.00 86.81 393 GLY A O 1
ATOM 3314 N N . SER A 1 394 ? -9.265 6.015 26.588 1.00 85.62 394 SER A N 1
ATOM 3315 C CA . SER A 1 394 ? -10.131 7.167 26.887 1.00 85.62 394 SER A CA 1
ATOM 3316 C C . SER A 1 394 ? -11.383 6.755 27.659 1.00 85.62 394 SER A C 1
ATOM 3318 O O . SER A 1 394 ? -11.771 7.440 28.608 1.00 85.62 394 SER A O 1
ATOM 3320 N N . ARG A 1 395 ? -11.977 5.613 27.305 1.00 89.12 395 ARG A N 1
ATOM 3321 C CA . ARG A 1 395 ? -13.118 5.024 28.009 1.00 89.12 395 ARG A CA 1
ATOM 3322 C C . ARG A 1 395 ? -12.744 4.590 29.427 1.00 89.12 395 ARG A C 1
ATOM 3324 O O . ARG A 1 395 ? -13.485 4.877 30.363 1.00 89.12 395 ARG A O 1
ATOM 3331 N N . GLU A 1 396 ? -11.586 3.967 29.613 1.00 85.69 396 GLU A N 1
ATOM 3332 C CA . GLU A 1 396 ? -11.070 3.578 30.930 1.00 85.69 396 GLU A CA 1
ATOM 3333 C C . GLU A 1 396 ? -10.789 4.791 31.817 1.00 85.69 396 GLU A C 1
ATOM 3335 O O . GLU A 1 396 ? -11.229 4.822 32.965 1.00 85.69 396 GLU A O 1
ATOM 3340 N N . ARG A 1 397 ? -10.152 5.841 31.280 1.00 86.69 397 ARG A N 1
ATOM 3341 C CA . ARG A 1 397 ? -9.960 7.110 32.005 1.00 86.69 397 ARG A CA 1
ATOM 3342 C C . ARG A 1 397 ? -11.287 7.756 32.402 1.00 86.69 397 ARG A C 1
ATOM 3344 O O . ARG A 1 397 ? -11.392 8.293 33.503 1.00 86.69 397 ARG A O 1
ATOM 3351 N N . ALA A 1 398 ? -12.304 7.699 31.542 1.00 76.31 398 ALA A N 1
ATOM 3352 C CA . ALA A 1 398 ? -13.642 8.187 31.871 1.00 76.31 398 ALA A CA 1
ATOM 3353 C C . ALA A 1 398 ? -14.288 7.365 33.003 1.00 76.31 398 ALA A C 1
ATOM 3355 O O . ALA A 1 398 ? -14.839 7.942 33.941 1.00 76.31 398 ALA A O 1
ATOM 3356 N N . HIS A 1 399 ? -14.159 6.035 32.974 1.00 76.81 399 HIS A N 1
ATOM 3357 C CA . HIS A 1 399 ? -14.637 5.160 34.048 1.00 76.81 399 HIS A CA 1
ATOM 3358 C C . HIS A 1 399 ? -13.893 5.379 35.375 1.00 76.81 399 HIS A C 1
ATOM 3360 O O . HIS A 1 399 ? -14.529 5.387 36.429 1.00 76.81 399 HIS A O 1
ATOM 3366 N N . GLN A 1 400 ? -12.577 5.606 35.341 1.00 78.81 400 GLN A N 1
ATOM 3367 C CA . GLN A 1 400 ? -11.787 5.935 36.532 1.00 78.81 400 GLN A CA 1
ATOM 3368 C C . GLN A 1 400 ? -12.222 7.275 37.133 1.00 78.81 400 GLN A C 1
ATOM 3370 O O . GLN A 1 400 ? -12.521 7.327 38.320 1.00 78.81 400 GLN A O 1
ATOM 3375 N N . ARG A 1 401 ? -12.383 8.325 36.313 1.00 72.69 401 ARG A N 1
ATOM 3376 C CA . ARG A 1 401 ? -12.895 9.633 36.767 1.00 72.69 401 ARG A CA 1
ATOM 3377 C C . ARG A 1 401 ? -14.300 9.538 37.369 1.00 72.69 401 ARG A C 1
ATOM 3379 O O . ARG A 1 401 ? -14.567 10.177 38.381 1.00 72.69 401 ARG A O 1
ATOM 3386 N N . GLY A 1 402 ? -15.171 8.706 36.796 1.00 65.88 402 GLY A N 1
ATOM 3387 C CA . GLY A 1 402 ? -16.503 8.434 37.345 1.00 65.88 402 GLY A CA 1
ATOM 3388 C C . GLY A 1 402 ? -16.482 7.705 38.695 1.00 65.88 402 GLY A C 1
ATOM 3389 O O . GLY A 1 402 ? -17.359 7.942 39.517 1.00 65.88 402 GLY A O 1
ATOM 3390 N N . ARG A 1 403 ? -15.473 6.860 38.959 1.00 64.62 403 ARG A N 1
ATOM 3391 C CA . ARG A 1 403 ? -15.273 6.229 40.277 1.00 64.62 403 ARG A CA 1
ATOM 3392 C C . ARG A 1 403 ? -14.651 7.179 41.302 1.00 64.62 403 ARG A C 1
ATOM 3394 O O . ARG A 1 403 ? -15.015 7.111 42.469 1.00 64.62 403 ARG A O 1
ATOM 3401 N N . SER A 1 404 ? -13.751 8.070 40.885 1.00 50.88 404 SER A N 1
ATOM 3402 C CA . SER A 1 404 ? -13.099 9.050 41.768 1.00 50.88 404 SER A CA 1
ATOM 3403 C C . SER A 1 404 ? -14.057 10.120 42.304 1.00 50.88 404 SER A C 1
ATOM 3405 O O . SER A 1 404 ? -13.851 10.618 43.403 1.00 50.88 404 SER A O 1
ATOM 3407 N N . LEU A 1 405 ? -15.122 10.446 41.563 1.00 52.50 405 LEU A N 1
ATOM 3408 C CA . LEU A 1 405 ? -16.162 11.402 41.974 1.00 52.50 405 LEU A CA 1
ATOM 3409 C C . LEU A 1 405 ? -17.173 10.835 42.993 1.00 52.50 405 LEU A C 1
ATOM 3411 O O . LEU A 1 405 ? -18.056 11.561 43.434 1.00 52.50 405 LEU A O 1
ATOM 3415 N N . GLY A 1 406 ? -17.064 9.552 43.365 1.00 45.25 406 GLY A N 1
ATOM 3416 C CA . GLY A 1 406 ? -17.909 8.911 44.382 1.00 45.25 406 GLY A CA 1
ATOM 3417 C C . GLY A 1 406 ? -17.396 9.034 45.822 1.00 45.25 406 GLY A C 1
ATOM 3418 O O . GLY A 1 406 ? -18.047 8.528 46.732 1.00 45.25 406 GLY A O 1
ATOM 3419 N N . ALA A 1 407 ? -16.242 9.670 46.039 1.00 45.97 407 ALA A N 1
ATOM 3420 C CA . ALA A 1 407 ? -15.763 10.038 47.366 1.00 45.97 407 ALA A CA 1
ATOM 3421 C C . ALA A 1 407 ? -16.166 11.494 47.637 1.00 45.97 407 ALA A C 1
ATOM 3423 O O . ALA A 1 407 ? -15.602 12.407 47.037 1.00 45.97 407 ALA A O 1
ATOM 3424 N N . GLU A 1 408 ? -17.167 11.692 48.497 1.00 43.53 408 GLU A N 1
ATOM 3425 C CA . GLU A 1 408 ? -17.566 13.012 48.997 1.00 43.53 408 GLU A CA 1
ATOM 3426 C C . GLU A 1 408 ? -16.334 13.789 49.497 1.00 43.53 408 GLU A C 1
ATOM 3428 O O . GLU A 1 408 ? -15.659 13.333 50.427 1.00 43.53 408 GLU A O 1
ATOM 3433 N N . PRO A 1 409 ? -16.022 14.965 48.925 1.00 46.03 409 PRO A N 1
ATOM 3434 C CA . PRO A 1 409 ? -15.105 15.894 49.554 1.00 46.03 409 PRO A CA 1
ATOM 3435 C C . PRO A 1 409 ? -15.855 16.548 50.714 1.00 46.03 409 PRO A C 1
ATOM 3437 O O . PRO A 1 409 ? -16.869 17.214 50.505 1.00 46.03 409 PRO A O 1
ATOM 3440 N N . ASN A 1 410 ? -15.360 16.353 51.936 1.00 41.75 410 ASN A N 1
ATOM 3441 C CA . ASN A 1 410 ? -15.787 17.140 53.086 1.00 41.75 410 ASN A CA 1
ATOM 3442 C C . ASN A 1 410 ? -15.588 18.624 52.760 1.00 41.75 410 ASN A C 1
ATOM 3444 O O . ASN A 1 410 ? -14.461 19.100 52.623 1.00 41.75 410 ASN A O 1
ATOM 3448 N N . THR A 1 411 ? -16.701 19.330 52.605 1.00 47.78 411 THR A N 1
ATOM 3449 C CA . THR A 1 411 ? -16.755 20.777 52.455 1.00 47.78 411 THR A CA 1
ATOM 3450 C C . THR A 1 411 ? -16.448 21.423 53.794 1.00 47.78 411 THR A C 1
ATOM 3452 O O . THR A 1 411 ? -17.238 21.260 54.717 1.00 47.78 411 THR A O 1
ATOM 3455 N N . ASP A 1 412 ? -15.333 22.146 53.874 1.00 46.78 412 ASP A N 1
ATOM 3456 C CA . ASP A 1 412 ? -15.141 23.309 54.750 1.00 46.78 412 ASP A CA 1
ATOM 3457 C C . ASP A 1 412 ? -13.877 24.081 54.308 1.00 46.78 412 ASP A C 1
ATOM 3459 O O . ASP A 1 412 ? -12.892 24.176 55.033 1.00 46.78 412 ASP A O 1
ATOM 3463 N N . GLU A 1 413 ? -13.887 24.656 53.097 1.00 42.72 413 GLU A N 1
ATOM 3464 C CA . GLU A 1 413 ? -12.986 25.766 52.740 1.00 42.72 413 GLU A CA 1
ATOM 3465 C C . GLU A 1 413 ? -13.703 26.796 51.841 1.00 42.72 413 GLU A C 1
ATOM 3467 O O . GLU A 1 413 ? -14.308 26.430 50.833 1.00 42.72 413 GLU A O 1
ATOM 3472 N N . PRO A 1 414 ? -13.635 28.109 52.141 1.00 47.72 414 PRO A N 1
ATOM 3473 C CA . PRO A 1 414 ? -14.323 29.153 51.378 1.00 47.72 414 PRO A CA 1
ATOM 3474 C C . PRO A 1 414 ? -13.550 29.603 50.115 1.00 47.72 414 PRO A C 1
ATOM 3476 O O . PRO A 1 414 ? -13.563 30.784 49.769 1.00 47.72 414 PRO A O 1
ATOM 3479 N N . GLY A 1 415 ? -12.875 28.675 49.422 1.00 50.72 415 GLY A N 1
ATOM 3480 C CA . GLY A 1 415 ? -12.095 28.928 48.195 1.00 50.72 415 GLY A CA 1
ATOM 3481 C C . GLY A 1 415 ? -12.784 28.539 46.873 1.00 50.72 415 GLY A C 1
ATOM 3482 O O . GLY A 1 415 ? -12.344 28.958 45.802 1.00 50.72 415 GLY A O 1
ATOM 3483 N N . ASP A 1 416 ? -13.889 27.790 46.931 1.00 56.72 416 ASP A N 1
ATOM 3484 C CA . ASP A 1 416 ? -14.454 27.063 45.778 1.00 56.72 416 ASP A CA 1
ATOM 3485 C C . ASP A 1 416 ? -15.143 27.941 44.715 1.00 56.72 416 ASP A C 1
ATOM 3487 O O . ASP A 1 416 ? -15.249 27.570 43.545 1.00 56.72 416 ASP A O 1
ATOM 3491 N N . ALA A 1 417 ? -15.609 29.141 45.076 1.00 57.44 417 ALA A N 1
ATOM 3492 C CA . ALA A 1 417 ? -16.377 29.978 44.149 1.00 57.44 417 ALA A CA 1
ATOM 3493 C C . ALA A 1 417 ? -15.533 30.473 42.959 1.00 57.44 417 ALA A C 1
ATOM 3495 O O . ALA A 1 417 ? -16.028 30.556 41.837 1.00 57.44 417 ALA A O 1
ATOM 3496 N N . THR A 1 418 ? -14.250 30.773 43.176 1.00 67.38 418 THR A N 1
ATOM 3497 C CA . THR A 1 418 ? -13.362 31.291 42.124 1.00 67.38 418 THR A CA 1
ATOM 3498 C C . THR A 1 418 ? -12.863 30.211 41.173 1.00 67.38 418 THR A C 1
ATOM 3500 O O . THR A 1 418 ? -12.723 30.474 39.979 1.00 67.38 418 THR A O 1
ATOM 3503 N N . GLU A 1 419 ? -12.626 28.998 41.665 1.00 71.81 419 GLU A N 1
ATOM 3504 C CA . GLU A 1 419 ? -12.147 27.883 40.843 1.00 71.81 419 GLU A CA 1
ATOM 3505 C C . GLU A 1 419 ? -13.274 27.310 39.975 1.00 71.81 419 GLU A C 1
ATOM 3507 O O . GLU A 1 419 ? -13.092 27.067 38.781 1.00 71.81 419 GLU A O 1
ATOM 3512 N N . VAL A 1 420 ? -14.490 27.227 40.523 1.00 74.69 420 VAL A N 1
ATOM 3513 C CA . VAL A 1 420 ? -15.687 26.858 39.758 1.00 74.69 420 VAL A CA 1
ATOM 3514 C C . VAL A 1 420 ? -15.981 27.878 38.653 1.00 74.69 420 VAL A C 1
ATOM 3516 O O . VAL A 1 420 ? -16.345 27.486 37.542 1.00 74.69 420 VAL A O 1
ATOM 3519 N N . GLU A 1 421 ? -15.791 29.176 38.900 1.00 78.69 421 GLU A N 1
ATOM 3520 C CA . GLU A 1 421 ? -15.969 30.218 37.879 1.00 78.69 421 GLU A CA 1
ATOM 3521 C C . GLU A 1 421 ? -14.916 30.107 36.756 1.00 78.69 421 GLU A C 1
ATOM 3523 O O . GLU A 1 421 ? -15.253 30.250 35.578 1.00 78.69 421 GLU A O 1
ATOM 3528 N N . GLN A 1 422 ? -13.663 29.778 37.099 1.00 85.19 422 GLN A N 1
ATOM 3529 C CA . GLN A 1 422 ? -12.575 29.541 36.136 1.00 85.19 422 GLN A CA 1
ATOM 3530 C C . GLN A 1 422 ? -12.786 28.268 35.306 1.00 85.19 422 GLN A C 1
ATOM 3532 O O . GLN A 1 422 ? -12.529 28.248 34.102 1.00 85.19 422 GLN A O 1
ATOM 3537 N N . LEU A 1 423 ? -13.301 27.200 35.914 1.00 86.12 423 LEU A N 1
ATOM 3538 C CA . LEU A 1 423 ? -13.674 25.994 35.179 1.00 86.12 423 LEU A CA 1
ATOM 3539 C C . LEU A 1 423 ? -14.865 26.267 34.253 1.00 86.12 423 LEU A C 1
ATOM 3541 O O . LEU A 1 423 ? -14.869 25.815 33.110 1.00 86.12 423 LEU A O 1
ATOM 3545 N N . ARG A 1 424 ? -15.842 27.073 34.687 1.00 86.56 424 ARG A N 1
ATOM 3546 C CA . ARG A 1 424 ? -16.980 27.494 33.852 1.00 86.56 424 ARG A CA 1
ATOM 3547 C C . ARG A 1 424 ? -16.569 28.400 32.694 1.00 86.56 424 ARG A C 1
ATOM 3549 O O . ARG A 1 424 ? -17.174 28.310 31.627 1.00 86.56 424 ARG A O 1
ATOM 3556 N N . SER A 1 425 ? -15.595 29.295 32.866 1.00 86.50 425 SER A N 1
ATOM 3557 C CA . SER A 1 425 ? -15.058 30.073 31.740 1.00 86.50 425 SER A CA 1
ATOM 3558 C C . SER A 1 425 ? -14.300 29.169 30.772 1.00 86.50 425 SER A C 1
ATOM 3560 O O . SER A 1 425 ? -14.560 29.214 29.575 1.00 86.50 425 SER A O 1
ATOM 3562 N N . ARG A 1 426 ? -13.474 28.249 31.284 1.00 92.25 426 ARG A N 1
ATOM 3563 C CA . ARG A 1 426 ? -12.729 27.308 30.444 1.00 92.25 426 ARG A CA 1
ATOM 3564 C C . ARG A 1 426 ? -13.630 26.361 29.650 1.00 92.25 426 ARG A C 1
ATOM 3566 O O . ARG A 1 426 ? -13.318 26.060 28.503 1.00 92.25 426 ARG A O 1
ATOM 3573 N N . VAL A 1 427 ? -14.729 25.890 30.239 1.00 91.44 427 VAL A N 1
ATOM 3574 C CA . VAL A 1 427 ? -15.724 25.066 29.535 1.00 91.44 427 VAL A CA 1
ATOM 3575 C C . VAL A 1 427 ? -16.385 25.865 28.415 1.00 91.44 427 VAL A C 1
ATOM 3577 O O . VAL A 1 427 ? -16.432 25.366 27.297 1.00 91.44 427 VAL A O 1
ATOM 3580 N N . ARG A 1 428 ? -16.790 27.118 28.668 1.00 91.38 428 ARG A N 1
ATOM 3581 C CA . ARG A 1 428 ? -17.342 28.004 27.627 1.00 91.38 428 ARG A CA 1
ATOM 3582 C C . ARG A 1 428 ? -16.354 28.232 26.480 1.00 91.38 428 ARG A C 1
ATOM 3584 O O . ARG A 1 428 ? -16.722 28.063 25.324 1.00 91.38 428 ARG A O 1
ATOM 3591 N N . ASP A 1 429 ? -15.083 28.490 26.785 1.00 92.62 429 ASP A N 1
ATOM 3592 C CA . ASP A 1 429 ? -14.046 28.663 25.758 1.00 92.62 429 ASP A CA 1
ATOM 3593 C C . ASP A 1 429 ? -13.853 27.398 24.902 1.00 92.62 429 ASP A C 1
ATOM 3595 O O . ASP A 1 429 ? -13.621 27.476 23.695 1.00 92.62 429 ASP A O 1
ATOM 3599 N N . LEU A 1 430 ? -13.924 26.215 25.520 1.00 93.12 430 LEU A N 1
ATOM 3600 C CA . LEU A 1 430 ? -13.816 24.936 24.814 1.00 93.12 430 LEU A CA 1
ATOM 3601 C C . LEU A 1 430 ? -15.069 24.631 23.984 1.00 93.12 430 LEU A C 1
ATOM 3603 O O . LEU A 1 430 ? -14.952 24.074 22.893 1.00 93.12 430 LEU A O 1
ATOM 3607 N N . GLU A 1 431 ? -16.253 25.002 24.467 1.00 93.06 431 GLU A N 1
ATOM 3608 C CA . GLU A 1 431 ? -17.511 24.904 23.722 1.00 93.06 431 GLU A CA 1
ATOM 3609 C C . GLU A 1 431 ? -17.510 25.824 22.492 1.00 93.06 431 GLU A C 1
ATOM 3611 O O . GLU A 1 431 ? -17.922 25.400 21.406 1.00 93.06 431 GLU A O 1
ATOM 3616 N N . ASP A 1 432 ? -16.966 27.035 22.622 1.00 94.00 432 ASP A N 1
ATOM 3617 C CA . ASP A 1 432 ? -16.789 27.972 21.512 1.00 94.00 432 ASP A CA 1
ATOM 3618 C C . ASP A 1 432 ? -15.782 27.438 20.485 1.00 94.00 432 ASP A C 1
ATOM 3620 O O . ASP A 1 432 ? -16.057 27.441 19.282 1.00 94.00 432 ASP A O 1
ATOM 3624 N N . GLN A 1 433 ? -14.651 26.886 20.937 1.00 93.75 433 GLN A N 1
ATOM 3625 C CA . GLN A 1 433 ? -13.671 26.236 20.056 1.00 93.75 433 GLN A CA 1
ATOM 3626 C C . GLN A 1 433 ? -14.267 25.026 19.331 1.00 93.75 433 GLN A C 1
ATOM 3628 O O . GLN A 1 433 ? -14.083 24.869 18.124 1.00 93.75 433 GLN A O 1
ATOM 3633 N N . ALA A 1 434 ? -15.025 24.184 20.035 1.00 91.31 434 ALA A N 1
ATOM 3634 C CA . ALA A 1 434 ? -15.705 23.045 19.429 1.00 91.31 434 ALA A CA 1
ATOM 3635 C C . ALA A 1 434 ? -16.748 23.496 18.394 1.00 91.31 434 ALA A C 1
ATOM 3637 O O . ALA A 1 434 ? -16.887 22.871 17.342 1.00 91.31 434 ALA A O 1
ATOM 3638 N N . SER A 1 435 ? -17.457 24.593 18.657 1.00 93.56 435 SER A N 1
ATOM 3639 C CA . SER A 1 435 ? -18.427 25.172 17.723 1.00 93.56 435 SER A CA 1
ATOM 3640 C C . SER A 1 435 ? -17.746 25.738 16.474 1.00 93.56 435 SER A C 1
ATOM 3642 O O . SER A 1 435 ? -18.206 25.484 15.359 1.00 93.56 435 SER A O 1
ATOM 3644 N N . GLN A 1 436 ? -16.607 26.418 16.633 1.00 94.62 436 GLN A N 1
ATOM 3645 C CA . GLN A 1 436 ? -15.792 26.903 15.515 1.00 94.62 436 GLN A CA 1
ATOM 3646 C C . GLN A 1 436 ? -15.248 25.755 14.657 1.00 94.62 436 GLN A C 1
ATOM 3648 O O . GLN A 1 436 ? -15.355 25.812 13.434 1.00 94.62 436 GLN A O 1
ATOM 3653 N N . LEU A 1 437 ? -14.737 24.688 15.279 1.00 94.88 437 LEU A N 1
ATOM 3654 C CA . LEU A 1 437 ? -14.237 23.511 14.562 1.00 94.88 437 LEU A CA 1
ATOM 3655 C C . LEU A 1 437 ? -15.349 22.759 13.820 1.00 94.88 437 LEU A C 1
ATOM 3657 O O . LEU A 1 437 ? -15.137 22.263 12.716 1.00 94.88 437 LEU A O 1
ATOM 3661 N N . ARG A 1 438 ? -16.557 22.683 14.391 1.00 95.38 438 ARG A N 1
ATOM 3662 C CA . ARG A 1 438 ? -17.717 22.098 13.698 1.00 95.38 438 ARG A CA 1
ATOM 3663 C C . ARG A 1 438 ? -18.112 22.916 12.473 1.00 95.38 438 ARG A C 1
ATOM 3665 O O . ARG A 1 438 ? -18.389 22.332 11.429 1.00 95.38 438 ARG A O 1
ATOM 3672 N N . LEU A 1 439 ? -18.112 24.245 12.586 1.00 95.88 439 LEU A N 1
ATOM 3673 C CA . LEU A 1 439 ? -18.378 25.139 11.459 1.00 95.88 439 LEU A CA 1
ATOM 3674 C C . LEU A 1 439 ? -17.303 25.005 10.374 1.00 95.88 439 LEU A C 1
ATOM 3676 O O . LEU A 1 439 ? -17.653 24.861 9.205 1.00 95.88 439 LEU A O 1
ATOM 3680 N N . SER A 1 440 ? -16.017 24.980 10.740 1.00 94.25 440 SER A N 1
ATOM 3681 C CA . SER A 1 440 ? -14.933 24.820 9.764 1.00 94.25 440 SER A CA 1
ATOM 3682 C C . SER A 1 440 ? -15.004 23.464 9.061 1.00 94.25 440 SER A C 1
ATOM 3684 O O . SER A 1 440 ? -14.916 23.402 7.835 1.00 94.25 440 SER A O 1
ATOM 3686 N N . LEU A 1 441 ? -15.258 22.386 9.807 1.00 96.00 441 LEU A N 1
ATOM 3687 C CA . LEU A 1 441 ? -15.428 21.053 9.237 1.00 96.00 441 LEU A CA 1
ATOM 3688 C C . LEU A 1 441 ? -16.627 20.993 8.281 1.00 96.00 441 LEU A C 1
ATOM 3690 O O . LEU A 1 441 ? -16.512 20.427 7.198 1.00 96.00 441 LEU A O 1
ATOM 3694 N N . ALA A 1 442 ? -17.757 21.610 8.641 1.00 94.75 442 ALA A N 1
ATOM 3695 C CA . ALA A 1 442 ? -18.925 21.678 7.766 1.00 94.75 442 ALA A CA 1
ATOM 3696 C C . ALA A 1 442 ? -18.616 22.439 6.466 1.00 94.75 442 ALA A C 1
ATOM 3698 O O . ALA A 1 442 ? -19.000 21.993 5.385 1.00 94.75 442 ALA A O 1
ATOM 3699 N N . THR A 1 443 ? -17.871 23.548 6.544 1.00 94.69 443 THR A N 1
ATOM 3700 C CA . THR A 1 443 ? -17.450 24.282 5.340 1.00 94.69 443 THR A CA 1
ATOM 3701 C C . THR A 1 443 ? -16.492 23.474 4.467 1.00 94.69 443 THR A C 1
ATOM 3703 O O . THR A 1 443 ? -16.638 23.478 3.247 1.00 94.69 443 THR A O 1
ATOM 3706 N N . GLU A 1 444 ? -15.558 22.727 5.061 1.00 95.12 444 GLU A N 1
ATOM 3707 C CA . GLU A 1 444 ? -14.639 21.872 4.306 1.00 95.12 444 GLU A CA 1
ATOM 3708 C C . GLU A 1 444 ? -15.381 20.708 3.630 1.00 95.12 444 GLU A C 1
ATOM 3710 O O . GLU A 1 444 ? -15.134 20.395 2.465 1.00 95.12 444 GLU A O 1
ATOM 3715 N N . GLN A 1 445 ? -16.336 20.090 4.330 1.00 93.75 445 GLN A N 1
ATOM 3716 C CA . GLN A 1 445 ? -17.185 19.040 3.763 1.00 93.75 445 GLN A CA 1
ATOM 3717 C C . GLN A 1 445 ? -18.009 19.561 2.582 1.00 93.75 445 GLN A C 1
ATOM 3719 O O . GLN A 1 445 ? -18.081 18.891 1.551 1.00 93.75 445 GLN A O 1
ATOM 3724 N N . GLN A 1 446 ? -18.565 20.770 2.695 1.00 95.81 446 GLN A N 1
ATOM 3725 C CA . GLN A 1 446 ? -19.296 21.416 1.607 1.00 95.81 446 GLN A CA 1
ATOM 3726 C C . GLN A 1 446 ? -18.396 21.661 0.386 1.00 95.81 446 GLN A C 1
ATOM 3728 O O . GLN A 1 446 ? -18.761 21.302 -0.732 1.00 95.81 446 GLN A O 1
ATOM 3733 N N . GLN A 1 447 ? -17.188 22.192 0.592 1.00 94.94 447 GLN A N 1
ATOM 3734 C CA . GLN A 1 447 ? -16.222 22.416 -0.490 1.00 94.94 447 GLN A CA 1
ATOM 3735 C C . GLN A 1 447 ? -15.804 21.109 -1.175 1.00 94.94 447 GLN A C 1
ATOM 3737 O O . GLN A 1 447 ? -15.725 21.042 -2.403 1.00 94.94 447 GLN A O 1
ATOM 3742 N N . ARG A 1 448 ? -15.572 20.041 -0.400 1.00 94.25 448 ARG A N 1
ATOM 3743 C CA . ARG A 1 448 ? -15.274 18.709 -0.948 1.00 94.25 448 ARG A CA 1
ATOM 3744 C C . ARG A 1 448 ? -16.439 18.174 -1.781 1.00 94.25 448 ARG A C 1
ATOM 3746 O O . ARG A 1 448 ? -16.204 17.632 -2.859 1.00 94.25 448 ARG A O 1
ATOM 3753 N N . ALA A 1 449 ? -17.679 18.346 -1.324 1.00 93.19 449 ALA A N 1
ATOM 3754 C CA . ALA A 1 449 ? -18.864 17.924 -2.066 1.00 93.19 449 ALA A CA 1
ATOM 3755 C C . ALA A 1 449 ? -19.008 18.680 -3.400 1.00 93.19 449 ALA A C 1
ATOM 3757 O O . ALA A 1 449 ? -19.231 18.055 -4.440 1.00 93.19 449 ALA A O 1
ATOM 3758 N N . GLU A 1 450 ? -18.806 19.999 -3.395 1.00 96.25 450 GLU A N 1
ATOM 3759 C CA . GLU A 1 450 ? -18.817 20.829 -4.607 1.00 96.25 450 GLU A CA 1
ATOM 3760 C C . GLU A 1 450 ? -17.717 20.416 -5.591 1.00 96.25 450 GLU A C 1
ATOM 3762 O O . GLU A 1 450 ? -17.975 20.275 -6.789 1.00 96.25 450 GLU A O 1
ATOM 3767 N N . PHE A 1 451 ? -16.508 20.134 -5.095 1.00 95.38 451 PHE A N 1
ATOM 3768 C CA . PHE A 1 451 ? -15.407 19.644 -5.922 1.00 95.38 451 PHE A CA 1
ATOM 3769 C C . PHE A 1 451 ? -15.726 18.290 -6.571 1.00 95.38 451 PHE A C 1
ATOM 3771 O O . PHE A 1 451 ? -15.525 18.117 -7.775 1.00 95.38 451 PHE A O 1
ATOM 3778 N N . ILE A 1 452 ? -16.266 17.336 -5.805 1.00 94.88 452 ILE A N 1
ATOM 3779 C CA . ILE A 1 452 ? -16.680 16.024 -6.325 1.00 94.88 452 ILE A CA 1
ATOM 3780 C C . ILE A 1 452 ? -17.764 16.196 -7.393 1.00 94.88 452 ILE A C 1
ATOM 3782 O O . ILE A 1 452 ? -17.686 15.585 -8.462 1.00 94.88 452 ILE A O 1
ATOM 3786 N N . GLN A 1 453 ? -18.751 17.059 -7.146 1.00 94.62 453 GLN A N 1
ATOM 3787 C CA . GLN A 1 453 ? -19.818 17.327 -8.104 1.00 94.62 453 GLN A CA 1
ATOM 3788 C C . GLN A 1 453 ? -19.273 17.950 -9.397 1.00 94.62 453 GLN A C 1
ATOM 3790 O O . GLN A 1 453 ? -19.673 17.545 -10.492 1.00 94.62 453 GLN A O 1
ATOM 3795 N N . GLN A 1 454 ? -18.334 18.892 -9.292 1.00 94.38 454 GLN A N 1
ATOM 3796 C CA . GLN A 1 454 ? -17.699 19.514 -10.450 1.00 94.38 454 GLN A CA 1
ATOM 3797 C C . GLN A 1 454 ? -16.838 18.515 -11.236 1.00 94.38 454 GLN A C 1
ATOM 3799 O O . GLN A 1 454 ? -16.913 18.468 -12.464 1.00 94.38 454 GLN A O 1
ATOM 3804 N N . SER A 1 455 ? -16.073 17.670 -10.545 1.00 93.81 455 SER A N 1
ATOM 3805 C CA . SER A 1 455 ? -15.280 16.601 -11.161 1.00 93.81 455 SER A CA 1
ATOM 3806 C C . SER A 1 455 ? -16.160 15.579 -11.892 1.00 93.81 455 SER A C 1
ATOM 3808 O O . SER A 1 455 ? -15.860 15.179 -13.020 1.00 93.81 455 SER A O 1
ATOM 3810 N N . SER A 1 456 ? -17.305 15.219 -11.302 1.00 93.75 456 SER A N 1
ATOM 3811 C CA . SER A 1 456 ? -18.299 14.338 -11.925 1.00 93.75 456 SER A CA 1
ATOM 3812 C C . SER A 1 456 ? -18.868 14.941 -13.214 1.00 93.75 456 SER A C 1
ATOM 3814 O O . SER A 1 456 ? -18.884 14.275 -14.250 1.00 93.75 456 SER A O 1
ATOM 3816 N N . ARG A 1 457 ? -19.237 16.231 -13.203 1.00 94.75 457 ARG A N 1
ATOM 3817 C CA . ARG A 1 457 ? -19.684 16.950 -14.412 1.00 94.75 457 ARG A CA 1
ATOM 3818 C C . ARG A 1 457 ? -18.607 16.988 -15.495 1.00 94.75 457 ARG A C 1
ATOM 3820 O O . ARG A 1 457 ? -18.909 16.712 -16.653 1.00 94.75 457 ARG A O 1
ATOM 3827 N N . ASN A 1 458 ? -17.359 17.276 -15.128 1.00 95.19 458 ASN A N 1
ATOM 3828 C CA . ASN A 1 458 ? -16.241 17.276 -16.074 1.00 95.19 458 ASN A CA 1
ATOM 3829 C C . ASN A 1 458 ? -16.031 15.887 -16.692 1.00 95.19 458 ASN A C 1
ATOM 3831 O O . ASN A 1 458 ? -15.846 15.768 -17.901 1.00 95.19 458 ASN A O 1
ATOM 3835 N N . SER A 1 459 ? -16.106 14.835 -15.878 1.00 93.62 459 SER A N 1
ATOM 3836 C CA . SER A 1 459 ? -15.970 13.452 -16.343 1.00 93.62 459 SER A CA 1
ATOM 3837 C C . SER A 1 459 ? -17.096 13.076 -17.309 1.00 93.62 459 SER A C 1
ATOM 3839 O O . SER A 1 459 ? -16.833 12.505 -18.364 1.00 93.62 459 SER A O 1
ATOM 3841 N N . GLN A 1 460 ? -18.340 13.456 -17.006 1.00 95.25 460 GLN A N 1
ATOM 3842 C CA . GLN A 1 460 ? -19.480 13.255 -17.907 1.00 95.25 460 GLN A CA 1
ATOM 3843 C C . GLN A 1 460 ? -19.326 14.022 -19.224 1.00 95.25 460 GLN A C 1
ATOM 3845 O O . GLN A 1 460 ? -19.584 13.464 -20.288 1.00 95.25 460 GLN A O 1
ATOM 3850 N N . TRP A 1 461 ? -18.859 15.272 -19.176 1.00 95.25 461 TRP A N 1
ATOM 3851 C CA . TRP A 1 461 ? -18.592 16.058 -20.381 1.00 95.25 461 TRP A CA 1
ATOM 3852 C C . TRP A 1 461 ? -17.505 15.417 -21.254 1.00 95.25 461 TRP A C 1
ATOM 3854 O O . TRP A 1 461 ? -17.688 15.275 -22.462 1.00 95.25 461 TRP A O 1
ATOM 3864 N N . MET A 1 462 ? -16.418 14.933 -20.645 1.00 93.94 462 MET A N 1
ATOM 3865 C CA . MET A 1 462 ? -15.365 14.199 -21.354 1.00 93.94 462 MET A CA 1
ATOM 3866 C C . MET A 1 462 ? -15.873 12.890 -21.964 1.00 93.94 462 MET A C 1
ATOM 3868 O O . MET A 1 462 ? -15.467 12.533 -23.069 1.00 93.94 462 MET A O 1
ATOM 3872 N N . LEU A 1 463 ? -16.762 12.173 -21.271 1.00 93.38 463 LEU A N 1
ATOM 3873 C CA . LEU A 1 463 ? -17.410 10.987 -21.826 1.00 93.38 463 LEU A CA 1
ATOM 3874 C C . LEU A 1 463 ? -18.273 11.349 -23.038 1.00 93.38 463 LEU A C 1
ATOM 3876 O O . LEU A 1 463 ? -18.157 10.669 -24.052 1.00 93.38 463 LEU A O 1
ATOM 3880 N N . SER A 1 464 ? -19.070 12.420 -22.978 1.00 94.25 464 SER A N 1
ATOM 3881 C CA . SER A 1 464 ? -19.851 12.897 -24.131 1.00 94.25 464 SER A CA 1
ATOM 3882 C C . SER A 1 464 ? -18.945 13.214 -25.318 1.00 94.25 464 SER A C 1
ATOM 3884 O O . SER A 1 464 ? -19.160 12.692 -26.404 1.00 94.25 464 SER A O 1
ATOM 3886 N N . LEU A 1 465 ? -17.864 13.966 -25.090 1.00 93.69 465 LEU A N 1
ATOM 3887 C CA . LEU A 1 465 ? -16.911 14.318 -26.142 1.00 93.69 465 LEU A CA 1
ATOM 3888 C C . LEU A 1 465 ? -16.264 13.079 -26.777 1.00 93.69 465 LEU A C 1
ATOM 3890 O O . LEU A 1 465 ? -16.056 13.034 -27.987 1.00 93.69 465 LEU A O 1
ATOM 3894 N N . ARG A 1 466 ? -15.951 12.056 -25.974 1.00 94.44 466 ARG A N 1
ATOM 3895 C CA . ARG A 1 466 ? -15.434 10.781 -26.488 1.00 94.44 466 ARG A CA 1
ATOM 3896 C C . ARG A 1 466 ? -16.458 10.058 -27.355 1.00 94.44 466 ARG A C 1
ATOM 3898 O O . ARG A 1 466 ? -16.061 9.516 -28.383 1.00 94.44 466 ARG A O 1
ATOM 3905 N N . HIS A 1 467 ? -17.732 10.049 -26.969 1.00 93.44 467 HIS A N 1
ATOM 3906 C CA . HIS A 1 467 ? -18.790 9.470 -27.799 1.00 93.44 467 HIS A CA 1
ATOM 3907 C C . HIS A 1 467 ? -18.929 10.251 -29.110 1.00 93.44 467 HIS A C 1
ATOM 3909 O O . HIS A 1 467 ? -18.840 9.640 -30.168 1.00 93.44 467 HIS A O 1
ATOM 3915 N N . ASP A 1 468 ? -18.980 11.585 -29.058 1.00 93.56 468 ASP A N 1
ATOM 3916 C CA . ASP A 1 468 ? -19.083 12.442 -30.249 1.00 93.56 468 ASP A CA 1
ATOM 3917 C C . ASP A 1 468 ? -17.899 12.243 -31.216 1.00 93.56 468 ASP A C 1
ATOM 3919 O O . ASP A 1 468 ? -18.073 12.163 -32.436 1.00 93.56 468 ASP A O 1
ATOM 3923 N N . LEU A 1 469 ? -16.677 12.126 -30.682 1.00 90.69 469 LEU A N 1
ATOM 3924 C CA . LEU A 1 469 ? -15.475 11.821 -31.463 1.00 90.69 469 LEU A CA 1
ATOM 3925 C C . LEU A 1 469 ? -15.527 10.414 -32.059 1.00 90.69 469 LEU A C 1
ATOM 3927 O O . LEU A 1 469 ? -15.177 10.232 -33.222 1.00 90.69 469 LEU A O 1
ATOM 3931 N N . THR A 1 470 ? -15.969 9.429 -31.281 1.00 93.50 470 THR A N 1
ATOM 3932 C CA . THR A 1 470 ? -16.102 8.040 -31.739 1.00 93.50 470 THR A CA 1
ATOM 3933 C C . THR A 1 470 ? -17.130 7.943 -32.863 1.00 93.50 470 THR A C 1
ATOM 3935 O O . THR A 1 470 ? -16.854 7.325 -33.889 1.00 93.50 470 THR A O 1
ATOM 3938 N N . ASP A 1 471 ? -18.269 8.619 -32.727 1.00 88.94 471 ASP A N 1
ATOM 3939 C CA . ASP A 1 471 ? -19.315 8.684 -33.745 1.00 88.94 471 ASP A CA 1
ATOM 3940 C C . ASP A 1 471 ? -18.828 9.413 -35.003 1.00 88.94 471 ASP A C 1
ATOM 3942 O O . ASP A 1 471 ? -19.074 8.957 -36.122 1.00 88.94 471 ASP A O 1
ATOM 3946 N N . SER A 1 472 ? -18.066 10.499 -34.837 1.00 87.25 472 SER A N 1
ATOM 3947 C CA . SER A 1 472 ? -17.446 11.226 -35.952 1.00 87.25 472 SER A CA 1
ATOM 3948 C C . SER A 1 472 ? -16.428 10.359 -36.699 1.00 87.25 472 SER A C 1
ATOM 3950 O O . SER A 1 472 ? -16.455 10.287 -37.929 1.00 87.25 472 SER A O 1
ATOM 3952 N N . LEU A 1 473 ? -15.563 9.639 -35.979 1.00 87.56 473 LEU A N 1
ATOM 3953 C CA . LEU A 1 473 ? -14.604 8.697 -36.563 1.00 87.56 473 LEU A CA 1
ATOM 3954 C C . LEU A 1 473 ? -15.313 7.530 -37.254 1.00 87.56 473 LEU A C 1
ATOM 3956 O O . LEU A 1 473 ? -14.928 7.142 -38.359 1.00 87.56 473 LEU A O 1
ATOM 3960 N N . ALA A 1 474 ? -16.382 6.999 -36.661 1.00 85.75 474 ALA A N 1
ATOM 3961 C CA . ALA A 1 474 ? -17.202 5.965 -37.277 1.00 85.75 474 ALA A CA 1
ATOM 3962 C C . ALA A 1 474 ? -17.878 6.474 -38.561 1.00 85.75 474 ALA A C 1
ATOM 3964 O O . ALA A 1 474 ? -17.928 5.749 -39.556 1.00 85.75 474 ALA A O 1
ATOM 3965 N N . ALA A 1 475 ? -18.349 7.724 -38.583 1.00 82.81 475 ALA A N 1
ATOM 3966 C CA . ALA A 1 475 ? -18.923 8.350 -39.771 1.00 82.81 475 ALA A CA 1
ATOM 3967 C C . ALA A 1 475 ? -17.888 8.509 -40.896 1.00 82.81 475 ALA A C 1
ATOM 3969 O O . ALA A 1 475 ? -18.175 8.139 -42.036 1.00 82.81 475 ALA A O 1
ATOM 3970 N N . VAL A 1 476 ? -16.676 8.978 -40.575 1.00 81.56 476 VAL A N 1
ATOM 3971 C CA . VAL A 1 476 ? -15.559 9.091 -41.531 1.00 81.56 476 VAL A CA 1
ATOM 3972 C C . VAL A 1 476 ? -15.128 7.716 -42.043 1.00 81.56 476 VAL A C 1
ATOM 3974 O O . VAL A 1 476 ? -14.907 7.550 -43.236 1.00 81.56 476 VAL A O 1
ATOM 3977 N N . THR A 1 477 ? -15.081 6.705 -41.177 1.00 81.44 477 THR A N 1
ATOM 3978 C CA . THR A 1 477 ? -14.729 5.330 -41.571 1.00 81.44 477 THR A CA 1
ATOM 3979 C C . THR A 1 477 ? -15.782 4.724 -42.505 1.00 81.44 477 THR A C 1
ATOM 3981 O O . THR A 1 477 ? -15.449 4.023 -43.456 1.00 81.44 477 THR A O 1
ATOM 3984 N N . ARG A 1 478 ? -17.070 5.010 -42.274 1.00 81.50 478 ARG A N 1
ATOM 3985 C CA . ARG A 1 478 ? -18.176 4.522 -43.118 1.00 81.50 478 ARG A CA 1
ATOM 3986 C C . ARG A 1 478 ? -18.295 5.265 -44.448 1.00 81.50 478 ARG A C 1
ATOM 3988 O O . ARG A 1 478 ? -18.773 4.686 -45.421 1.00 81.50 478 ARG A O 1
ATOM 3995 N N . ARG A 1 479 ? -17.934 6.548 -44.486 1.00 79.94 479 ARG A N 1
ATOM 3996 C CA . ARG A 1 479 ? -17.944 7.389 -45.690 1.00 79.94 479 ARG A CA 1
ATOM 3997 C C . ARG A 1 479 ? -16.650 8.197 -45.748 1.00 79.94 479 ARG A C 1
ATOM 3999 O O . ARG A 1 479 ? -16.658 9.379 -45.395 1.00 79.94 479 ARG A O 1
ATOM 4006 N N . PRO A 1 480 ? -15.547 7.571 -46.180 1.00 78.44 480 PRO A N 1
ATOM 4007 C CA . PRO A 1 480 ? -14.281 8.270 -46.274 1.00 78.44 480 PRO A CA 1
ATOM 4008 C C . PRO A 1 480 ? -14.392 9.389 -47.309 1.00 78.44 480 PRO A C 1
ATOM 4010 O O . PRO A 1 480 ? -14.968 9.214 -48.385 1.00 78.44 480 PRO A O 1
ATOM 4013 N N . ILE A 1 481 ? -13.879 10.568 -46.959 1.00 80.56 481 ILE A N 1
ATOM 4014 C CA . ILE A 1 481 ? -13.933 11.744 -47.829 1.00 80.56 481 ILE A CA 1
ATOM 4015 C C . ILE A 1 481 ? -12.966 11.499 -49.000 1.00 80.56 481 ILE A C 1
ATOM 4017 O O . ILE A 1 481 ? -11.768 11.340 -48.748 1.00 80.56 481 ILE A O 1
ATOM 4021 N N . PRO A 1 482 ? -13.434 11.494 -50.264 1.00 77.12 482 PRO A N 1
ATOM 4022 C CA . PRO A 1 482 ? -12.606 11.130 -51.416 1.00 77.12 482 PRO A CA 1
ATOM 4023 C C . PRO A 1 482 ? -11.320 11.953 -51.539 1.00 77.12 482 PRO A C 1
ATOM 4025 O O . PRO A 1 482 ? -10.264 11.394 -51.804 1.00 77.12 482 PRO A O 1
ATOM 4028 N N . SER A 1 483 ? -11.369 13.252 -51.232 1.00 77.75 483 SER A N 1
ATOM 4029 C CA . SER A 1 483 ? -10.190 14.126 -51.277 1.00 77.75 483 SER A CA 1
ATOM 4030 C C . SER A 1 483 ? -9.113 13.754 -50.252 1.00 77.75 483 SER A C 1
ATOM 4032 O O . SER A 1 483 ? -7.930 13.957 -50.506 1.00 77.75 483 SER A O 1
ATOM 4034 N N . VAL A 1 484 ? -9.505 13.207 -49.093 1.00 75.69 484 VAL A N 1
ATOM 4035 C CA . VAL A 1 484 ? -8.562 12.748 -48.060 1.00 75.69 484 VAL A CA 1
ATOM 4036 C C . VAL A 1 484 ? -7.911 11.442 -48.503 1.00 75.69 484 VAL A C 1
ATOM 4038 O O . VAL A 1 484 ? -6.690 11.326 -48.436 1.00 75.69 484 VAL A O 1
ATOM 4041 N N . LEU A 1 485 ? -8.698 10.502 -49.039 1.00 79.00 485 LEU A N 1
ATOM 4042 C CA . LEU A 1 485 ? -8.169 9.261 -49.611 1.00 79.00 485 LEU A CA 1
ATOM 4043 C C . LEU A 1 485 ? -7.213 9.528 -50.777 1.00 79.00 485 LEU A C 1
ATOM 4045 O O . LEU A 1 485 ? -6.144 8.931 -50.826 1.00 79.00 485 LEU A O 1
ATOM 4049 N N . GLU A 1 486 ? -7.552 10.445 -51.683 1.00 79.94 486 GLU A N 1
ATOM 4050 C CA . GLU A 1 486 ? -6.674 10.842 -52.789 1.00 79.94 486 GLU A CA 1
ATOM 4051 C C . GLU A 1 486 ? -5.363 11.450 -52.280 1.00 79.94 486 GLU A C 1
ATOM 4053 O O . GLU A 1 486 ? -4.291 11.081 -52.755 1.00 79.94 486 GLU A O 1
ATOM 4058 N N . SER A 1 487 ? -5.424 12.339 -51.283 1.00 79.50 487 SER A N 1
ATOM 4059 C CA . SER A 1 487 ? -4.219 12.940 -50.702 1.00 79.50 487 SER A CA 1
ATOM 4060 C C . SER A 1 487 ? -3.331 11.922 -49.980 1.00 79.50 487 SER A C 1
ATOM 4062 O O . SER A 1 487 ? -2.108 11.988 -50.094 1.00 79.50 487 SER A O 1
ATOM 4064 N N . GLU A 1 488 ? -3.934 10.948 -49.294 1.00 83.94 488 GLU A N 1
ATOM 4065 C CA . GLU A 1 488 ? -3.209 9.890 -48.594 1.00 83.94 488 GLU A CA 1
ATOM 4066 C C . GLU A 1 488 ? -2.601 8.892 -49.580 1.00 83.94 488 GLU A C 1
ATOM 4068 O O . GLU A 1 488 ? -1.442 8.515 -49.436 1.00 83.94 488 GLU A O 1
ATOM 4073 N N . THR A 1 489 ? -3.331 8.548 -50.643 1.00 85.75 489 THR A N 1
ATOM 4074 C CA . THR A 1 489 ? -2.825 7.709 -51.739 1.00 85.75 489 THR A CA 1
ATOM 4075 C C . THR A 1 489 ? -1.626 8.378 -52.407 1.00 85.75 489 THR A C 1
ATOM 4077 O O . THR A 1 489 ? -0.571 7.769 -52.529 1.00 85.75 489 THR A O 1
ATOM 4080 N N . GLN A 1 490 ? -1.722 9.674 -52.727 1.00 84.50 490 GLN A N 1
ATOM 4081 C CA . GLN A 1 490 ? -0.593 10.436 -53.271 1.00 84.50 490 GLN A CA 1
ATOM 4082 C C . GLN A 1 490 ? 0.602 10.498 -52.312 1.00 84.50 490 GLN A C 1
ATOM 4084 O O . GLN A 1 490 ? 1.747 10.544 -52.763 1.00 84.50 490 GLN A O 1
ATOM 4089 N N . ARG A 1 491 ? 0.364 10.537 -50.995 1.00 92.50 491 ARG A N 1
ATOM 4090 C CA . ARG A 1 491 ? 1.433 10.515 -49.988 1.00 92.50 491 ARG A CA 1
ATOM 4091 C C . ARG A 1 491 ? 2.127 9.156 -49.953 1.00 92.50 491 ARG A C 1
ATOM 4093 O O . ARG A 1 491 ? 3.353 9.114 -49.961 1.00 92.50 491 ARG A O 1
ATOM 4100 N N . LEU A 1 492 ? 1.354 8.072 -49.936 1.00 88.88 492 LEU A N 1
ATOM 4101 C CA . LEU A 1 492 ? 1.872 6.705 -49.943 1.00 88.88 492 LEU A CA 1
ATOM 4102 C C . LEU A 1 492 ? 2.633 6.404 -51.237 1.00 88.88 492 LEU A C 1
ATOM 4104 O O . LEU A 1 492 ? 3.734 5.876 -51.162 1.00 88.88 492 LEU A O 1
ATOM 4108 N N . ASP A 1 493 ? 2.128 6.837 -52.393 1.00 91.31 493 ASP A N 1
ATOM 4109 C CA . ASP A 1 493 ? 2.814 6.685 -53.683 1.00 91.31 493 ASP A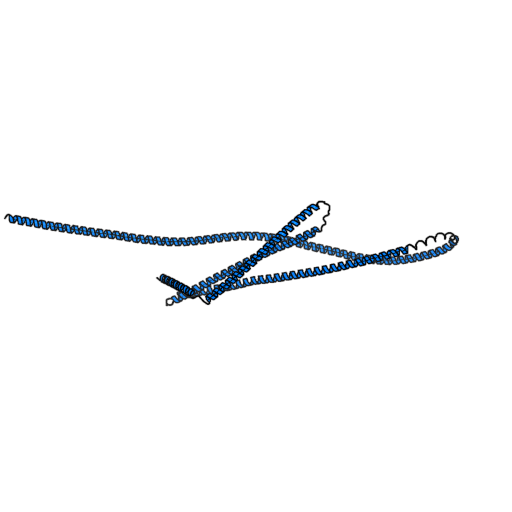 CA 1
ATOM 4110 C C . ASP A 1 493 ? 4.164 7.414 -53.715 1.00 91.31 493 ASP A C 1
ATOM 4112 O O . ASP A 1 493 ? 5.135 6.910 -54.281 1.00 91.31 493 ASP A O 1
ATOM 4116 N N . ARG A 1 494 ? 4.254 8.609 -53.113 1.00 88.19 494 ARG A N 1
ATOM 4117 C CA . ARG A 1 494 ? 5.538 9.317 -52.970 1.00 88.19 494 ARG A CA 1
ATOM 4118 C C . ARG A 1 494 ? 6.478 8.570 -52.032 1.00 88.19 494 ARG A C 1
ATOM 4120 O O . ARG A 1 494 ? 7.632 8.371 -52.387 1.00 88.19 494 ARG A O 1
ATOM 4127 N N . SER A 1 495 ? 5.971 8.121 -50.886 1.00 87.38 495 SER A N 1
ATOM 4128 C CA . SER A 1 495 ? 6.758 7.370 -49.905 1.00 87.38 495 SER A CA 1
ATOM 4129 C C . SER A 1 495 ? 7.292 6.059 -50.484 1.00 87.38 495 SER A C 1
ATOM 4131 O O . SER A 1 495 ? 8.440 5.713 -50.236 1.00 87.38 495 SER A O 1
ATOM 4133 N N . LEU A 1 496 ? 6.489 5.351 -51.283 1.00 89.00 496 LEU A N 1
ATOM 4134 C CA . LEU A 1 496 ? 6.894 4.117 -51.949 1.00 89.00 496 LEU A CA 1
ATOM 4135 C C . LEU A 1 496 ? 8.039 4.377 -52.933 1.00 89.00 496 LEU A C 1
ATOM 4137 O O . LEU A 1 496 ? 9.046 3.686 -52.890 1.00 89.00 496 LEU A O 1
ATOM 4141 N N . ARG A 1 497 ? 7.927 5.421 -53.765 1.00 88.19 497 ARG A N 1
ATOM 4142 C CA . ARG A 1 497 ? 8.997 5.801 -54.705 1.00 88.19 497 ARG A CA 1
ATOM 4143 C C . ARG A 1 497 ? 10.282 6.210 -53.993 1.00 88.19 497 ARG A C 1
ATOM 4145 O O . ARG A 1 497 ? 11.367 5.933 -54.488 1.00 88.19 497 ARG A O 1
ATOM 4152 N N . GLU A 1 498 ? 10.175 6.894 -52.857 1.00 87.19 498 GLU A N 1
ATOM 4153 C CA . GLU A 1 498 ? 11.336 7.250 -52.038 1.00 87.19 498 GLU A CA 1
ATOM 4154 C C . GLU A 1 498 ? 12.021 6.004 -51.461 1.00 87.19 498 GLU A C 1
ATOM 4156 O O . GLU A 1 498 ? 13.247 5.924 -51.490 1.00 87.19 498 GLU A O 1
ATOM 4161 N N . GLU A 1 499 ? 11.257 5.012 -51.001 1.00 85.38 499 GLU A N 1
ATOM 4162 C CA . GLU A 1 499 ? 11.801 3.726 -50.549 1.00 85.38 499 GLU A CA 1
ATOM 4163 C C . GLU A 1 499 ? 12.399 2.907 -51.705 1.00 85.38 499 GLU A C 1
ATOM 4165 O O . GLU A 1 499 ? 13.507 2.395 -51.576 1.00 85.38 499 GLU A O 1
ATOM 4170 N N . GLU A 1 500 ? 11.757 2.855 -52.874 1.00 86.94 500 GLU A N 1
ATOM 4171 C CA . GLU A 1 500 ? 12.311 2.211 -54.078 1.00 86.94 500 GLU A CA 1
ATOM 4172 C C . GLU A 1 500 ? 13.641 2.847 -54.510 1.00 86.94 500 GLU A C 1
ATOM 4174 O O . GLU A 1 500 ? 14.585 2.147 -54.890 1.00 86.94 500 GLU A O 1
ATOM 4179 N N . LEU A 1 501 ? 13.746 4.177 -54.421 1.00 85.12 501 LEU A N 1
ATOM 4180 C CA . LEU A 1 501 ? 14.987 4.904 -54.691 1.00 85.12 501 LEU A CA 1
ATOM 4181 C C . LEU A 1 501 ? 16.066 4.592 -53.651 1.00 85.12 501 LEU A C 1
ATOM 4183 O O . LEU A 1 501 ? 17.220 4.392 -54.030 1.00 85.12 501 LEU A O 1
ATOM 4187 N N . LYS A 1 502 ? 15.715 4.513 -52.361 1.00 82.81 502 LYS A N 1
ATOM 4188 C CA . LYS A 1 502 ? 16.654 4.092 -51.308 1.00 82.81 502 LYS A CA 1
ATOM 4189 C C . LYS A 1 502 ? 17.155 2.669 -51.542 1.00 82.81 502 LYS A C 1
ATOM 4191 O O . LYS A 1 502 ? 18.358 2.440 -51.469 1.00 82.81 502 LYS A O 1
ATOM 4196 N N . LEU A 1 503 ? 16.261 1.740 -51.876 1.00 80.12 503 LEU A N 1
ATOM 4197 C CA . LEU A 1 503 ? 16.614 0.350 -52.161 1.00 80.12 503 LEU A CA 1
ATOM 4198 C C . LEU A 1 503 ? 17.525 0.247 -53.392 1.00 80.12 503 LEU A C 1
ATOM 4200 O O . LEU A 1 503 ? 18.556 -0.421 -53.337 1.00 80.12 503 LEU A O 1
ATOM 4204 N N . SER A 1 504 ? 17.220 0.989 -54.458 1.00 82.19 504 SER A N 1
ATOM 4205 C CA . SER A 1 504 ? 18.053 1.039 -55.669 1.00 82.19 504 SER A CA 1
ATOM 4206 C C . SER A 1 504 ? 19.447 1.621 -55.407 1.00 82.19 504 SER A C 1
ATOM 4208 O O . SER A 1 504 ? 20.423 1.171 -55.999 1.00 82.19 504 SER A O 1
ATOM 4210 N N . LEU A 1 505 ? 19.557 2.608 -54.511 1.00 75.25 505 LEU A N 1
ATOM 4211 C CA . LEU A 1 505 ? 20.840 3.183 -54.093 1.00 75.25 505 LEU A CA 1
ATOM 4212 C C . LEU A 1 505 ? 21.624 2.270 -53.146 1.00 75.25 505 LEU A C 1
ATOM 4214 O O . LEU A 1 505 ? 22.841 2.369 -53.099 1.00 75.25 505 LEU A O 1
ATOM 4218 N N . SER A 1 506 ? 20.948 1.397 -52.397 1.00 70.81 506 SER A N 1
ATOM 4219 C CA . SER A 1 506 ? 21.604 0.417 -51.522 1.00 70.81 506 SER A CA 1
ATOM 4220 C C . SER A 1 506 ? 22.130 -0.825 -52.255 1.00 70.81 506 SER A C 1
ATOM 4222 O O . SER A 1 506 ? 22.947 -1.550 -51.697 1.00 70.81 506 SER A O 1
ATOM 4224 N N . GLN A 1 507 ? 21.671 -1.076 -53.488 1.00 64.94 507 GLN A N 1
ATOM 4225 C CA . GLN A 1 507 ? 22.081 -2.219 -54.322 1.00 64.94 507 GLN A CA 1
ATOM 4226 C C . GLN A 1 507 ? 23.172 -1.883 -55.357 1.00 64.94 507 GLN A C 1
ATOM 4228 O O . GLN A 1 507 ? 23.633 -2.783 -56.060 1.00 64.94 507 GLN A O 1
ATOM 4233 N N . SER A 1 508 ? 23.576 -0.613 -55.467 1.00 51.06 508 SER A N 1
ATOM 4234 C CA . SER A 1 508 ? 24.650 -0.144 -56.355 1.00 51.06 508 SER A CA 1
ATOM 4235 C C . SER A 1 508 ? 25.871 0.287 -55.563 1.00 51.06 508 SER A C 1
ATOM 4237 O O . SER A 1 508 ? 26.961 0.231 -56.177 1.00 51.06 508 SER A O 1
#

pLDDT: mean 83.69, std 13.38, range [41.75, 96.25]

Secondary structure (DSSP, 8-state):
-HHHHHHHHHHHHHHHHHHHHHHHHHHHHHHHHHHHHHHHHHHHHHHHHHHHHHHHHHHHHHHHHHHHHHHHHHHHHHHHHHHHHHHHHHHHHHHHHHHHHHHHHHHHHHHHHHHHHHHHHHHHHHHHHHHHHHHHHHHHHHHHHHHHHHHHHHHHHHHHHHHHHHHHHHHHHHHHHHHHHHHHHHHHHHHHHHHHHHHHHTTTGGG-TTSSTTSSSSSTTSSHHHHHHHHHHHHHHHHHHHHHHHHHHHHHHHHHHHHHHHHHHHHHHHHHHHHHHHHHHHHHHHHHHHHHHHHHHHHHHHHHHHHHHHHHHHHHHHHHHHHHHHHH--S-S-HHHHHHHHHHHHHHHHHHHHHHHHHHHHHHHHHHHHHHHHHHHHHHHHHHHHHHHHHHHHHHHHHHHHHHTTS------TTHHHHHHHHHHHHHHHHHHHHHHHHHHHHHHHHHHHHHHHHHHHHHHHHHHHHHHHHHHHHHHHS--HHHHHHHHHHHHHHHHHHHHHHHHH--

Sequence (508 aa):
MMKEKEVTALREEAQKEHKEKEYVQETLMRTEKEVQKDQRKKLEAQEELMKRREEHITSLREEVQREQKENEYLQETLMMTEKELTALKEEVKEKEYLQETLMRMEKEVTALREEVKEKEYLQETLMRMEKEVTALREEGQEELMKTREDMTSLREEVQKEHKEKKYVQKTLMRTEKEVIALREEVQKEQRKREEAQEEEESLTVALQEVTRLKLLLQASHAEDERLRNALKEEVKVREEAEAERGDLEELRARAKALERRRREMMEELEEARQEKDKAEESWRSRLQQGEEEQEVKLTALSKEIQRLRESEEERVEELRKEAQKSQKGGEGGGEEEQEEQISSLQQEKEEIRRLLKEREAEVYLLTQRTDDLEKDRDRIRLALERTEAAVIGSRERAHQRGRSLGAEPNTDEPGDATEVEQLRSRVRDLEDQASQLRLSLATEQQQRAEFIQQSSRNSQWMLSLRHDLTDSLAAVTRRPIPSVLESETQRLDRSLREEELKLSLSQS

Organism: NCBI:txid230148